Protein AF-A0AAV4I0S9-F1 (afdb_monomer_lite)

Radius of gyration: 31.03 Å; chains: 1; bounding box: 75×68×92 Å

InterPro domains:
  IPR000994 Peptidase M24 [PF00557] (407-616)
  IPR001679 NAD-dependent DNA ligase [MF_01588] (1-553)
  IPR001679 NAD-dependent DNA ligase [TIGR00575] (1-439)
  IPR004149 Zinc-finger, NAD-dependent DNA ligase C4-type [PF03119] (327-354)
  IPR004150 NAD-dependent DNA ligase, OB-fold [PF03120] (241-318)
  IPR010994 RuvA domain 2-like [SSF47781] (325-439)
  IPR012340 Nucleic acid-binding, OB-fold [G3DSA:2.40.50.140] (237-310)
  IPR012340 Nucleic acid-binding, OB-fold [SSF50249] (239-319)
  IPR013839 NAD-dependent DNA ligase, adenylation [PF01653] (1-237)
  IPR013839 NAD-dependent DNA ligase, adenylation [cd00114] (1-236)
  IPR013840 NAD-dependent DNA ligase, N-terminal [SM00532] (1-368)
  IPR033136 NAD-dependent DNA ligase, conserved site [PS01056] (251-266)
  IPR036005 Creatinase/aminopeptidase-like [G3DSA:3.90.230.10] (407-640)
  IPR036005 Creatinase/aminopeptidase-like [SSF55920] (428-639)
  IPR052433 Xaa-Pro dipeptidase-like [PTHR43226] (428-639)

Secondary structure (DSSP, 8-state):
-PPPEEE-SHHHHHHHHHHHHHHTTS----EEEEEEESSEEEEEEEETTEEEEEEE-TTSS---B-HHHHTT-TTS-SB--SS---SEEEEEEEEE--HHHHHHHHHHHHHTTPPPPS-HHHHHHHHHT-S-HHHHHTS--EEEEEEEE-SSS-S-SBHHHHHHHHHHTT----TT-EEESSHHHHHHHHHHHHHHGGGSSS-EEEEEEEESBHHHHHHH-B-SSSBTTEEEEEPPPPEEEEEEEEEEEEE-TTSEEEEEEEEEEEEETTEEEEEEE--SHHHHHHTT-BTT-EEEEEEETTTEEEEEEE-GGG--TTPPB-PPPSB-TTT-PBPB--TT-SSEE---TTT-HHHHHHHHHHHHSTTTT--TT--HHHHHHHHHTTS-SSTTGGGG--HHHHHTSTT--HHHHHHHHHHHHHHTTS-HHHHHHHTT--S-SSPPEEEEGGGGG-TT-----PPP-TT-EEEEEE--EETTEE--EEEEEETTSS--HHHHHHHHHHHHHHHHHHHT--TT-BHHHHHHHHHHHHHHHHHHTTSS-HHHHHS--SSS-GGGGT--S-S--B-SSSTTB---TTSBP-TT-EEEE--EEEEGGGTEEEE--EEEE--SSSSPEETTTTS---HHHHHHHHT-

Structure (mmCIF, N/CA/C/O backbone):
data_AF-A0AAV4I0S9-F1
#
_entry.id   AF-A0AAV4I0S9-F1
#
loop_
_atom_site.group_PDB
_atom_site.id
_atom_site.type_symbol
_atom_site.label_atom_id
_atom_site.label_alt_id
_atom_site.label_comp_id
_atom_site.label_asym_id
_atom_site.label_entity_id
_atom_site.label_seq_id
_atom_site.pdbx_PDB_ins_code
_atom_site.Cartn_x
_atom_site.Cartn_y
_atom_site.Cartn_z
_atom_site.occupancy
_atom_site.B_iso_or_equiv
_atom_site.auth_seq_id
_atom_site.auth_comp_id
_atom_site.auth_asym_id
_atom_site.auth_atom_id
_atom_site.pdbx_PDB_model_num
ATOM 1 N N . MET A 1 1 ? 6.599 -6.351 11.670 1.00 80.81 1 MET A N 1
ATOM 2 C CA . MET A 1 1 ? 5.381 -6.992 12.234 1.00 80.81 1 MET A CA 1
ATOM 3 C C . MET A 1 1 ? 4.242 -6.943 11.215 1.00 80.81 1 MET A C 1
ATOM 5 O O . MET A 1 1 ? 3.857 -5.855 10.804 1.00 80.81 1 MET A O 1
ATOM 9 N N . TYR A 1 2 ? 3.692 -8.093 10.813 1.00 85.44 2 TYR A N 1
ATOM 10 C CA . TYR A 1 2 ? 2.645 -8.188 9.778 1.00 85.44 2 TYR A CA 1
ATOM 11 C C . TYR A 1 2 ? 1.217 -8.197 10.353 1.00 85.44 2 TYR A C 1
ATOM 13 O O . TYR A 1 2 ? 1.023 -8.423 11.547 1.00 85.44 2 TYR A O 1
ATOM 21 N N . SER A 1 3 ? 0.214 -7.949 9.501 1.00 87.50 3 SER A N 1
ATOM 22 C CA . SER A 1 3 ? -1.192 -8.274 9.808 1.00 87.50 3 SER A CA 1
ATOM 23 C C . SER A 1 3 ? -1.451 -9.764 9.589 1.00 87.50 3 SER A C 1
ATOM 25 O O . SER A 1 3 ? -0.698 -10.410 8.874 1.00 87.50 3 SER A O 1
ATOM 27 N N . LEU A 1 4 ? -2.556 -10.291 10.109 1.00 90.50 4 LEU A N 1
ATOM 28 C CA . LEU A 1 4 ? -3.076 -11.608 9.724 1.00 90.50 4 LEU A CA 1
ATOM 29 C C . LEU A 1 4 ? -4.159 -11.459 8.652 1.00 90.50 4 LEU A C 1
ATOM 31 O O . LEU A 1 4 ? -4.919 -10.487 8.690 1.00 90.50 4 LEU A O 1
ATOM 35 N N . ASP A 1 5 ? -4.234 -12.429 7.741 1.00 89.94 5 ASP A N 1
ATOM 36 C CA . ASP A 1 5 ? -5.406 -12.595 6.880 1.00 89.94 5 ASP A CA 1
ATOM 37 C C . ASP A 1 5 ? -6.591 -13.079 7.726 1.00 89.94 5 ASP A C 1
ATOM 39 O O . ASP A 1 5 ? -6.411 -13.783 8.724 1.00 89.94 5 ASP A O 1
ATOM 43 N N . ASN A 1 6 ? -7.803 -12.673 7.346 1.00 89.69 6 ASN A N 1
ATOM 44 C CA . ASN A 1 6 ? -9.021 -13.011 8.080 1.00 89.69 6 ASN A CA 1
ATOM 45 C C . ASN A 1 6 ? -9.801 -14.121 7.369 1.00 89.69 6 ASN A C 1
ATOM 47 O O . ASN A 1 6 ? -9.915 -14.113 6.145 1.00 89.69 6 ASN A O 1
ATOM 51 N N . SER A 1 7 ? -10.394 -15.006 8.161 1.00 89.81 7 SER A N 1
ATOM 52 C CA . SER A 1 7 ? -11.441 -15.951 7.778 1.00 89.81 7 SER A CA 1
ATOM 53 C C . SER A 1 7 ? -12.720 -15.618 8.553 1.00 89.81 7 SER A C 1
ATOM 55 O O . SER A 1 7 ? -12.646 -15.172 9.704 1.00 89.81 7 SER A O 1
ATOM 57 N N . TYR A 1 8 ? -13.879 -15.811 7.921 1.00 85.12 8 TYR A N 1
ATOM 58 C CA . TYR A 1 8 ? -15.198 -15.570 8.526 1.00 85.12 8 TYR A CA 1
ATOM 59 C C . TYR A 1 8 ? -16.104 -16.808 8.496 1.00 85.12 8 TYR A C 1
ATOM 61 O O . TYR A 1 8 ? -17.269 -16.725 8.893 1.00 85.12 8 TYR A O 1
ATOM 69 N N . SER A 1 9 ? -15.597 -17.931 7.986 1.00 86.88 9 SER A N 1
ATOM 70 C CA . SER A 1 9 ? -16.365 -19.152 7.761 1.00 86.88 9 SER A CA 1
ATOM 71 C C . SER A 1 9 ? -15.487 -20.396 7.892 1.00 86.88 9 SER A C 1
ATOM 73 O O . SER A 1 9 ? -14.260 -20.333 7.748 1.00 86.88 9 SER A O 1
ATOM 75 N N . GLU A 1 10 ? -16.101 -21.537 8.202 1.00 90.31 10 GLU A N 1
ATOM 76 C CA . GLU A 1 10 ? -15.374 -22.809 8.274 1.00 90.31 10 GLU A CA 1
ATOM 77 C C . GLU A 1 10 ? -14.835 -23.196 6.883 1.00 90.31 10 GLU A C 1
ATOM 79 O O . GLU A 1 10 ? -13.726 -23.718 6.768 1.00 90.31 10 GLU A O 1
ATOM 84 N N . GLU A 1 11 ? -15.546 -22.836 5.812 1.00 90.31 11 GLU A N 1
ATOM 85 C CA . GLU A 1 11 ? -15.130 -23.042 4.423 1.00 90.31 11 GLU A CA 1
ATOM 86 C C . GLU A 1 11 ? -13.844 -22.275 4.077 1.00 90.31 11 GLU A C 1
ATOM 88 O O . GLU A 1 11 ? -12.931 -22.831 3.456 1.00 90.31 11 GLU A O 1
ATOM 93 N N . ASP A 1 12 ? -13.720 -21.021 4.527 1.00 89.56 12 ASP A N 1
ATOM 94 C CA . ASP A 1 12 ? -12.493 -20.231 4.362 1.00 89.56 12 ASP A CA 1
ATOM 95 C C . ASP A 1 12 ? -11.304 -20.889 5.083 1.00 89.56 12 ASP A C 1
ATOM 97 O O . ASP A 1 12 ? -10.176 -20.868 4.575 1.00 89.56 12 ASP A O 1
ATOM 101 N N . MET A 1 13 ? -11.549 -21.489 6.257 1.00 92.25 13 MET A N 1
ATOM 102 C CA . MET A 1 13 ? -10.525 -22.217 7.018 1.00 92.25 13 MET A CA 1
ATOM 103 C C . MET A 1 13 ? -10.068 -23.481 6.300 1.00 92.25 13 MET A C 1
ATOM 105 O O . MET A 1 13 ? -8.861 -23.714 6.210 1.00 92.25 13 MET A O 1
ATOM 109 N N . ILE A 1 14 ? -11.008 -24.257 5.754 1.00 92.44 14 ILE A N 1
ATOM 110 C CA . ILE A 1 14 ? -10.709 -25.440 4.936 1.00 92.44 14 ILE A CA 1
ATOM 111 C C . ILE A 1 14 ? -9.865 -25.025 3.728 1.00 92.44 14 ILE A C 1
ATOM 113 O O . ILE A 1 14 ? -8.789 -25.580 3.502 1.00 92.44 14 ILE A O 1
ATOM 117 N N . SER A 1 15 ? -10.284 -23.981 3.009 1.00 93.38 15 SER A N 1
ATOM 118 C CA . SER A 1 15 ? -9.557 -23.487 1.838 1.00 93.38 15 SER A CA 1
ATOM 119 C C . SER A 1 15 ? -8.140 -23.014 2.182 1.00 93.38 15 SER A C 1
ATOM 121 O O . SER A 1 15 ? -7.190 -23.278 1.440 1.00 93.38 15 SER A O 1
ATOM 123 N N . TRP A 1 16 ? -7.958 -22.319 3.310 1.00 94.75 16 TRP A N 1
ATOM 124 C CA . TRP A 1 16 ? -6.625 -21.938 3.782 1.00 94.75 16 TRP A CA 1
ATOM 125 C C . TRP A 1 16 ? -5.764 -23.164 4.109 1.00 94.75 16 TRP A C 1
ATOM 127 O O . TRP A 1 16 ? -4.629 -23.241 3.632 1.00 94.75 16 TRP A O 1
ATOM 137 N N . TYR A 1 17 ? -6.308 -24.132 4.848 1.00 93.19 17 TYR A N 1
ATOM 138 C CA . TYR A 1 17 ? -5.600 -25.356 5.222 1.00 93.19 17 TYR A CA 1
ATOM 139 C C . TYR A 1 17 ? -5.147 -26.153 3.990 1.00 93.19 17 TYR A C 1
ATOM 141 O O . TYR A 1 17 ? -3.985 -26.553 3.904 1.00 93.19 17 TYR A O 1
ATOM 149 N N . GLU A 1 18 ? -6.012 -26.302 2.983 1.00 92.25 18 GLU A N 1
ATOM 150 C CA . GLU A 1 18 ? -5.676 -26.963 1.718 1.00 92.25 18 GLU A CA 1
ATOM 151 C C . GLU A 1 18 ? -4.558 -26.246 0.950 1.00 92.25 18 GLU A C 1
ATOM 153 O O . GLU A 1 18 ? -3.656 -26.898 0.416 1.00 92.25 18 GLU A O 1
ATOM 158 N N . ARG A 1 19 ? -4.573 -24.905 0.906 1.00 92.06 19 ARG A N 1
ATOM 159 C CA . ARG A 1 19 ? -3.498 -24.123 0.268 1.00 92.06 19 ARG A CA 1
ATOM 160 C C . ARG A 1 19 ? -2.157 -24.331 0.968 1.00 92.06 19 ARG A C 1
ATOM 162 O O . ARG A 1 19 ? -1.137 -24.466 0.286 1.00 92.06 19 ARG A O 1
ATOM 169 N N . VAL A 1 20 ? -2.158 -24.368 2.300 1.00 92.19 20 VAL A N 1
ATOM 170 C CA . VAL A 1 20 ? -0.953 -24.609 3.105 1.00 92.19 20 VAL A CA 1
ATOM 171 C C . VAL A 1 20 ? -0.430 -26.025 2.856 1.00 92.19 20 VAL A C 1
ATOM 173 O O . VAL A 1 20 ? 0.725 -26.185 2.465 1.00 92.19 20 VAL A O 1
ATOM 176 N N . GLN A 1 21 ? -1.297 -27.035 2.971 1.00 90.12 21 GLN A N 1
ATOM 177 C CA . GLN A 1 21 ? -0.969 -28.440 2.705 1.00 90.12 21 GLN A CA 1
ATOM 178 C C . GLN A 1 21 ? -0.396 -28.643 1.295 1.00 90.12 21 GLN A C 1
ATOM 180 O O . GLN A 1 21 ? 0.622 -29.311 1.123 1.00 90.12 21 GLN A O 1
ATOM 185 N N . LYS A 1 22 ? -1.018 -28.041 0.272 1.00 89.31 22 LYS A N 1
ATOM 186 C CA . LYS A 1 22 ? -0.551 -28.129 -1.119 1.00 89.31 22 LYS A CA 1
ATOM 187 C C . LYS A 1 22 ? 0.826 -27.494 -1.312 1.00 89.31 22 LYS A C 1
ATOM 189 O O . LYS A 1 22 ? 1.633 -28.053 -2.047 1.00 89.31 22 LYS A O 1
ATOM 194 N N . SER A 1 23 ? 1.085 -26.353 -0.673 1.00 87.19 23 SER A N 1
ATOM 195 C CA . SER A 1 23 ? 2.373 -25.653 -0.790 1.00 87.19 23 SER A CA 1
ATOM 196 C C . SER A 1 23 ? 3.523 -26.456 -0.179 1.00 87.19 23 SER A C 1
ATOM 198 O O . SER A 1 23 ? 4.626 -26.398 -0.701 1.00 87.19 23 SER A O 1
ATOM 200 N N . LEU A 1 24 ? 3.245 -27.247 0.864 1.00 87.50 24 LEU A N 1
ATOM 201 C CA . LEU A 1 24 ? 4.235 -28.047 1.598 1.00 87.50 24 LEU A CA 1
ATOM 202 C C . LEU A 1 24 ? 4.243 -29.538 1.210 1.00 87.50 24 LEU A C 1
ATOM 204 O O . LEU A 1 24 ? 4.814 -30.364 1.916 1.00 87.50 24 LEU A O 1
ATOM 208 N N . GLY A 1 25 ? 3.574 -29.920 0.116 1.00 84.44 25 GLY A N 1
ATOM 209 C CA . GLY A 1 25 ? 3.610 -31.301 -0.384 1.00 84.44 25 GLY A CA 1
ATOM 210 C C . GLY A 1 25 ? 2.839 -32.334 0.452 1.00 84.44 25 GLY A C 1
ATOM 211 O O . GLY A 1 25 ? 3.155 -33.517 0.379 1.00 84.44 25 GLY A O 1
ATOM 212 N N . ARG A 1 26 ? 1.800 -31.914 1.184 1.00 78.56 26 ARG A N 1
ATOM 213 C CA . ARG A 1 26 ? 0.937 -32.751 2.042 1.00 78.56 26 ARG A CA 1
ATOM 214 C C . ARG A 1 26 ? 1.656 -33.420 3.224 1.00 78.56 26 ARG A C 1
ATOM 216 O O . ARG A 1 26 ? 1.772 -34.642 3.276 1.00 78.56 26 ARG A O 1
ATOM 223 N N . THR A 1 27 ? 2.112 -32.610 4.174 1.00 82.06 27 THR A N 1
ATOM 224 C CA . THR A 1 27 ? 2.836 -33.045 5.382 1.00 82.06 27 THR A CA 1
ATOM 225 C C . THR A 1 27 ? 1.993 -32.884 6.654 1.00 82.06 27 THR A C 1
ATOM 227 O O . THR A 1 27 ? 0.960 -32.209 6.653 1.00 82.06 27 THR A O 1
ATOM 230 N N . ASP A 1 28 ? 2.437 -33.478 7.761 1.00 82.88 28 ASP A N 1
ATOM 231 C CA . ASP A 1 28 ? 1.895 -33.157 9.082 1.00 82.88 28 ASP A CA 1
ATOM 232 C C . ASP A 1 28 ? 2.407 -31.779 9.521 1.00 82.88 28 ASP A C 1
ATOM 234 O O . ASP A 1 28 ? 3.605 -31.563 9.702 1.00 82.88 28 ASP A O 1
ATOM 238 N N . LEU A 1 29 ? 1.490 -30.823 9.644 1.00 82.88 29 LEU A N 1
ATOM 239 C CA . LEU A 1 29 ? 1.816 -29.434 9.955 1.00 82.88 29 LEU A CA 1
ATOM 240 C C . LEU A 1 29 ? 1.991 -29.214 11.460 1.00 82.88 29 LEU A C 1
ATOM 242 O O . LEU A 1 29 ? 2.804 -28.376 11.866 1.00 82.88 29 LEU A O 1
ATOM 246 N N . GLY A 1 30 ? 1.173 -29.901 12.269 1.00 88.62 30 GLY A N 1
ATOM 247 C CA . GLY A 1 30 ? 0.734 -29.431 13.585 1.00 88.62 30 GLY A CA 1
ATOM 248 C C . GLY A 1 30 ? 0.146 -28.009 13.535 1.00 88.62 30 GLY A C 1
ATOM 249 O O . GLY A 1 30 ? 0.680 -27.109 12.889 1.00 88.62 30 GLY A O 1
ATOM 250 N N . LEU A 1 31 ? -0.948 -27.739 14.238 1.00 95.69 31 LEU A N 1
ATOM 251 C CA . LEU A 1 31 ? -1.537 -26.396 14.284 1.00 95.69 31 LEU A CA 1
ATOM 252 C C . LEU A 1 31 ? -1.595 -25.899 15.719 1.00 95.69 31 LEU A C 1
ATOM 254 O O . LEU A 1 31 ? -2.072 -26.595 16.604 1.00 95.69 31 LEU A O 1
ATOM 258 N N . THR A 1 32 ? -1.123 -24.683 15.971 1.00 97.00 32 THR A N 1
ATOM 259 C CA . THR A 1 32 ? -1.379 -24.023 17.255 1.00 97.00 32 THR A CA 1
ATOM 260 C C . THR A 1 32 ? -2.614 -23.144 17.125 1.00 97.00 32 THR A C 1
ATOM 262 O O . THR A 1 32 ? -2.688 -22.307 16.222 1.00 97.00 32 THR A O 1
ATOM 265 N N . CYS A 1 33 ? -3.566 -23.323 18.037 1.00 97.56 33 CYS A N 1
ATOM 266 C CA . CYS A 1 33 ? -4.752 -22.489 18.170 1.00 97.56 33 CYS A CA 1
ATOM 267 C C . CYS A 1 33 ? -4.598 -21.569 19.381 1.00 97.56 33 CYS A C 1
ATOM 269 O O . CYS A 1 33 ? -4.405 -22.028 20.507 1.00 97.56 33 CYS A O 1
ATOM 271 N N . GLU A 1 34 ? -4.706 -20.266 19.157 1.00 97.25 34 GLU A N 1
ATOM 272 C CA . GLU A 1 34 ? -4.601 -19.230 20.185 1.00 97.25 34 GLU A CA 1
ATOM 273 C C . GLU A 1 34 ? -5.821 -18.311 20.132 1.00 97.25 34 GLU A C 1
ATOM 275 O O . GLU A 1 34 ? -6.438 -18.135 19.084 1.00 97.25 34 GLU A O 1
ATOM 280 N N . LEU A 1 35 ? -6.176 -17.686 21.254 1.00 96.25 35 LEU A N 1
ATOM 281 C CA . LEU A 1 35 ? -7.203 -16.647 21.239 1.00 96.25 35 LEU A CA 1
ATOM 282 C C . LEU A 1 35 ? -6.666 -15.385 20.568 1.00 96.25 35 LEU A C 1
ATOM 284 O O . LEU A 1 35 ? -5.513 -15.001 20.776 1.00 96.25 35 LEU A O 1
ATOM 288 N N . LYS A 1 36 ? -7.519 -14.710 19.799 1.00 94.88 36 LYS A N 1
ATOM 289 C CA . LYS A 1 36 ? -7.181 -13.426 19.203 1.00 94.88 36 LYS A CA 1
ATOM 290 C C . LYS A 1 36 ? -7.618 -12.302 20.142 1.00 94.88 36 LYS A C 1
ATOM 292 O O . LYS A 1 36 ? -8.784 -11.930 20.180 1.00 94.88 36 LYS A O 1
ATOM 297 N N . TYR A 1 37 ? -6.676 -11.807 20.938 1.00 93.75 37 TYR A N 1
ATOM 298 C CA . TYR A 1 37 ? -6.932 -10.743 21.909 1.00 93.75 37 TYR A CA 1
ATOM 299 C C . TYR A 1 37 ? -7.180 -9.396 21.229 1.00 93.75 37 TYR A C 1
ATOM 301 O O . TYR A 1 37 ? -6.460 -9.030 20.295 1.00 93.75 37 TYR A O 1
ATOM 309 N N . ASP A 1 38 ? -8.165 -8.655 21.735 1.00 87.50 38 ASP A N 1
ATOM 310 C CA . ASP A 1 38 ? -8.449 -7.290 21.296 1.00 87.50 38 ASP A CA 1
ATOM 311 C C . ASP A 1 38 ? -7.584 -6.290 22.087 1.00 87.50 38 ASP A C 1
ATOM 313 O O . ASP A 1 38 ? -7.928 -5.834 23.183 1.00 87.50 38 ASP A O 1
ATOM 317 N N . GLY A 1 39 ? -6.397 -5.991 21.556 1.00 91.31 39 GLY A N 1
ATOM 318 C CA . GLY A 1 39 ? -5.423 -5.133 22.219 1.00 91.31 39 GLY A CA 1
ATOM 319 C C . GLY A 1 39 ? -4.532 -4.350 21.260 1.00 91.31 39 GLY A C 1
ATOM 320 O O . GLY A 1 39 ? -4.946 -3.904 20.183 1.00 91.31 39 GLY A O 1
ATOM 321 N N . VAL A 1 40 ? -3.303 -4.103 21.712 1.00 93.25 40 VAL A N 1
ATOM 322 C CA . VAL A 1 40 ? -2.277 -3.406 20.934 1.00 93.25 40 VAL A CA 1
ATOM 323 C C . VAL A 1 40 ? -1.019 -4.249 20.843 1.00 93.25 40 VAL A C 1
ATOM 325 O O . VAL A 1 40 ? -0.350 -4.490 21.847 1.00 93.25 40 VAL A O 1
ATOM 328 N N . SER A 1 41 ? -0.654 -4.638 19.626 1.00 95.06 41 SER A N 1
ATOM 329 C CA . SER A 1 41 ? 0.554 -5.422 19.396 1.00 95.06 41 SER A CA 1
ATOM 330 C C . SER A 1 41 ? 1.827 -4.645 19.742 1.00 95.06 41 SER A C 1
ATOM 332 O O . SER A 1 41 ? 2.000 -3.487 19.341 1.00 95.06 41 SER A O 1
ATOM 334 N N . ILE A 1 42 ? 2.738 -5.320 20.441 1.00 96.88 42 ILE A N 1
ATOM 335 C CA . ILE A 1 42 ? 4.031 -4.797 20.883 1.00 96.88 42 ILE A CA 1
ATOM 336 C C . ILE A 1 42 ? 5.159 -5.765 20.499 1.00 96.88 42 ILE A C 1
ATOM 338 O O . ILE A 1 42 ? 4.994 -6.986 20.550 1.00 96.88 42 ILE A O 1
ATOM 342 N N . SER A 1 43 ? 6.308 -5.209 20.126 1.00 97.00 43 SER A N 1
ATOM 343 C CA . SER A 1 43 ? 7.573 -5.922 19.954 1.00 97.00 43 SER A CA 1
ATOM 344 C C . SER A 1 43 ? 8.526 -5.533 21.084 1.00 97.00 43 SER A C 1
ATOM 346 O O . SER A 1 43 ? 8.768 -4.348 21.315 1.00 97.00 43 SER A O 1
ATOM 348 N N . LEU A 1 44 ? 9.024 -6.520 21.827 1.00 97.19 44 LEU A N 1
ATOM 349 C CA . LEU A 1 44 ? 9.896 -6.358 22.988 1.00 97.19 44 LEU A CA 1
ATOM 350 C C . LEU A 1 44 ? 11.258 -6.968 22.673 1.00 97.19 44 LEU A C 1
ATOM 352 O O . LEU A 1 44 ? 11.360 -8.179 22.496 1.00 97.19 44 LEU A O 1
ATOM 356 N N . ILE A 1 45 ? 12.297 -6.141 22.616 1.00 95.75 45 ILE A N 1
ATOM 357 C CA . ILE A 1 45 ? 13.647 -6.579 22.257 1.00 95.75 45 ILE A CA 1
ATOM 358 C C . ILE A 1 45 ? 14.502 -6.618 23.516 1.00 95.75 45 ILE A C 1
ATOM 360 O O . ILE A 1 45 ? 14.658 -5.606 24.213 1.00 95.75 45 ILE A O 1
ATOM 364 N N . TYR A 1 46 ? 15.058 -7.792 23.784 1.00 94.50 46 TYR A N 1
ATOM 365 C CA . TYR A 1 46 ? 15.943 -8.065 24.903 1.00 94.50 46 TYR A CA 1
ATOM 366 C C . TYR A 1 46 ? 17.353 -8.313 24.394 1.00 94.50 46 TYR A C 1
ATOM 368 O O . TYR A 1 46 ? 17.552 -9.073 23.450 1.00 94.50 46 TYR A O 1
ATOM 376 N N . GLU A 1 47 ? 18.332 -7.725 25.073 1.00 93.19 47 GLU A N 1
ATOM 377 C CA . GLU A 1 47 ? 19.749 -7.971 24.820 1.00 93.19 47 GLU A CA 1
ATOM 378 C C . GLU A 1 47 ? 20.393 -8.485 26.102 1.00 93.19 47 GLU A C 1
ATOM 380 O O . GLU A 1 47 ? 20.279 -7.858 27.162 1.00 93.19 47 GLU A O 1
ATOM 385 N N . LYS A 1 48 ? 21.055 -9.644 26.011 1.00 89.62 48 LYS A N 1
ATOM 386 C CA . LYS A 1 48 ? 21.633 -10.374 27.152 1.00 89.62 48 LYS A CA 1
ATOM 387 C C . LYS A 1 48 ? 20.614 -10.536 28.291 1.00 89.62 48 LYS A C 1
ATOM 389 O O . LYS A 1 48 ? 20.919 -10.299 29.456 1.00 89.62 48 LYS A O 1
ATOM 394 N N . GLY A 1 49 ? 19.374 -10.856 27.917 1.00 91.31 49 GLY A N 1
ATOM 395 C CA . GLY A 1 49 ? 18.251 -11.049 28.832 1.00 91.31 49 GLY A CA 1
ATOM 396 C C . GLY A 1 49 ? 17.624 -9.783 29.421 1.00 91.31 49 GLY A C 1
ATOM 397 O O . GLY A 1 49 ? 16.605 -9.911 30.089 1.00 91.31 49 GLY A O 1
ATOM 398 N N . ALA A 1 50 ? 18.139 -8.575 29.172 1.00 95.38 50 ALA A N 1
ATOM 399 C CA . ALA A 1 50 ? 17.551 -7.331 29.684 1.00 95.38 50 ALA A CA 1
ATOM 400 C C . ALA A 1 50 ? 16.716 -6.608 28.615 1.00 95.38 50 ALA A C 1
ATOM 402 O O . ALA A 1 50 ? 17.165 -6.471 27.477 1.00 95.38 50 ALA A O 1
ATOM 403 N N . LEU A 1 51 ? 15.532 -6.099 28.977 1.00 97.31 51 LEU A N 1
ATOM 404 C CA . LEU A 1 51 ? 14.665 -5.345 28.061 1.00 97.31 51 LEU A CA 1
ATOM 405 C C . LEU A 1 51 ? 15.359 -4.049 27.614 1.00 97.31 51 LEU A C 1
ATOM 407 O O . LEU A 1 51 ? 15.672 -3.187 28.440 1.00 97.31 51 LEU A O 1
ATOM 411 N N . LYS A 1 52 ? 15.575 -3.897 26.304 1.00 96.62 52 LYS A N 1
ATOM 412 C CA . LYS A 1 52 ? 16.264 -2.739 25.712 1.00 96.62 52 LYS A CA 1
ATOM 413 C C . LYS A 1 52 ? 15.376 -1.839 24.885 1.00 96.62 52 LYS A C 1
ATOM 415 O O . LYS A 1 52 ? 15.592 -0.629 24.889 1.00 96.62 52 LYS A O 1
ATOM 420 N N . ARG A 1 53 ? 14.404 -2.402 24.170 1.00 96.00 53 ARG A N 1
ATOM 421 C CA . ARG A 1 53 ? 13.481 -1.639 23.320 1.00 96.00 53 ARG A CA 1
ATOM 422 C C . ARG A 1 53 ? 12.083 -2.229 23.416 1.00 96.00 53 ARG A C 1
ATOM 424 O O . ARG A 1 53 ? 11.929 -3.442 23.536 1.00 96.00 53 ARG A O 1
ATOM 431 N N . ALA A 1 54 ? 11.078 -1.366 23.334 1.00 96.81 54 ALA A N 1
ATOM 432 C CA . ALA A 1 54 ? 9.697 -1.785 23.172 1.00 96.81 54 ALA A CA 1
ATOM 433 C C . ALA A 1 54 ? 9.036 -0.924 22.099 1.00 96.81 54 ALA A C 1
ATOM 435 O O . ALA A 1 54 ? 8.903 0.287 22.271 1.00 96.81 54 ALA A O 1
ATOM 436 N N . LEU A 1 55 ? 8.665 -1.545 20.988 1.00 96.19 55 LEU A N 1
ATOM 437 C CA . LEU A 1 55 ? 8.184 -0.865 19.794 1.00 96.19 55 LEU A CA 1
ATOM 438 C C . LEU A 1 55 ? 6.726 -1.230 19.551 1.00 96.19 55 LEU A C 1
ATOM 440 O O . LEU A 1 55 ? 6.362 -2.410 19.530 1.00 96.19 55 LEU A O 1
ATOM 444 N N . THR A 1 56 ? 5.885 -0.220 19.347 1.00 94.12 56 THR A N 1
ATOM 445 C CA . THR A 1 56 ? 4.545 -0.451 18.795 1.00 94.12 56 THR A CA 1
ATOM 446 C C . THR A 1 56 ? 4.652 -0.944 17.352 1.00 94.12 56 THR A C 1
ATOM 448 O O . THR A 1 56 ? 5.686 -0.807 16.703 1.00 94.12 56 THR A O 1
ATOM 451 N N . ARG A 1 57 ? 3.573 -1.513 16.813 1.00 89.00 57 ARG A N 1
ATOM 452 C CA . ARG A 1 57 ? 3.568 -2.012 15.431 1.00 89.00 57 ARG A CA 1
ATOM 453 C C . ARG A 1 57 ? 3.806 -0.922 14.366 1.00 89.00 57 ARG A C 1
ATOM 455 O O . ARG A 1 57 ? 4.375 -1.232 13.323 1.00 89.00 57 ARG A O 1
ATOM 462 N N . GLY A 1 58 ? 3.297 0.293 14.588 1.00 86.06 58 GLY A N 1
ATOM 463 C CA . GLY A 1 58 ? 3.296 1.381 13.604 1.00 86.06 58 GLY A CA 1
ATOM 464 C C . GLY A 1 58 ? 2.791 0.954 12.219 1.00 86.06 58 GLY A C 1
ATOM 465 O O . GLY A 1 58 ? 1.663 0.470 12.097 1.00 86.06 58 GLY A O 1
ATOM 466 N N . ASP A 1 59 ? 3.604 1.128 11.175 1.00 75.06 59 ASP A N 1
ATOM 467 C CA . ASP A 1 59 ? 3.250 0.748 9.795 1.00 75.06 59 ASP A CA 1
ATOM 468 C C . ASP A 1 59 ? 3.603 -0.708 9.428 1.00 75.06 59 ASP A C 1
ATOM 470 O O . ASP A 1 59 ? 3.277 -1.168 8.329 1.00 75.06 59 ASP A O 1
ATOM 474 N N . GLY A 1 60 ? 4.198 -1.444 10.371 1.00 80.44 60 GLY A N 1
ATOM 475 C CA . GLY A 1 60 ? 4.691 -2.809 10.211 1.00 80.44 60 GLY A CA 1
ATOM 476 C C . GLY A 1 60 ? 6.209 -2.905 10.041 1.00 80.44 60 GLY A C 1
ATOM 477 O O . GLY A 1 60 ? 6.753 -3.979 10.318 1.00 80.44 60 GLY A O 1
ATOM 478 N N . VAL A 1 61 ? 6.880 -1.813 9.664 1.00 76.25 61 VAL A N 1
ATOM 479 C CA . VAL A 1 61 ? 8.343 -1.705 9.525 1.00 76.25 61 VAL A CA 1
ATOM 480 C C . VAL A 1 61 ? 8.916 -0.802 10.617 1.00 76.25 61 VAL A C 1
ATOM 482 O O . VAL A 1 61 ? 9.881 -1.178 11.277 1.00 76.25 61 VAL A O 1
ATOM 485 N N . GLN A 1 62 ? 8.292 0.351 10.850 1.00 81.06 62 GLN A N 1
ATOM 486 C CA . GLN A 1 62 ? 8.665 1.312 11.885 1.00 81.06 62 GLN A CA 1
ATOM 487 C C . GLN A 1 62 ? 7.510 1.521 12.863 1.00 81.06 62 GLN A C 1
ATOM 489 O O . GLN A 1 62 ? 6.339 1.539 12.475 1.00 81.06 62 GLN A O 1
ATOM 494 N N . GLY A 1 63 ? 7.839 1.723 14.136 1.00 88.75 63 GLY A N 1
ATOM 495 C CA . GLY A 1 63 ? 6.861 2.009 15.177 1.00 88.75 63 GLY A CA 1
ATOM 496 C C . GLY A 1 63 ? 7.449 2.781 16.348 1.00 88.75 63 GLY A C 1
ATOM 497 O O . GLY A 1 63 ? 8.665 2.868 16.513 1.00 88.75 63 GLY A O 1
ATOM 498 N N . ASP A 1 64 ? 6.559 3.357 17.153 1.00 89.19 64 ASP A N 1
ATOM 499 C CA . ASP A 1 64 ? 6.927 4.247 18.252 1.00 89.19 64 ASP A CA 1
ATOM 500 C C . ASP A 1 64 ? 7.612 3.464 19.381 1.00 89.19 64 ASP A C 1
ATOM 502 O O . ASP A 1 64 ? 7.114 2.410 19.798 1.00 89.19 64 ASP A O 1
ATOM 506 N N . ASN A 1 65 ? 8.720 3.997 19.905 1.00 93.75 65 ASN A N 1
ATOM 507 C CA . ASN A 1 65 ? 9.387 3.452 21.084 1.00 93.75 65 ASN A CA 1
ATOM 508 C C . ASN A 1 65 ? 8.650 3.875 22.359 1.00 93.75 65 ASN A C 1
ATOM 510 O O . ASN A 1 65 ? 8.651 5.045 22.734 1.00 93.75 65 ASN A O 1
ATOM 514 N N . VAL A 1 66 ? 8.046 2.901 23.035 1.00 95.81 66 VAL A N 1
ATOM 515 C CA . VAL A 1 66 ? 7.191 3.083 24.219 1.00 95.81 66 VAL A CA 1
ATOM 516 C C . VAL A 1 66 ? 7.768 2.391 25.457 1.00 95.81 66 VAL A C 1
ATOM 518 O O . VAL A 1 66 ? 7.034 2.029 26.378 1.00 95.81 66 VAL A O 1
ATOM 521 N N . ILE A 1 67 ? 9.089 2.189 25.496 1.00 96.62 67 ILE A N 1
ATOM 522 C CA . ILE A 1 67 ? 9.764 1.421 26.552 1.00 96.62 67 ILE A CA 1
ATOM 523 C C . ILE A 1 67 ? 9.449 1.897 27.973 1.00 96.62 67 ILE A C 1
ATOM 525 O O . ILE A 1 67 ? 9.202 1.062 28.840 1.00 96.62 67 ILE A O 1
ATOM 529 N N . GLU A 1 68 ? 9.400 3.206 28.220 1.00 96.62 68 GLU A N 1
ATOM 530 C CA . GLU A 1 68 ? 9.137 3.737 29.564 1.00 96.62 68 GLU A CA 1
ATOM 531 C C . GLU A 1 68 ? 7.735 3.377 30.061 1.00 96.62 68 GLU A C 1
ATOM 533 O O . GLU A 1 68 ? 7.564 3.025 31.225 1.00 96.62 68 GLU A O 1
ATOM 538 N N . ASN A 1 69 ? 6.748 3.351 29.165 1.00 96.69 69 ASN A N 1
ATOM 539 C CA . ASN A 1 69 ? 5.393 2.913 29.486 1.00 96.69 69 ASN A CA 1
ATOM 540 C C . ASN A 1 69 ? 5.336 1.396 29.684 1.00 96.69 69 ASN A C 1
ATOM 542 O O . ASN A 1 69 ? 4.721 0.913 30.635 1.00 96.69 69 ASN A O 1
ATOM 546 N N . ILE A 1 70 ? 6.030 0.637 28.835 1.00 97.38 70 ILE A N 1
ATOM 547 C CA . ILE A 1 70 ? 6.072 -0.828 28.900 1.00 97.38 70 ILE A CA 1
ATOM 548 C C . ILE A 1 70 ? 6.738 -1.333 30.183 1.00 97.38 70 ILE A C 1
ATOM 550 O O . ILE A 1 70 ? 6.255 -2.302 30.766 1.00 97.38 70 ILE A O 1
ATOM 554 N N . LYS A 1 71 ? 7.774 -0.650 30.684 1.00 96.56 71 LYS A N 1
ATOM 555 C CA . LYS A 1 71 ? 8.427 -0.986 31.963 1.00 96.56 71 LYS A CA 1
ATOM 556 C C . LYS A 1 71 ? 7.474 -0.958 33.164 1.00 96.56 71 LYS A C 1
ATOM 558 O O . LYS A 1 71 ? 7.771 -1.574 34.184 1.00 96.56 71 LYS A O 1
ATOM 563 N N . THR A 1 72 ? 6.342 -0.260 33.060 1.00 96.44 72 THR A N 1
ATOM 564 C CA . THR A 1 72 ? 5.334 -0.187 34.132 1.00 96.44 72 THR A CA 1
ATOM 565 C C . THR A 1 72 ? 4.371 -1.379 34.151 1.00 96.44 72 THR A C 1
ATOM 567 O O . THR A 1 72 ? 3.664 -1.591 35.139 1.00 96.44 72 THR A O 1
ATOM 570 N N . ILE A 1 73 ? 4.351 -2.186 33.084 1.00 97.19 73 ILE A N 1
ATOM 571 C CA . ILE A 1 73 ? 3.441 -3.321 32.922 1.00 97.19 73 ILE A CA 1
ATOM 572 C C . ILE A 1 73 ? 4.021 -4.545 33.632 1.00 97.19 73 ILE A C 1
ATOM 574 O O . ILE A 1 73 ? 4.999 -5.141 33.191 1.00 97.19 73 ILE A O 1
ATOM 578 N N . ARG A 1 74 ? 3.375 -4.971 34.722 1.00 94.50 74 ARG A N 1
ATOM 579 C CA . ARG A 1 74 ? 3.894 -6.017 35.628 1.00 94.50 74 ARG A CA 1
ATOM 580 C C . ARG A 1 74 ? 4.125 -7.382 34.979 1.00 94.50 74 ARG A C 1
ATOM 582 O O . ARG A 1 74 ? 4.929 -8.155 35.485 1.00 94.50 74 ARG A O 1
ATOM 589 N N . THR A 1 75 ? 3.401 -7.708 33.909 1.00 95.88 75 THR A N 1
ATOM 590 C CA . THR A 1 75 ? 3.544 -8.999 33.214 1.00 95.88 75 THR A CA 1
ATOM 591 C C . THR A 1 75 ? 4.662 -9.001 32.170 1.00 95.88 75 THR A C 1
ATOM 593 O O . THR A 1 75 ? 4.897 -10.035 31.545 1.00 95.88 75 THR A O 1
ATOM 596 N N . VAL A 1 76 ? 5.349 -7.868 31.97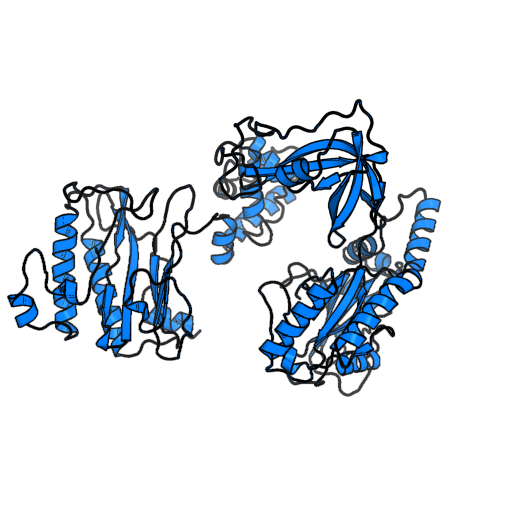9 1.00 97.25 76 VAL A N 1
ATOM 597 C CA . VAL A 1 76 ? 6.546 -7.766 31.144 1.00 97.25 76 VAL A CA 1
ATOM 598 C C . VAL A 1 76 ? 7.781 -7.954 32.032 1.00 97.25 76 VAL A C 1
ATOM 600 O O . VAL A 1 76 ? 8.059 -7.101 32.877 1.00 97.25 76 VAL A O 1
ATOM 603 N N . PRO A 1 77 ? 8.549 -9.046 31.874 1.00 96.31 77 PRO A N 1
ATOM 604 C CA . PRO A 1 77 ? 9.801 -9.212 32.599 1.00 96.31 77 PRO A CA 1
ATOM 605 C C . PRO A 1 77 ? 10.811 -8.161 32.126 1.00 96.31 77 PRO A C 1
ATOM 607 O O . PRO A 1 77 ? 11.058 -8.030 30.933 1.00 96.31 77 PRO A O 1
ATOM 610 N N . LEU A 1 78 ? 11.425 -7.412 33.046 1.00 96.38 78 LEU A N 1
ATOM 611 C CA . LEU A 1 78 ? 12.528 -6.501 32.698 1.00 96.38 78 LEU A CA 1
ATOM 612 C C . LEU A 1 78 ? 13.839 -7.258 32.449 1.00 96.38 78 LEU A C 1
ATOM 614 O O . LEU A 1 78 ? 14.682 -6.804 31.678 1.00 96.38 78 LEU A O 1
ATOM 618 N N . ILE A 1 79 ? 13.980 -8.412 33.104 1.00 95.81 79 ILE A N 1
ATOM 619 C CA . ILE A 1 79 ? 15.071 -9.368 32.940 1.00 95.81 79 ILE A CA 1
ATOM 620 C C . ILE A 1 79 ? 14.436 -10.745 32.732 1.00 95.81 79 ILE A C 1
ATOM 622 O O . ILE A 1 79 ? 13.595 -11.159 33.536 1.00 95.81 79 ILE A O 1
ATOM 626 N N . LEU A 1 80 ? 14.808 -11.428 31.652 1.00 93.81 80 LEU A N 1
ATOM 627 C CA . LEU A 1 80 ? 14.348 -12.780 31.348 1.00 93.81 80 LEU A CA 1
ATOM 628 C C . LEU A 1 80 ? 14.929 -13.779 32.351 1.00 93.81 80 LEU A C 1
ATOM 630 O O . LEU A 1 80 ? 16.081 -13.667 32.770 1.00 93.81 80 LEU A O 1
ATOM 634 N N . ARG A 1 81 ? 14.115 -14.757 32.748 1.00 90.62 81 ARG A N 1
ATOM 635 C CA . ARG A 1 81 ? 14.535 -15.845 33.643 1.00 90.62 81 ARG A CA 1
ATOM 636 C C . ARG A 1 81 ? 15.186 -16.969 32.835 1.00 90.62 81 ARG A C 1
ATOM 638 O O . ARG A 1 81 ? 14.661 -17.326 31.791 1.00 90.62 81 ARG A O 1
ATOM 645 N N . GLY A 1 82 ? 16.251 -17.578 33.353 1.00 80.12 82 GLY A N 1
ATOM 646 C CA . GLY A 1 82 ? 16.911 -18.742 32.745 1.00 80.12 82 GLY A CA 1
ATOM 647 C C . GLY A 1 82 ? 18.355 -18.468 32.322 1.00 80.12 82 GLY A C 1
ATOM 648 O O . GLY A 1 82 ? 18.750 -17.317 32.160 1.00 80.12 82 GLY A O 1
ATOM 649 N N . GLU A 1 83 ? 19.139 -19.536 32.178 1.00 70.25 83 GLU A N 1
ATOM 650 C CA . GLU A 1 83 ? 20.574 -19.462 31.854 1.00 70.25 83 GLU A CA 1
ATOM 651 C C . GLU A 1 83 ? 20.832 -19.465 30.334 1.00 70.25 83 GLU A C 1
ATOM 653 O O . GLU A 1 83 ? 21.771 -18.822 29.870 1.00 70.25 83 GLU A O 1
ATOM 658 N N . ASP A 1 84 ? 19.930 -20.063 29.546 1.00 76.81 84 ASP A N 1
ATOM 659 C CA . ASP A 1 84 ? 20.046 -20.215 28.085 1.00 76.81 84 ASP A CA 1
ATOM 660 C C . ASP A 1 84 ? 19.309 -19.120 27.290 1.00 76.81 84 ASP A C 1
ATOM 662 O O . ASP A 1 84 ? 18.649 -19.382 26.282 1.00 76.81 84 ASP A O 1
ATOM 666 N N . VAL A 1 85 ? 19.363 -17.867 27.751 1.00 83.06 85 VAL A N 1
ATOM 667 C CA . VAL A 1 85 ? 18.759 -16.746 27.013 1.00 83.06 85 VAL A CA 1
ATOM 668 C C . VAL A 1 85 ? 19.709 -16.306 25.888 1.00 83.06 85 VAL A C 1
ATOM 670 O O . VAL A 1 85 ? 20.857 -15.950 26.170 1.00 83.06 85 VAL A O 1
ATOM 673 N N . PRO A 1 86 ? 19.262 -16.269 24.616 1.00 85.75 86 PRO A N 1
ATOM 674 C CA . PRO A 1 86 ? 20.083 -15.785 23.511 1.00 85.75 86 PRO A CA 1
ATOM 675 C C . PRO A 1 86 ? 20.599 -14.360 23.730 1.00 85.75 86 PRO A C 1
ATOM 677 O O . PRO A 1 86 ? 20.013 -13.555 24.459 1.00 85.75 86 PRO A O 1
ATOM 680 N N . LYS A 1 87 ? 21.693 -14.017 23.039 1.00 87.44 87 LYS A N 1
ATOM 681 C CA . LYS A 1 87 ? 22.286 -12.671 23.112 1.00 87.44 87 LYS A CA 1
ATOM 682 C C . LYS A 1 87 ? 21.292 -11.576 22.742 1.00 87.44 87 LYS A C 1
ATOM 684 O O . LYS A 1 87 ? 21.328 -10.519 23.364 1.00 87.44 87 LYS A O 1
ATOM 689 N N . GLU A 1 88 ? 20.437 -11.835 21.764 1.00 90.06 88 GLU A N 1
ATOM 690 C CA . GLU A 1 88 ? 19.362 -10.946 21.350 1.00 90.06 88 GLU A CA 1
ATOM 691 C C . GLU A 1 88 ? 18.111 -11.773 21.072 1.00 90.06 88 GLU A C 1
ATOM 693 O O . GLU A 1 88 ? 18.185 -12.833 20.447 1.00 90.06 88 GLU A O 1
ATOM 698 N N . VAL A 1 89 ? 16.969 -11.301 21.565 1.00 91.62 89 VAL A N 1
ATOM 699 C CA . VAL A 1 89 ? 15.680 -11.945 21.334 1.00 91.62 89 VAL A CA 1
ATOM 700 C C . VAL A 1 89 ? 14.572 -10.912 21.228 1.00 91.62 89 VAL A C 1
ATOM 702 O O . VAL A 1 89 ? 14.508 -9.966 22.015 1.00 91.62 89 VAL A O 1
ATOM 705 N N . GLU A 1 90 ? 13.678 -11.107 20.262 1.00 94.56 90 GLU A N 1
ATOM 706 C CA . GLU A 1 90 ? 12.448 -10.332 20.158 1.00 94.56 90 GLU A CA 1
ATOM 707 C C . GLU A 1 90 ? 11.251 -11.195 20.559 1.00 94.56 90 GLU A C 1
ATOM 709 O O . GLU A 1 90 ? 10.996 -12.266 20.003 1.00 94.56 90 GLU A O 1
ATOM 714 N N . VAL A 1 91 ? 10.474 -10.673 21.502 1.00 95.81 91 VAL A N 1
ATOM 715 C CA . VAL A 1 91 ? 9.208 -11.245 21.945 1.00 95.81 91 VAL A CA 1
ATOM 716 C C . VAL A 1 91 ? 8.071 -10.372 21.444 1.00 95.81 91 VAL A C 1
ATOM 718 O O . VAL A 1 91 ? 8.061 -9.157 21.644 1.00 95.81 91 VAL A O 1
ATOM 721 N N . ARG A 1 92 ? 7.082 -11.000 20.814 1.00 96.44 92 ARG A N 1
ATOM 722 C CA . ARG A 1 92 ? 5.853 -10.344 20.371 1.00 96.44 92 ARG A CA 1
ATOM 723 C C . ARG A 1 92 ? 4.717 -10.676 21.320 1.00 96.44 92 ARG A C 1
ATOM 725 O O . ARG A 1 92 ? 4.511 -11.833 21.698 1.00 96.44 92 ARG A O 1
ATOM 732 N N . GLY A 1 93 ? 3.978 -9.642 21.689 1.00 96.31 93 GLY A N 1
ATOM 733 C CA . GLY A 1 93 ? 2.842 -9.757 22.588 1.00 96.31 93 GLY A CA 1
ATOM 734 C C . GLY A 1 93 ? 1.741 -8.774 22.242 1.00 96.31 93 GLY A C 1
ATOM 735 O O . GLY A 1 93 ? 1.889 -7.919 21.365 1.00 96.31 93 GLY A O 1
ATOM 736 N N . GLU A 1 94 ? 0.629 -8.915 22.946 1.00 96.94 94 GLU A N 1
ATOM 737 C CA . GLU A 1 94 ? -0.512 -8.017 22.860 1.00 96.94 94 GLU A CA 1
ATOM 738 C C . GLU A 1 94 ? -0.689 -7.321 24.212 1.00 96.94 94 GLU A C 1
ATOM 740 O O . GLU A 1 94 ? -0.802 -7.982 25.249 1.00 96.94 94 GLU A O 1
ATOM 745 N N . ILE A 1 95 ? -0.692 -5.988 24.210 1.00 97.38 95 ILE A N 1
ATOM 746 C CA . ILE A 1 95 ? -1.043 -5.194 25.386 1.00 97.38 95 ILE A CA 1
ATOM 747 C C . ILE A 1 95 ? -2.562 -5.109 25.473 1.00 97.38 95 ILE A C 1
ATOM 749 O O . ILE A 1 95 ? -3.211 -4.553 24.585 1.00 97.38 95 ILE A O 1
ATOM 753 N N . VAL A 1 96 ? -3.115 -5.637 26.558 1.00 96.12 96 VAL A N 1
ATOM 754 C CA . VAL A 1 96 ? -4.552 -5.698 26.826 1.00 96.12 96 VAL A CA 1
ATOM 755 C C . VAL A 1 96 ? -4.890 -4.963 28.118 1.00 96.12 96 VAL A C 1
ATOM 757 O O . VAL A 1 96 ? -4.058 -4.813 29.018 1.00 96.12 96 VAL A O 1
ATOM 760 N N . LEU A 1 97 ? -6.140 -4.516 28.218 1.00 94.62 97 LEU A N 1
ATOM 761 C CA . LEU A 1 97 ? -6.710 -3.987 29.450 1.00 94.62 97 LEU A CA 1
ATOM 762 C C . LEU A 1 97 ? -7.803 -4.958 29.936 1.00 94.62 97 LEU A C 1
ATOM 764 O O . LEU A 1 97 ? -8.848 -5.042 29.293 1.00 94.62 97 LEU A O 1
ATOM 768 N N . PRO A 1 98 ? -7.588 -5.700 31.039 1.00 94.19 98 PRO A N 1
ATOM 769 C CA . PRO A 1 98 ? -8.601 -6.581 31.602 1.00 94.19 98 PRO A CA 1
ATOM 770 C C . PRO A 1 98 ? -9.915 -5.847 31.885 1.00 94.19 98 PRO A C 1
ATOM 772 O O . PRO A 1 98 ? -9.922 -4.717 32.385 1.00 94.19 98 PRO A O 1
ATOM 775 N N . LEU A 1 99 ? -11.034 -6.524 31.624 1.00 89.94 99 LEU A N 1
ATOM 776 C CA . LEU A 1 99 ? -12.391 -5.988 31.743 1.00 89.94 99 LEU A CA 1
ATOM 777 C C . LEU A 1 99 ? -12.707 -5.484 33.153 1.00 89.94 99 LEU A C 1
ATOM 779 O O . LEU A 1 99 ? -13.356 -4.452 33.309 1.00 89.94 99 LEU A O 1
ATOM 783 N N . GLU A 1 100 ? -12.243 -6.184 34.187 1.00 91.44 100 GLU A N 1
ATOM 784 C CA . GLU A 1 100 ? -12.415 -5.751 35.578 1.00 91.44 100 GLU A CA 1
ATOM 785 C C . GLU A 1 100 ? -11.693 -4.421 35.843 1.00 91.44 100 GLU A C 1
ATOM 787 O O . GLU A 1 100 ? -12.277 -3.480 36.384 1.00 91.44 100 GLU A O 1
ATOM 792 N N . GLY A 1 101 ? -10.443 -4.316 35.383 1.00 91.00 101 GLY A N 1
ATOM 793 C CA . GLY A 1 101 ? -9.644 -3.101 35.482 1.00 91.00 101 GLY A CA 1
ATOM 794 C C . GLY A 1 101 ? -10.271 -1.928 34.731 1.00 91.00 101 GLY A C 1
ATOM 795 O O . GLY A 1 101 ? -10.380 -0.829 35.274 1.00 91.00 101 GLY A O 1
ATOM 796 N N . PHE A 1 102 ? -10.762 -2.180 33.517 1.00 92.19 102 PHE A N 1
ATOM 797 C CA . PHE A 1 102 ? -11.487 -1.199 32.712 1.00 92.19 102 PHE A CA 1
ATOM 798 C C . PHE A 1 102 ? -12.768 -0.703 33.403 1.00 92.19 102 PHE A C 1
ATOM 800 O O . PHE A 1 102 ? -12.983 0.506 33.515 1.00 92.19 102 PHE A O 1
ATOM 807 N N . LYS A 1 103 ? -13.592 -1.616 33.941 1.00 87.88 103 LYS A N 1
ATOM 808 C CA . LYS A 1 103 ? -14.814 -1.271 34.692 1.00 87.88 103 LYS A CA 1
ATOM 809 C C . LYS A 1 103 ? -14.501 -0.416 35.918 1.00 87.88 103 LYS A C 1
ATOM 811 O O . LYS A 1 103 ? -15.196 0.571 36.163 1.00 87.88 103 LYS A O 1
ATOM 816 N N . LYS A 1 104 ? -13.444 -0.755 36.662 1.00 90.56 104 LYS A N 1
ATOM 817 C CA . LYS A 1 104 ? -12.997 0.029 37.821 1.00 90.56 104 LYS A CA 1
ATOM 818 C C . LYS A 1 104 ? -12.577 1.444 37.415 1.00 90.56 104 LYS A C 1
ATOM 820 O O . LYS A 1 104 ? -13.064 2.403 38.006 1.00 90.56 104 LYS A O 1
ATOM 825 N N . MET A 1 105 ? -11.760 1.574 36.367 1.00 92.06 105 MET A N 1
ATOM 826 C CA . MET A 1 105 ? -11.336 2.877 35.837 1.00 92.06 105 MET A CA 1
ATOM 827 C C . MET A 1 105 ? -12.529 3.739 35.406 1.00 92.06 105 MET A C 1
ATOM 829 O O . MET A 1 105 ? -12.579 4.925 35.726 1.00 92.06 105 MET A O 1
ATOM 833 N N . ASN A 1 106 ? -13.514 3.155 34.720 1.00 86.44 106 ASN A N 1
ATOM 834 C CA . ASN A 1 106 ? -14.718 3.885 34.319 1.00 86.44 106 ASN A CA 1
ATOM 835 C C . ASN A 1 106 ? -15.593 4.280 35.514 1.00 86.44 106 ASN A C 1
ATOM 837 O O . ASN A 1 106 ? -16.124 5.387 35.530 1.00 86.44 106 ASN A O 1
ATOM 841 N N . SER A 1 107 ? -15.707 3.429 36.538 1.00 83.69 107 SER A N 1
ATOM 842 C CA . SER A 1 107 ? -16.421 3.780 37.771 1.00 83.69 107 SER A CA 1
ATOM 843 C C . SER A 1 107 ? -15.766 4.958 38.501 1.00 83.69 107 SER A C 1
ATOM 845 O O . SER A 1 107 ? -16.472 5.841 38.983 1.00 83.69 107 SER A O 1
ATOM 847 N N . GLU A 1 108 ? -14.432 5.005 38.556 1.00 87.75 108 GLU A N 1
ATOM 848 C CA . GLU A 1 108 ? -13.684 6.126 39.144 1.00 87.75 108 GLU A CA 1
ATOM 849 C C . GLU A 1 108 ? -13.881 7.426 38.347 1.00 87.75 108 GLU A C 1
ATOM 851 O O . GLU A 1 108 ? -14.145 8.467 38.944 1.00 87.75 108 GLU A O 1
ATOM 856 N N . ARG A 1 109 ? -13.855 7.368 37.008 1.00 88.75 109 ARG A N 1
ATOM 857 C CA . ARG A 1 109 ? -14.117 8.540 36.148 1.00 88.75 109 ARG A CA 1
ATOM 858 C C . ARG A 1 109 ? -15.526 9.091 36.327 1.00 88.75 109 ARG A C 1
ATOM 860 O O . ARG A 1 109 ? -15.680 10.286 36.552 1.00 88.75 109 ARG A O 1
ATOM 867 N N . LEU A 1 110 ? -16.534 8.218 36.334 1.00 79.19 110 LEU A N 1
ATOM 868 C CA . LEU A 1 110 ? -17.925 8.619 36.557 1.00 79.19 110 LEU A CA 1
ATOM 869 C C . LEU A 1 110 ? -18.122 9.276 37.932 1.00 79.19 110 LEU A C 1
ATOM 871 O O . LEU A 1 110 ? -18.839 10.267 38.034 1.00 79.19 110 LEU A O 1
ATOM 875 N N . LYS A 1 111 ? -17.454 8.775 38.983 1.00 85.81 111 LYS A N 1
ATOM 876 C CA . LYS A 1 111 ? -17.474 9.403 40.320 1.00 85.81 111 LYS A CA 1
ATOM 877 C C . LYS A 1 111 ? -16.843 10.796 40.331 1.00 85.81 111 LYS A C 1
ATOM 879 O O . LYS A 1 111 ? -17.279 11.642 41.104 1.00 85.81 111 LYS A O 1
ATOM 884 N N . ASN A 1 112 ? -15.856 11.030 39.471 1.00 85.88 112 ASN A N 1
ATOM 885 C CA . ASN A 1 112 ? -15.179 12.317 39.328 1.00 85.88 112 ASN A CA 1
ATOM 886 C C . ASN A 1 112 ? -15.877 13.264 38.331 1.00 85.88 112 ASN A C 1
ATOM 888 O O . ASN A 1 112 ? -15.367 14.352 38.079 1.00 85.88 112 ASN A O 1
ATOM 892 N N . GLY A 1 113 ? -17.023 12.875 37.754 1.00 80.06 113 GLY A N 1
ATOM 893 C CA . GLY A 1 113 ? -17.723 13.667 36.735 1.00 80.06 113 GLY A CA 1
ATOM 894 C C . GLY A 1 113 ? -17.018 13.697 35.373 1.00 80.06 113 GLY A C 1
ATOM 895 O O . GLY A 1 113 ? -17.294 14.573 34.558 1.00 80.06 113 GLY A O 1
ATOM 896 N N . GLU A 1 114 ? -16.101 12.762 35.124 1.00 81.12 114 GLU A N 1
ATOM 897 C CA . GLU A 1 114 ? -15.384 12.626 33.859 1.00 81.12 114 GLU A CA 1
ATOM 898 C C . GLU A 1 114 ? -16.085 11.634 32.921 1.00 81.12 114 GLU A C 1
ATOM 900 O O . GLU A 1 114 ? -16.661 10.633 33.354 1.00 81.12 114 GLU A O 1
ATOM 905 N N . GLU A 1 115 ? -15.951 11.862 31.614 1.00 75.00 115 GLU A N 1
ATOM 906 C CA . GLU A 1 115 ? -16.429 10.930 30.589 1.00 75.00 115 GLU A CA 1
ATOM 907 C C . GLU A 1 115 ? -15.735 9.560 30.713 1.00 75.00 115 GLU A C 1
ATOM 909 O O . GLU A 1 115 ? -14.497 9.508 30.820 1.00 75.00 115 GLU A O 1
ATOM 914 N N . PRO A 1 116 ? -16.485 8.441 30.686 1.00 78.00 116 PRO A N 1
ATOM 915 C CA . PRO A 1 116 ? -15.909 7.106 30.732 1.00 78.00 116 PRO A CA 1
ATOM 916 C C . PRO A 1 116 ? -15.125 6.801 29.451 1.00 78.00 116 PRO A C 1
ATOM 918 O O . PRO A 1 116 ? -15.395 7.316 28.367 1.00 78.00 116 PRO A O 1
ATOM 921 N N . TYR A 1 117 ? -14.150 5.908 29.561 1.00 84.44 117 TYR A N 1
ATOM 922 C CA . TYR A 1 117 ? -13.480 5.355 28.396 1.00 84.44 117 TYR A CA 1
ATOM 923 C C . TYR A 1 117 ? -14.423 4.454 27.591 1.00 84.44 117 TYR A C 1
ATOM 925 O O . TYR A 1 117 ? -15.242 3.731 28.160 1.00 84.44 117 TYR A O 1
ATOM 933 N N . MET A 1 118 ? -14.252 4.455 26.265 1.00 77.25 118 MET A N 1
ATOM 934 C CA . MET A 1 118 ? -15.151 3.759 25.337 1.00 77.25 118 MET A CA 1
ATOM 935 C C . MET A 1 118 ? -14.955 2.240 25.321 1.00 77.25 118 MET A C 1
ATOM 937 O O . MET A 1 118 ? -15.907 1.500 25.518 1.00 77.25 118 MET A O 1
ATOM 941 N N . ASN A 1 119 ? -13.730 1.759 25.094 1.00 82.06 119 ASN A N 1
ATOM 942 C CA . ASN A 1 119 ? -13.434 0.325 25.077 1.00 82.06 119 ASN A CA 1
ATOM 943 C C . ASN A 1 119 ? -12.013 0.024 25.596 1.00 82.06 119 ASN A C 1
ATOM 945 O O . ASN A 1 119 ? -11.152 0.920 25.587 1.00 82.06 119 ASN A O 1
ATOM 949 N N . PRO A 1 120 ? -11.753 -1.216 26.045 1.00 86.44 120 PRO A N 1
ATOM 950 C CA . PRO A 1 120 ? -10.444 -1.664 26.510 1.00 86.44 120 PRO A CA 1
ATOM 951 C C . PRO A 1 120 ? -9.296 -1.407 25.525 1.00 86.44 120 PRO A C 1
ATOM 953 O O . PRO A 1 120 ? -8.286 -0.821 25.925 1.00 86.44 120 PRO A O 1
ATOM 956 N N . ARG A 1 121 ? -9.454 -1.760 24.241 1.00 87.62 121 ARG A N 1
ATOM 957 C CA . ARG A 1 121 ? -8.408 -1.641 23.205 1.00 87.62 121 ARG A CA 1
ATOM 958 C C . ARG A 1 121 ? -7.911 -0.206 23.013 1.00 87.62 121 ARG A C 1
ATOM 960 O O . ARG A 1 121 ? -6.712 0.070 23.089 1.00 87.62 121 ARG A O 1
ATOM 967 N N . ASN A 1 122 ? -8.831 0.732 22.797 1.00 84.62 122 ASN A N 1
ATOM 968 C CA . ASN A 1 122 ? -8.528 2.152 22.604 1.00 84.62 122 ASN A CA 1
ATOM 969 C C . ASN A 1 122 ? -7.921 2.754 23.868 1.00 84.62 122 ASN A C 1
ATOM 971 O O . ASN A 1 122 ? -7.012 3.579 23.788 1.00 84.62 122 ASN A O 1
ATOM 975 N N . THR A 1 123 ? -8.385 2.311 25.036 1.00 89.94 123 THR A N 1
ATOM 976 C CA . THR A 1 123 ? -7.821 2.741 26.316 1.00 89.94 123 THR A CA 1
ATOM 977 C C . THR A 1 123 ? -6.392 2.238 26.481 1.00 89.94 123 THR A C 1
ATOM 979 O O . THR A 1 123 ? -5.525 3.014 26.879 1.00 89.94 123 THR A O 1
ATOM 982 N N . ALA A 1 124 ? -6.104 0.983 26.126 1.00 92.19 124 ALA A N 1
ATOM 983 C CA . ALA A 1 124 ? -4.748 0.439 26.122 1.00 92.19 124 ALA A CA 1
ATOM 984 C C . ALA A 1 124 ? -3.839 1.204 25.145 1.00 92.19 124 ALA A C 1
ATOM 986 O O . ALA A 1 124 ? -2.784 1.692 25.550 1.00 92.19 124 ALA A O 1
ATOM 987 N N . SER A 1 125 ? -4.287 1.422 23.903 1.00 90.75 125 SER A N 1
ATOM 988 C CA . SER A 1 125 ? -3.544 2.195 22.892 1.00 90.75 125 SER A CA 1
ATOM 989 C C . SER A 1 125 ? -3.255 3.625 23.335 1.00 90.75 125 SER A C 1
ATOM 991 O O . SER A 1 125 ? -2.119 4.086 23.233 1.00 90.75 125 SER A O 1
ATOM 993 N N . GLY A 1 126 ? -4.260 4.306 23.890 1.00 90.38 126 GLY A N 1
ATOM 994 C CA . GLY A 1 126 ? -4.107 5.647 24.441 1.00 90.38 126 GLY A CA 1
ATOM 995 C C . GLY A 1 126 ? -3.115 5.680 25.600 1.00 90.38 126 GLY A C 1
ATOM 996 O O . GLY A 1 126 ? -2.280 6.575 25.650 1.00 90.38 126 GLY A O 1
ATOM 997 N N . SER A 1 127 ? -3.154 4.678 26.487 1.00 92.94 127 SER A N 1
ATOM 998 C CA . SER A 1 127 ? -2.219 4.561 27.618 1.00 92.94 127 SER A CA 1
ATOM 999 C C . SER A 1 127 ? -0.761 4.540 27.171 1.00 92.94 127 SER A C 1
ATOM 1001 O O . SER A 1 127 ? 0.063 5.228 27.758 1.00 92.94 127 SER A O 1
ATOM 1003 N N . LEU A 1 128 ? -0.441 3.782 26.120 1.00 92.81 128 LEU A N 1
ATOM 1004 C CA . LEU A 1 128 ? 0.938 3.623 25.650 1.00 92.81 128 LEU A CA 1
ATOM 1005 C C . LEU A 1 128 ? 1.528 4.894 25.026 1.00 92.81 128 LEU A C 1
ATOM 1007 O O . LEU A 1 128 ? 2.744 4.970 24.872 1.00 92.81 128 LEU A O 1
ATOM 1011 N N . LYS A 1 129 ? 0.694 5.884 24.689 1.00 89.44 129 LYS A N 1
ATOM 1012 C CA . LYS A 1 129 ? 1.114 7.170 24.108 1.00 89.44 129 LYS A CA 1
ATOM 1013 C C . LYS A 1 129 ? 1.233 8.296 25.137 1.00 89.44 129 LYS A C 1
ATOM 1015 O O . LYS A 1 129 ? 1.571 9.419 24.774 1.00 89.44 129 LYS A O 1
ATOM 1020 N N . ILE A 1 130 ? 0.936 8.024 26.408 1.00 91.56 130 ILE A N 1
ATOM 1021 C CA . ILE A 1 130 ? 1.069 9.010 27.483 1.00 91.56 130 ILE A CA 1
ATOM 1022 C C . ILE A 1 130 ? 2.558 9.267 27.734 1.00 91.56 130 ILE A C 1
ATOM 1024 O O . ILE A 1 130 ? 3.337 8.323 27.831 1.00 91.56 130 ILE A O 1
ATOM 1028 N N . GLN A 1 131 ? 2.954 10.538 27.834 1.00 87.06 131 GLN A N 1
ATOM 1029 C CA . GLN A 1 131 ? 4.350 10.915 28.089 1.00 87.06 131 GLN A CA 1
ATOM 1030 C C . GLN A 1 131 ? 4.788 10.595 29.526 1.00 87.06 131 GLN A C 1
ATOM 1032 O O . GLN A 1 131 ? 5.914 10.163 29.746 1.00 87.06 131 GLN A O 1
ATOM 1037 N N . ASP A 1 132 ? 3.897 10.788 30.500 1.00 92.06 132 ASP A N 1
ATOM 1038 C CA . ASP A 1 132 ? 4.143 10.454 31.903 1.00 92.06 132 ASP A CA 1
ATOM 1039 C C . ASP A 1 132 ? 3.801 8.982 32.194 1.00 92.06 132 ASP A C 1
ATOM 1041 O O . ASP A 1 132 ? 2.634 8.603 32.358 1.00 92.06 132 ASP A O 1
ATOM 1045 N N . SER A 1 133 ? 4.836 8.147 32.300 1.00 93.38 133 SER A N 1
ATOM 1046 C CA . SER A 1 133 ? 4.701 6.714 32.578 1.00 93.38 133 SER A CA 1
ATOM 1047 C C . SER A 1 133 ? 4.096 6.416 33.955 1.00 93.38 133 SER A C 1
ATOM 1049 O O . SER A 1 133 ? 3.497 5.354 34.144 1.00 93.38 133 SER A O 1
ATOM 1051 N N . SER A 1 134 ? 4.135 7.355 34.910 1.00 92.88 134 SER A N 1
ATOM 1052 C CA . SER A 1 134 ? 3.512 7.169 36.228 1.00 92.88 134 SER A CA 1
ATOM 1053 C C . SER A 1 134 ? 1.983 7.060 36.145 1.00 92.88 134 SER A C 1
ATOM 1055 O O . SER A 1 134 ? 1.356 6.363 36.951 1.00 92.88 134 SER A O 1
ATOM 1057 N N . LEU A 1 135 ? 1.369 7.689 35.135 1.00 91.94 135 LEU A N 1
ATOM 1058 C CA . LEU A 1 135 ? -0.059 7.555 34.845 1.00 91.94 135 LEU A CA 1
ATOM 1059 C C . LEU A 1 135 ? -0.383 6.201 34.213 1.00 91.94 135 LEU A C 1
ATOM 1061 O O . LEU A 1 135 ? -1.458 5.653 34.463 1.00 91.94 135 LEU A O 1
ATOM 1065 N N . VAL A 1 136 ? 0.542 5.652 33.422 1.00 93.50 136 VAL A N 1
ATOM 1066 C CA . VAL A 1 136 ? 0.410 4.319 32.819 1.00 93.50 136 VAL A CA 1
ATOM 1067 C C . VAL A 1 136 ? 0.515 3.237 33.888 1.00 93.50 136 VAL A C 1
ATOM 1069 O O . VAL A 1 136 ? -0.314 2.333 33.905 1.00 93.50 136 VAL A O 1
ATOM 1072 N N . ALA A 1 137 ? 1.425 3.392 34.853 1.00 92.81 137 ALA A N 1
ATOM 1073 C CA . ALA A 1 137 ? 1.613 2.458 35.966 1.00 92.81 137 ALA A CA 1
ATOM 1074 C C . ALA A 1 137 ? 0.362 2.264 36.847 1.00 92.81 137 ALA A C 1
ATOM 1076 O O . ALA A 1 137 ? 0.207 1.228 37.494 1.00 92.81 137 ALA A O 1
ATOM 1077 N N . LYS A 1 138 ? -0.537 3.259 36.890 1.00 91.88 138 LYS A N 1
ATOM 1078 C CA . LYS A 1 138 ? -1.820 3.178 37.612 1.00 91.88 138 LYS A CA 1
ATOM 1079 C C . LYS A 1 138 ? -2.877 2.373 36.853 1.00 91.88 138 LYS A C 1
ATOM 1081 O O . LYS A 1 138 ? -3.881 1.978 37.445 1.00 91.88 138 LYS A O 1
ATOM 1086 N N . ARG A 1 139 ? -2.683 2.147 35.551 1.00 93.56 139 ARG A N 1
ATOM 1087 C CA . ARG A 1 139 ? -3.609 1.388 34.708 1.00 93.56 139 ARG A CA 1
ATOM 1088 C C . ARG A 1 139 ? -3.243 -0.096 34.785 1.00 93.56 139 ARG A C 1
ATOM 1090 O O . ARG A 1 139 ? -2.069 -0.433 34.658 1.00 93.56 139 ARG A O 1
ATOM 1097 N N . PRO A 1 140 ? -4.217 -1.002 34.958 1.00 94.38 140 PRO A N 1
ATOM 1098 C CA . PRO A 1 140 ? -3.958 -2.430 35.114 1.00 94.38 140 PRO A CA 1
ATOM 1099 C C . PRO A 1 140 ? -3.698 -3.106 33.758 1.00 94.38 140 PRO A C 1
ATOM 1101 O O . PRO A 1 140 ? -4.348 -4.087 33.422 1.00 94.38 140 PRO A O 1
ATOM 1104 N N . LEU A 1 141 ? -2.790 -2.554 32.950 1.00 96.81 141 LEU A N 1
ATOM 1105 C CA . LEU A 1 141 ? -2.407 -3.134 31.666 1.00 96.81 141 LEU A CA 1
ATOM 1106 C C . LEU A 1 141 ? -1.670 -4.454 31.872 1.00 96.81 141 LEU A C 1
ATOM 1108 O O . LEU A 1 141 ? -0.918 -4.625 32.835 1.00 96.81 141 LEU A O 1
ATOM 1112 N N . GLU A 1 142 ? -1.832 -5.352 30.912 1.00 97.25 142 GLU A N 1
ATOM 1113 C CA . GLU A 1 142 ? -1.086 -6.598 30.844 1.00 97.25 142 GLU A CA 1
ATOM 1114 C C . GLU A 1 142 ? -0.558 -6.829 29.431 1.00 97.25 142 GLU A C 1
ATOM 1116 O O . GLU A 1 142 ? -1.203 -6.488 28.448 1.00 97.25 142 GLU A O 1
ATOM 1121 N N . CYS A 1 143 ? 0.617 -7.436 29.335 1.00 97.50 143 CYS A N 1
ATOM 1122 C CA . CYS A 1 143 ? 1.166 -8.004 28.112 1.00 97.50 143 CYS A CA 1
ATOM 1123 C C . CYS A 1 143 ? 0.931 -9.518 28.094 1.00 97.50 143 CYS A C 1
ATOM 1125 O O . CYS A 1 143 ? 1.363 -10.213 29.024 1.00 97.50 143 CYS A O 1
ATOM 1127 N N . LEU A 1 144 ? 0.269 -10.005 27.043 1.00 97.06 144 LEU A N 1
ATOM 1128 C CA . LEU A 1 144 ? 0.093 -11.424 26.738 1.00 97.06 144 LEU A CA 1
ATOM 1129 C C . LEU A 1 144 ? 1.038 -11.805 25.594 1.00 97.06 144 LEU A C 1
ATOM 1131 O O . LEU A 1 144 ? 0.862 -11.346 24.466 1.00 97.06 144 LEU A O 1
ATOM 1135 N N . ALA A 1 145 ? 2.058 -12.613 25.880 1.00 97.00 145 ALA A N 1
ATOM 1136 C CA . ALA A 1 145 ? 3.051 -12.997 24.876 1.00 97.00 145 ALA A CA 1
ATOM 1137 C C . ALA A 1 145 ? 2.511 -14.107 23.960 1.00 97.00 145 ALA A C 1
ATOM 1139 O O . ALA A 1 145 ? 1.933 -15.081 24.447 1.00 97.00 145 ALA A O 1
ATOM 1140 N N . TYR A 1 146 ? 2.716 -13.964 22.647 1.00 95.00 146 TYR A N 1
ATOM 1141 C CA . TYR A 1 146 ? 2.185 -14.888 21.632 1.00 95.00 146 TYR A CA 1
ATOM 1142 C C . TYR A 1 146 ? 3.196 -15.290 20.555 1.00 95.00 146 TYR A C 1
ATOM 1144 O O . TYR A 1 146 ? 2.848 -16.044 19.643 1.00 95.00 146 TYR A O 1
ATOM 1152 N N . GLY A 1 147 ? 4.414 -14.746 20.572 1.00 93.31 147 GLY A N 1
ATOM 1153 C CA . GLY A 1 147 ? 5.390 -15.007 19.520 1.00 93.31 147 GLY A CA 1
ATOM 1154 C C . GLY A 1 147 ? 6.823 -14.750 19.953 1.00 93.31 147 GLY A C 1
ATOM 1155 O O . GLY A 1 147 ? 7.102 -13.818 20.705 1.00 93.31 147 GLY A O 1
ATOM 1156 N N . LEU A 1 148 ? 7.720 -15.578 19.435 1.00 92.81 148 LEU A N 1
ATOM 1157 C CA . LEU A 1 148 ? 9.161 -15.483 19.600 1.00 92.81 148 LEU A CA 1
ATOM 1158 C C . LEU A 1 148 ? 9.776 -15.344 18.208 1.00 92.81 148 LEU A C 1
ATOM 1160 O O . LEU A 1 148 ? 9.542 -16.195 17.353 1.00 92.81 148 LEU A O 1
ATOM 1164 N N . VAL A 1 149 ? 10.522 -14.270 17.965 1.00 89.00 149 VAL A N 1
ATOM 1165 C CA . VAL A 1 149 ? 11.242 -14.076 16.700 1.00 89.00 149 VAL A CA 1
ATOM 1166 C C . VAL A 1 149 ? 12.671 -14.569 16.885 1.00 89.00 149 VAL A C 1
ATOM 1168 O O . VAL A 1 149 ? 13.361 -14.152 17.817 1.00 89.00 149 VAL A O 1
ATOM 1171 N N . GLN A 1 150 ? 13.103 -15.464 15.999 1.00 78.69 150 GLN A N 1
ATOM 1172 C CA . GLN A 1 150 ? 14.409 -16.112 16.064 1.00 78.69 150 GLN A CA 1
ATOM 1173 C C . GLN A 1 150 ? 15.301 -15.547 14.952 1.00 78.69 150 GLN A C 1
ATOM 1175 O O . GLN A 1 150 ? 15.064 -15.806 13.778 1.00 78.69 150 GLN A O 1
ATOM 1180 N N . TYR A 1 151 ? 16.286 -14.720 15.315 1.00 68.44 151 TYR A N 1
ATOM 1181 C CA . TYR A 1 151 ? 17.162 -14.037 14.349 1.00 68.44 151 TYR A CA 1
ATOM 1182 C C . TYR A 1 151 ? 18.380 -14.864 13.921 1.00 68.44 151 TYR A C 1
ATOM 1184 O O . TYR A 1 151 ? 18.871 -14.701 12.808 1.00 68.44 151 TYR A O 1
ATOM 1192 N N . ALA A 1 152 ? 18.900 -15.723 14.803 1.00 57.16 152 ALA A N 1
ATOM 1193 C CA . ALA A 1 152 ? 20.099 -16.515 14.547 1.00 57.16 152 ALA A CA 1
ATOM 1194 C C . ALA A 1 152 ? 20.036 -17.852 15.297 1.00 57.16 152 ALA A C 1
ATOM 1196 O O . ALA A 1 152 ? 20.151 -17.888 16.523 1.00 57.16 152 ALA A O 1
ATOM 1197 N N . GLY A 1 153 ? 19.888 -18.943 14.540 1.00 58.81 153 GLY A N 1
ATOM 1198 C CA . GLY A 1 153 ? 19.730 -20.297 15.070 1.00 58.81 153 GLY A CA 1
ATOM 1199 C C . GLY A 1 153 ? 18.303 -20.591 15.542 1.00 58.81 153 GLY A C 1
ATOM 1200 O O . GLY A 1 153 ? 17.619 -19.728 16.088 1.00 58.81 153 GLY A O 1
ATOM 1201 N N . ASN A 1 154 ? 17.863 -21.832 15.337 1.00 65.19 154 ASN A N 1
ATOM 1202 C CA . ASN A 1 154 ? 16.587 -22.313 15.856 1.00 65.19 154 ASN A CA 1
ATOM 1203 C C . ASN A 1 154 ? 16.750 -22.601 17.358 1.00 65.19 154 ASN A C 1
ATOM 1205 O O . ASN A 1 154 ? 17.206 -23.678 17.736 1.00 65.19 154 ASN A O 1
ATOM 1209 N N . ILE A 1 155 ? 16.396 -21.630 18.204 1.00 76.56 155 ILE A N 1
ATOM 1210 C CA . ILE A 1 155 ? 16.235 -21.768 19.662 1.00 76.56 155 ILE A CA 1
ATOM 1211 C C . ILE A 1 155 ? 15.278 -22.927 19.959 1.00 76.56 155 ILE A C 1
ATOM 1213 O O . ILE A 1 155 ? 15.539 -23.749 20.832 1.00 76.56 155 ILE A O 1
ATOM 1217 N N . VAL A 1 156 ? 14.169 -22.990 19.220 1.00 88.62 156 VAL A N 1
ATOM 1218 C CA . VAL A 1 156 ? 13.180 -24.070 19.292 1.00 88.62 156 VAL A CA 1
ATOM 1219 C C . VAL A 1 156 ? 12.639 -24.385 17.894 1.00 88.62 156 VAL A C 1
ATOM 1221 O O . VAL A 1 156 ? 12.500 -23.458 17.091 1.00 88.62 156 VAL A O 1
ATOM 1224 N N . PRO A 1 157 ? 12.319 -25.654 17.581 1.00 90.00 157 PRO A N 1
ATOM 1225 C CA . PRO A 1 157 ? 11.814 -26.043 16.263 1.00 90.00 157 PRO A CA 1
ATOM 1226 C C . PRO A 1 157 ? 10.320 -25.745 16.055 1.00 90.00 157 PRO A C 1
ATOM 1228 O O . PRO A 1 157 ? 9.866 -25.666 14.909 1.00 90.00 157 PRO A O 1
ATOM 1231 N N . THR A 1 158 ? 9.545 -25.577 17.134 1.00 94.31 158 THR A N 1
ATOM 1232 C CA . THR A 1 158 ? 8.096 -25.345 17.045 1.00 94.31 158 THR A CA 1
ATOM 1233 C C . THR A 1 158 ? 7.620 -24.073 17.747 1.00 94.31 158 THR A C 1
ATOM 1235 O O . THR A 1 158 ? 8.197 -23.576 18.721 1.00 94.31 158 THR A O 1
ATOM 1238 N N . HIS A 1 159 ? 6.497 -23.547 17.263 1.00 95.31 159 HIS A N 1
ATOM 1239 C CA . HIS A 1 159 ? 5.789 -22.429 17.870 1.00 95.31 159 HIS A CA 1
ATOM 1240 C C . HIS A 1 159 ? 5.240 -22.794 19.256 1.00 95.31 159 HIS A C 1
ATOM 1242 O O . HIS A 1 159 ? 5.334 -22.003 20.194 1.00 95.31 159 HIS A O 1
ATOM 1248 N N . TRP A 1 160 ? 4.748 -24.021 19.442 1.00 96.06 160 TRP A N 1
ATOM 1249 C CA . TRP A 1 160 ? 4.300 -24.496 20.754 1.00 96.06 160 TRP A CA 1
ATOM 1250 C C . TRP A 1 160 ? 5.421 -24.488 21.803 1.00 96.06 160 TRP A C 1
ATOM 1252 O O . TRP A 1 160 ? 5.216 -24.064 22.944 1.00 96.06 160 TRP A O 1
ATOM 1262 N N . GLU A 1 161 ? 6.631 -24.906 21.430 1.00 94.50 161 GLU A N 1
ATOM 1263 C CA . GLU A 1 161 ? 7.806 -24.790 22.300 1.00 94.50 161 GLU A CA 1
ATOM 1264 C C . GLU A 1 161 ? 8.202 -23.335 22.527 1.00 94.50 161 GLU A C 1
ATOM 1266 O O . GLU A 1 161 ? 8.577 -22.990 23.644 1.00 94.50 161 GLU A O 1
ATOM 1271 N N . SER A 1 162 ? 8.030 -22.460 21.532 1.00 94.12 162 SER A N 1
ATOM 1272 C CA . SER A 1 162 ? 8.240 -21.018 21.714 1.00 94.12 162 SER A CA 1
ATOM 1273 C C . SER A 1 162 ? 7.352 -20.464 22.829 1.00 94.12 162 SER A C 1
ATOM 1275 O O . SER A 1 162 ? 7.840 -19.766 23.716 1.00 94.12 162 SER A O 1
ATOM 1277 N N . LEU A 1 163 ? 6.065 -20.829 22.853 1.00 95.31 163 LEU A N 1
ATOM 1278 C CA . LEU A 1 163 ? 5.142 -20.430 23.921 1.00 95.31 163 LEU A CA 1
ATOM 1279 C C . LEU A 1 163 ? 5.578 -20.963 25.298 1.00 95.31 163 LEU A C 1
ATOM 1281 O O . LEU A 1 163 ? 5.523 -20.233 26.291 1.00 95.31 163 LEU A O 1
ATOM 1285 N N . LYS A 1 164 ? 6.065 -22.209 25.374 1.00 94.06 164 LYS A N 1
ATOM 1286 C CA . LYS A 1 164 ? 6.611 -22.773 26.624 1.00 94.06 164 LYS A CA 1
ATOM 1287 C C . LYS A 1 164 ? 7.861 -22.023 27.091 1.00 94.06 164 LYS A C 1
ATOM 1289 O O . LYS A 1 164 ? 7.958 -21.682 28.269 1.00 94.06 164 LYS A O 1
ATOM 1294 N N . THR A 1 165 ? 8.780 -21.720 26.178 1.00 93.00 165 THR A N 1
ATOM 1295 C CA . THR A 1 165 ? 10.004 -20.958 26.458 1.00 93.00 165 THR A CA 1
ATOM 1296 C C . THR A 1 165 ? 9.681 -19.562 26.981 1.00 93.00 165 THR A C 1
ATOM 1298 O O . THR A 1 165 ? 10.220 -19.155 28.008 1.00 93.00 165 THR A O 1
ATOM 1301 N N . LEU A 1 166 ? 8.731 -18.858 26.359 1.00 94.56 166 LEU A N 1
ATOM 1302 C CA . LEU A 1 166 ? 8.272 -17.548 26.831 1.00 94.56 166 LEU A CA 1
ATOM 1303 C C . LEU A 1 166 ? 7.708 -17.617 28.259 1.00 94.56 166 LEU A C 1
ATOM 1305 O O . LEU A 1 166 ? 8.013 -16.756 29.087 1.00 94.56 166 LEU A O 1
ATOM 1309 N N . CYS A 1 167 ? 6.939 -18.662 28.578 1.00 94.00 167 CYS A N 1
ATOM 1310 C CA . CYS A 1 167 ? 6.447 -18.888 29.937 1.00 94.00 167 CYS A CA 1
ATOM 1311 C C . CYS A 1 167 ? 7.603 -19.098 30.933 1.00 94.00 167 CYS A C 1
ATOM 1313 O O . CYS A 1 167 ? 7.607 -18.489 32.006 1.00 94.00 167 CYS A O 1
ATOM 1315 N N . ASN A 1 168 ? 8.609 -19.902 30.571 1.00 93.06 168 ASN A N 1
ATOM 1316 C CA . ASN A 1 168 ? 9.793 -20.147 31.404 1.00 93.06 168 ASN A CA 1
ATOM 1317 C C . ASN A 1 168 ? 10.613 -18.870 31.638 1.00 93.06 168 ASN A C 1
ATOM 1319 O O . ASN A 1 168 ? 11.093 -18.638 32.748 1.00 93.06 168 ASN A O 1
ATOM 1323 N N . TRP A 1 169 ? 10.701 -17.997 30.633 1.00 94.06 169 TRP A N 1
ATOM 1324 C CA . TRP A 1 169 ? 11.366 -16.696 30.738 1.00 94.06 169 TRP A CA 1
ATOM 1325 C C . TRP A 1 169 ? 10.603 -15.667 31.584 1.00 94.06 169 TRP A C 1
ATOM 1327 O O . TRP A 1 169 ? 11.144 -14.604 31.894 1.00 94.06 169 TRP A O 1
ATOM 1337 N N . GLY A 1 170 ? 9.383 -15.993 32.022 1.00 94.31 170 GLY A N 1
ATOM 1338 C CA . GLY A 1 170 ? 8.587 -15.184 32.943 1.00 94.31 170 GLY A CA 1
ATOM 1339 C C . GLY A 1 170 ? 7.484 -14.360 32.283 1.00 94.31 170 GLY A C 1
ATOM 1340 O O . GLY A 1 170 ? 6.876 -13.535 32.967 1.00 94.31 170 GLY A O 1
ATOM 1341 N N . PHE A 1 171 ? 7.198 -14.569 30.995 1.00 96.00 171 PHE A N 1
ATOM 1342 C CA . PHE A 1 171 ? 6.056 -13.927 30.348 1.00 96.00 171 PHE A CA 1
ATOM 1343 C C . PHE A 1 171 ? 4.732 -14.570 30.754 1.00 96.00 171 PHE A C 1
ATOM 1345 O O . PHE A 1 171 ? 4.625 -15.780 30.963 1.00 96.00 171 PHE A O 1
ATOM 1352 N N . LYS A 1 172 ? 3.676 -13.753 30.773 1.00 95.75 172 LYS A N 1
ATOM 1353 C CA . LYS A 1 172 ? 2.301 -14.244 30.856 1.00 95.75 172 LYS A CA 1
ATOM 1354 C C . LYS A 1 172 ? 1.873 -14.777 29.487 1.00 95.75 172 LYS A C 1
ATOM 1356 O O . LYS A 1 172 ? 1.464 -14.014 28.615 1.00 95.75 172 LYS A O 1
ATOM 1361 N N . VAL A 1 173 ? 1.968 -16.092 29.313 1.00 95.00 173 VAL A N 1
ATOM 1362 C CA . VAL A 1 173 ? 1.441 -16.797 28.137 1.00 95.00 173 VAL A CA 1
ATOM 1363 C C . VAL A 1 173 ? 0.030 -17.303 28.450 1.00 95.00 173 VAL A C 1
ATOM 1365 O O . VAL A 1 173 ? -0.181 -17.908 29.508 1.00 95.00 173 VAL A O 1
ATOM 1368 N N . PRO A 1 174 ? -0.965 -17.049 27.587 1.00 91.19 174 PRO A N 1
ATOM 1369 C CA . PRO A 1 174 ? -2.324 -17.490 27.856 1.00 91.19 174 PRO A CA 1
ATOM 1370 C C . PRO A 1 174 ? -2.484 -19.010 27.906 1.00 91.19 174 PRO A C 1
ATOM 1372 O O . PRO A 1 174 ? -2.035 -19.739 27.026 1.00 91.19 174 PRO A O 1
ATOM 1375 N N . LYS A 1 175 ? -3.207 -19.492 28.921 1.00 91.94 175 LYS A N 1
ATOM 1376 C CA . LYS A 1 175 ? -3.430 -20.929 29.171 1.00 91.94 175 LYS A CA 1
ATOM 1377 C C . LYS A 1 175 ? -4.413 -21.575 28.193 1.00 91.94 175 LYS A C 1
ATOM 1379 O O . LYS A 1 175 ? -4.581 -22.787 28.201 1.00 91.94 175 LYS A O 1
ATOM 1384 N N . GLN A 1 176 ? -5.123 -20.755 27.426 1.00 94.56 176 GLN A N 1
ATOM 1385 C CA . GLN A 1 176 ? -6.157 -21.180 26.494 1.00 94.56 176 GLN A CA 1
ATOM 1386 C C . GLN A 1 176 ? -5.587 -21.710 25.180 1.00 94.56 176 GLN A C 1
ATOM 1388 O O . GLN A 1 176 ? -6.343 -22.334 24.446 1.00 94.56 176 GLN A O 1
ATOM 1393 N N . ALA A 1 177 ? -4.309 -21.457 24.882 1.00 94.50 177 ALA A N 1
ATOM 1394 C CA . ALA A 1 177 ? -3.669 -21.961 23.676 1.00 94.50 177 ALA A CA 1
ATOM 1395 C C . ALA A 1 177 ? -3.639 -23.499 23.670 1.00 94.50 177 ALA A C 1
ATOM 1397 O O . ALA A 1 177 ? -3.412 -24.118 24.713 1.00 94.50 177 ALA A O 1
ATOM 1398 N N . THR A 1 178 ? -3.845 -24.114 22.507 1.00 95.81 178 THR A N 1
ATOM 1399 C CA . THR A 1 178 ? -3.783 -25.573 22.333 1.00 95.81 178 THR A CA 1
ATOM 1400 C C . THR A 1 178 ? -2.999 -25.949 21.085 1.00 95.81 178 THR A C 1
ATOM 1402 O O . THR A 1 178 ? -3.008 -25.223 20.094 1.00 95.81 178 THR A O 1
ATOM 1405 N N . LEU A 1 179 ? -2.348 -27.109 21.135 1.00 95.50 179 LEU A N 1
ATOM 1406 C CA . LEU A 1 179 ? -1.807 -27.777 19.959 1.00 95.50 179 LEU A CA 1
ATOM 1407 C C . LEU A 1 179 ? -2.874 -28.732 19.412 1.00 95.50 179 LEU A C 1
ATOM 1409 O O . LEU A 1 179 ? -3.375 -29.574 20.157 1.00 95.50 179 LEU A O 1
ATOM 1413 N N . SER A 1 180 ? -3.200 -28.579 18.137 1.00 92.25 180 SER A N 1
ATOM 1414 C CA . SER A 1 180 ? -4.197 -29.345 17.395 1.00 92.25 180 SER A CA 1
ATOM 1415 C C . SER A 1 180 ? -3.503 -30.147 16.293 1.00 92.25 180 SER A C 1
ATOM 1417 O O . SER A 1 180 ? -2.637 -29.619 15.589 1.00 92.25 180 SER A O 1
ATOM 1419 N N . GLY A 1 181 ? -3.859 -31.424 16.156 1.00 85.81 181 GLY A N 1
ATOM 1420 C CA . GLY A 1 181 ? -3.258 -32.322 15.157 1.00 85.81 181 GLY A CA 1
ATOM 1421 C C . GLY A 1 181 ? -3.867 -32.199 13.758 1.00 85.81 181 GLY A C 1
ATOM 1422 O O . GLY A 1 181 ? -3.208 -32.481 12.765 1.00 85.81 181 GLY A O 1
ATOM 1423 N N . ASP A 1 182 ? -5.115 -31.748 13.669 1.00 88.50 182 ASP A N 1
ATOM 1424 C CA . ASP A 1 182 ? -5.894 -31.721 12.433 1.00 88.50 182 ASP A CA 1
ATOM 1425 C C . ASP A 1 182 ? -6.848 -30.516 12.399 1.00 88.50 182 ASP A C 1
ATOM 1427 O O . ASP A 1 182 ? -6.931 -29.725 13.345 1.00 88.50 182 ASP A O 1
ATOM 1431 N N . LEU A 1 183 ? -7.537 -30.349 11.268 1.00 91.12 183 LEU A N 1
ATOM 1432 C CA . LEU A 1 183 ? -8.482 -29.256 11.066 1.00 91.12 183 LEU A CA 1
ATOM 1433 C C . LEU A 1 183 ? -9.745 -29.406 11.928 1.00 91.12 183 LEU A C 1
ATOM 1435 O O . LEU A 1 183 ? -10.281 -28.397 12.376 1.00 91.12 183 LEU A O 1
ATOM 1439 N N . ASP A 1 184 ? -10.193 -30.626 12.220 1.00 92.69 184 ASP A N 1
ATOM 1440 C CA . ASP A 1 184 ? -11.395 -30.852 13.031 1.00 92.69 184 ASP A CA 1
ATOM 1441 C C . ASP A 1 184 ? -11.193 -30.338 14.463 1.00 92.69 184 ASP A C 1
ATOM 1443 O O . ASP A 1 184 ? -12.022 -29.593 14.991 1.00 92.69 184 ASP A O 1
ATOM 1447 N N . GLN A 1 185 ? -10.026 -30.604 15.055 1.00 94.75 185 GLN A N 1
ATOM 1448 C CA . GLN A 1 185 ? -9.639 -30.064 16.362 1.00 94.75 185 GLN A CA 1
ATOM 1449 C C . GLN A 1 185 ? -9.540 -28.530 16.362 1.00 94.75 185 GLN A C 1
ATOM 1451 O O . GLN A 1 185 ? -9.813 -27.884 17.379 1.00 94.75 185 GLN A O 1
ATOM 1456 N N . VAL A 1 186 ? -9.159 -27.921 15.235 1.00 95.12 186 VAL A N 1
ATOM 1457 C CA . VAL A 1 186 ? -9.166 -26.457 15.071 1.00 95.12 186 VAL A CA 1
ATOM 1458 C C . VAL A 1 186 ? -10.597 -25.920 15.062 1.00 95.12 186 VAL A C 1
ATOM 1460 O O . VAL A 1 186 ? -10.878 -24.933 15.747 1.00 95.12 186 VAL A O 1
ATOM 1463 N N . LEU A 1 187 ? -11.507 -26.559 14.323 1.00 94.69 187 LEU A N 1
ATOM 1464 C CA . LEU A 1 187 ? -12.920 -26.167 14.270 1.00 94.69 187 LEU A CA 1
ATOM 1465 C C . LEU A 1 187 ? -13.594 -26.322 15.641 1.00 94.69 187 LEU A C 1
ATOM 1467 O O . LEU A 1 187 ? -14.325 -25.430 16.080 1.00 94.69 187 LEU A O 1
ATOM 1471 N N . ASP A 1 188 ? -13.277 -27.383 16.379 1.00 95.69 188 ASP A N 1
ATOM 1472 C CA . ASP A 1 188 ? -13.752 -27.565 17.753 1.00 95.69 188 ASP A CA 1
ATOM 1473 C C . ASP A 1 188 ? -13.234 -26.471 18.695 1.00 95.69 188 ASP A C 1
ATOM 1475 O O . ASP A 1 188 ? -13.976 -25.976 19.554 1.00 95.69 188 ASP A O 1
ATOM 1479 N N . PHE A 1 189 ? -11.981 -26.038 18.525 1.00 96.19 189 PHE A N 1
ATOM 1480 C CA . PHE A 1 189 ? -11.427 -24.915 19.278 1.00 96.19 189 PHE A CA 1
ATOM 1481 C C . PHE A 1 189 ? -12.169 -23.604 18.988 1.00 96.19 189 PHE A C 1
ATOM 1483 O O . PHE A 1 189 ? -12.503 -22.876 19.930 1.00 96.19 189 PHE A O 1
ATOM 1490 N N . ILE A 1 190 ? -12.453 -23.329 17.710 1.00 94.50 190 ILE A N 1
ATOM 1491 C CA . ILE A 1 190 ? -13.233 -22.169 17.254 1.00 94.50 190 ILE A CA 1
ATOM 1492 C C . ILE A 1 190 ? -14.611 -22.172 17.927 1.00 94.50 190 ILE A C 1
ATOM 1494 O O . ILE A 1 190 ? -14.947 -21.233 18.650 1.00 94.50 190 ILE A O 1
ATOM 1498 N N . ARG A 1 191 ? -15.385 -23.254 17.777 1.00 93.62 191 ARG A N 1
ATOM 1499 C CA . ARG A 1 191 ? -16.752 -23.352 18.325 1.00 93.62 191 ARG A CA 1
ATOM 1500 C C . ARG A 1 191 ? -16.765 -23.241 19.850 1.00 93.62 191 ARG A C 1
ATOM 1502 O O . ARG A 1 191 ? -17.589 -22.538 20.434 1.00 93.62 191 ARG A O 1
ATOM 1509 N N . LYS A 1 192 ? -15.812 -23.893 20.526 1.00 94.50 192 LYS A N 1
ATOM 1510 C CA . LYS A 1 192 ? -15.680 -23.834 21.990 1.00 94.50 192 LYS A CA 1
ATOM 1511 C C . LYS A 1 192 ? -15.505 -22.403 22.489 1.00 94.50 192 LYS A C 1
ATOM 1513 O O . LYS A 1 192 ? -16.122 -22.030 23.490 1.00 94.50 192 LYS A O 1
ATOM 1518 N N . TRP A 1 193 ? -14.627 -21.631 21.854 1.00 94.25 193 TRP A N 1
ATOM 1519 C CA . TRP A 1 193 ? -14.313 -20.280 22.307 1.00 94.25 193 TRP A CA 1
ATOM 1520 C C . TRP A 1 193 ? -15.291 -19.227 21.804 1.00 94.25 193 TRP A C 1
ATOM 1522 O O . TRP A 1 193 ? -15.435 -18.219 22.489 1.00 94.25 193 TRP A O 1
ATOM 1532 N N . GLU A 1 194 ? -16.040 -19.485 20.732 1.00 89.88 194 GLU A N 1
ATOM 1533 C CA . GLU A 1 194 ? -17.186 -18.655 20.350 1.00 89.88 194 GLU A CA 1
ATOM 1534 C C . GLU A 1 194 ? -18.205 -18.569 21.495 1.00 89.88 194 GLU A C 1
ATOM 1536 O O . GLU A 1 194 ? -18.617 -17.478 21.883 1.00 89.88 194 GLU A O 1
ATOM 1541 N N . HIS A 1 195 ? -18.526 -19.707 22.119 1.00 87.00 195 HIS A N 1
ATOM 1542 C CA . HIS A 1 195 ? -19.478 -19.772 23.233 1.00 87.00 195 HIS A CA 1
ATOM 1543 C C . HIS A 1 195 ? -18.893 -19.371 24.594 1.00 87.00 195 HIS A C 1
ATOM 1545 O O . HIS A 1 195 ? -19.633 -18.962 25.486 1.00 87.00 195 HIS A O 1
ATOM 1551 N N . LYS A 1 196 ? -17.578 -19.523 24.797 1.00 91.69 196 LYS A N 1
ATOM 1552 C CA . LYS A 1 196 ? -16.922 -19.250 26.092 1.00 91.69 196 LYS A CA 1
ATOM 1553 C C . LYS A 1 196 ? -16.251 -17.879 26.180 1.00 91.69 196 LYS A C 1
ATOM 1555 O O . LYS A 1 196 ? -15.700 -17.566 27.238 1.00 91.69 196 LYS A O 1
ATOM 1560 N N . ARG A 1 197 ? -16.279 -17.070 25.114 1.00 86.88 197 ARG A N 1
ATOM 1561 C CA . ARG A 1 197 ? -15.588 -15.769 25.061 1.00 86.88 197 ARG A CA 1
ATOM 1562 C C . ARG A 1 197 ? -16.005 -14.815 26.182 1.00 86.88 197 ARG A C 1
ATOM 1564 O O . ARG A 1 197 ? -15.138 -14.187 26.776 1.00 86.88 197 ARG A O 1
ATOM 1571 N N . ASP A 1 198 ? -17.285 -14.794 26.554 1.00 84.31 198 ASP A N 1
ATOM 1572 C CA . ASP A 1 198 ? -17.820 -13.866 27.565 1.00 84.31 198 ASP A CA 1
ATOM 1573 C C . ASP A 1 198 ? -17.338 -14.171 28.995 1.00 84.31 198 ASP A C 1
ATOM 1575 O O . ASP A 1 198 ? -17.432 -13.329 29.888 1.00 84.31 198 ASP A O 1
ATOM 1579 N N . ALA A 1 199 ? -16.800 -15.374 29.228 1.00 88.44 199 ALA A N 1
ATOM 1580 C CA . ALA A 1 199 ? -16.223 -15.768 30.511 1.00 88.44 199 ALA A CA 1
ATOM 1581 C C . ALA A 1 199 ? -14.751 -15.340 30.665 1.00 88.44 199 ALA A C 1
ATOM 1583 O O . ALA A 1 199 ? -14.152 -15.557 31.723 1.00 88.44 199 ALA A O 1
ATOM 1584 N N . LEU A 1 200 ? -14.136 -14.781 29.619 1.00 91.06 200 LEU A N 1
ATOM 1585 C CA . LEU A 1 200 ? -12.749 -14.336 29.660 1.00 91.06 200 LEU A CA 1
ATOM 1586 C C . LEU A 1 200 ? -12.619 -12.975 30.361 1.00 91.06 200 LEU A C 1
ATOM 1588 O O . LEU A 1 200 ? -13.496 -12.122 30.257 1.00 91.06 200 LEU A O 1
ATOM 1592 N N . PRO A 1 201 ? -11.483 -12.716 31.031 1.00 91.38 201 PRO A N 1
ATOM 1593 C CA . PRO A 1 201 ? -11.221 -11.414 31.638 1.00 91.38 201 PRO A CA 1
ATOM 1594 C C . PRO A 1 201 ? -10.790 -10.340 30.621 1.00 91.38 201 PRO A C 1
ATOM 1596 O O . PRO A 1 201 ? -10.508 -9.216 31.031 1.00 91.38 201 PRO A O 1
ATOM 1599 N N . TYR A 1 202 ? -10.733 -10.656 29.324 1.00 89.00 202 TYR A N 1
ATOM 1600 C CA . TYR A 1 202 ? -10.386 -9.736 28.233 1.00 89.00 202 TYR A CA 1
ATOM 1601 C C . TYR A 1 202 ? -11.348 -9.936 27.063 1.00 89.00 202 TYR A C 1
ATOM 1603 O O . TYR A 1 202 ? -11.928 -11.012 26.918 1.00 89.00 202 TYR A O 1
ATOM 1611 N N . GLU A 1 203 ? -11.448 -8.929 26.201 1.00 86.88 203 GLU A N 1
ATOM 1612 C CA . GLU A 1 203 ? -12.154 -9.045 24.927 1.00 86.88 203 GLU A CA 1
ATOM 1613 C C . GLU A 1 203 ? -11.300 -9.819 23.912 1.00 86.88 203 GLU A C 1
ATOM 1615 O O . GLU A 1 203 ? -10.072 -9.678 23.848 1.00 86.88 203 GLU A O 1
ATOM 1620 N N . ILE A 1 204 ? -11.968 -10.670 23.137 1.00 89.94 204 ILE A N 1
ATOM 1621 C CA . ILE A 1 204 ? -11.392 -11.381 21.998 1.00 89.94 204 ILE A CA 1
ATOM 1622 C C . ILE A 1 204 ? -12.317 -11.204 20.801 1.00 89.94 204 ILE A C 1
ATOM 1624 O O . ILE A 1 204 ? -13.538 -11.164 20.957 1.00 89.94 204 ILE A O 1
ATOM 1628 N N . ASP A 1 205 ? -11.750 -11.165 19.604 1.00 85.62 205 ASP A N 1
ATOM 1629 C CA . ASP A 1 205 ? -12.506 -10.989 18.359 1.00 85.62 205 ASP A CA 1
ATOM 1630 C C . ASP A 1 205 ? -12.411 -12.191 17.417 1.00 85.62 205 ASP A C 1
ATOM 1632 O O . ASP A 1 205 ? -12.843 -12.145 16.262 1.00 85.62 205 ASP A O 1
ATOM 1636 N N . GLY A 1 206 ? -11.842 -13.283 17.916 1.00 92.19 206 GLY A N 1
ATOM 1637 C CA . GLY A 1 206 ? -11.634 -14.494 17.153 1.00 92.19 206 GLY A CA 1
ATOM 1638 C C . GLY A 1 206 ? -10.582 -15.402 17.764 1.00 92.19 206 GLY A C 1
ATOM 1639 O O . GLY A 1 206 ? -10.237 -15.308 18.948 1.00 92.19 206 GLY A O 1
ATOM 1640 N N . VAL A 1 207 ? -10.034 -16.259 16.915 1.00 95.94 207 VAL A N 1
ATOM 1641 C CA . VAL A 1 207 ? -8.886 -17.115 17.216 1.00 95.94 207 VAL A CA 1
ATOM 1642 C C . VAL A 1 207 ? -7.847 -16.999 16.110 1.00 95.94 207 VAL A C 1
ATOM 1644 O O . VAL A 1 207 ? -8.160 -16.658 14.970 1.00 95.94 207 VAL A O 1
ATOM 1647 N N . VAL A 1 208 ? -6.592 -17.255 16.454 1.00 97.19 208 VAL A N 1
ATOM 1648 C CA . VAL A 1 208 ? -5.472 -17.294 15.519 1.00 97.19 208 VAL A CA 1
ATOM 1649 C C . VAL A 1 208 ? -5.004 -18.732 15.393 1.00 97.19 208 VAL A C 1
ATOM 1651 O O . VAL A 1 208 ? -4.731 -19.392 16.396 1.00 97.19 208 VAL A O 1
ATOM 1654 N N . ILE A 1 209 ? -4.900 -19.197 14.155 1.00 97.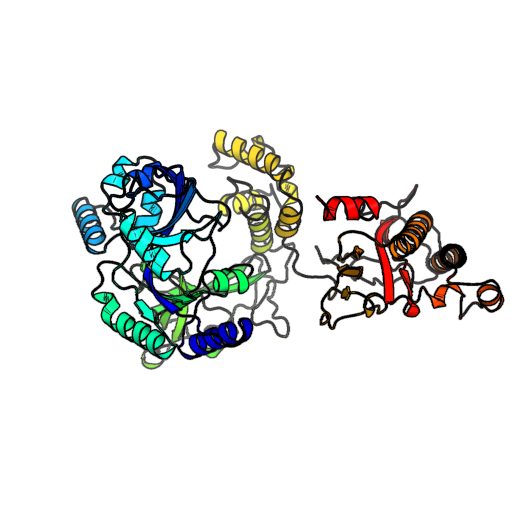38 209 ILE A N 1
ATOM 1655 C CA . ILE A 1 209 ? -4.397 -20.519 13.812 1.00 97.38 209 ILE A CA 1
ATOM 1656 C C . ILE A 1 209 ? -3.040 -20.316 13.152 1.00 97.38 209 ILE A C 1
ATOM 1658 O O . ILE A 1 209 ? -2.914 -19.498 12.238 1.00 97.38 209 ILE A O 1
ATOM 1662 N N . LYS A 1 210 ? -2.023 -21.036 13.627 1.00 97.00 210 LYS A N 1
ATOM 1663 C CA . LYS A 1 210 ? -0.647 -20.960 13.120 1.00 97.00 210 LYS A CA 1
ATOM 1664 C C . LYS A 1 210 ? -0.138 -22.362 12.812 1.00 97.00 210 LYS A C 1
ATOM 1666 O O . LYS A 1 210 ? -0.359 -23.273 13.610 1.00 97.00 210 LYS A O 1
ATOM 1671 N N . VAL A 1 211 ? 0.589 -22.524 11.709 1.00 96.06 211 VAL A N 1
ATOM 1672 C CA . VAL A 1 211 ? 1.410 -23.725 11.477 1.00 96.06 211 VAL A CA 1
ATOM 1673 C C . VAL A 1 211 ? 2.414 -23.857 12.620 1.00 96.06 211 VAL A C 1
ATOM 1675 O O . VAL A 1 211 ? 3.091 -22.890 12.959 1.00 96.06 211 VAL A O 1
ATOM 1678 N N . ASN A 1 212 ? 2.478 -25.017 13.267 1.00 95.75 212 ASN A N 1
ATOM 1679 C CA . ASN A 1 212 ? 3.262 -25.199 14.485 1.00 95.75 212 ASN A CA 1
ATOM 1680 C C . ASN A 1 212 ? 4.764 -25.321 14.198 1.00 95.75 212 ASN A C 1
ATOM 1682 O O . ASN A 1 212 ? 5.575 -24.810 14.965 1.00 95.75 212 ASN A O 1
ATOM 1686 N N . VAL A 1 213 ? 5.149 -25.991 13.113 1.00 92.44 213 VAL A N 1
ATOM 1687 C CA . VAL A 1 213 ? 6.561 -26.169 12.742 1.00 92.44 213 VAL A CA 1
ATOM 1688 C C . VAL A 1 213 ? 7.111 -24.881 12.127 1.00 92.44 213 VAL A C 1
ATOM 1690 O O . VAL A 1 213 ? 6.575 -24.388 11.136 1.00 92.44 213 VAL A O 1
ATOM 1693 N N . LEU A 1 214 ? 8.195 -24.337 12.690 1.00 91.31 214 LEU A N 1
ATOM 1694 C CA . LEU A 1 214 ? 8.711 -23.021 12.289 1.00 91.31 214 LEU A CA 1
ATOM 1695 C C . LEU A 1 214 ? 9.403 -23.030 10.924 1.00 91.31 214 LEU A C 1
ATOM 1697 O O . LEU A 1 214 ? 9.184 -22.115 10.141 1.00 91.31 214 LEU A O 1
ATOM 1701 N N . ASN A 1 215 ? 10.117 -24.103 10.574 1.00 89.44 215 ASN A N 1
ATOM 1702 C CA . ASN A 1 215 ? 10.713 -24.232 9.237 1.00 89.44 215 ASN A CA 1
ATOM 1703 C C . ASN A 1 215 ? 9.650 -24.165 8.122 1.00 89.44 215 ASN A C 1
ATOM 1705 O O . ASN A 1 215 ? 9.898 -23.616 7.054 1.00 89.44 215 ASN A O 1
ATOM 1709 N N . TYR A 1 216 ? 8.444 -24.686 8.380 1.00 91.75 216 TYR A N 1
ATOM 1710 C CA . TYR A 1 216 ? 7.326 -24.572 7.442 1.00 91.75 216 TYR A CA 1
ATOM 1711 C C . TYR A 1 216 ? 6.780 -23.145 7.365 1.00 91.75 216 TYR A C 1
ATOM 1713 O O . TYR A 1 216 ? 6.299 -22.737 6.311 1.00 91.75 216 TYR A O 1
ATOM 1721 N N . GLN A 1 217 ? 6.858 -22.362 8.447 1.00 92.38 217 GLN A N 1
ATOM 1722 C CA . GLN A 1 217 ? 6.518 -20.938 8.397 1.00 92.38 217 GLN A CA 1
ATOM 1723 C C . GLN A 1 217 ? 7.480 -20.174 7.479 1.00 92.38 217 GLN A C 1
ATOM 1725 O O . GLN A 1 217 ? 7.021 -19.361 6.674 1.00 92.38 217 GLN A O 1
ATOM 1730 N N . ASP A 1 218 ? 8.779 -20.474 7.554 1.00 88.12 218 ASP A N 1
ATOM 1731 C CA . ASP A 1 218 ? 9.799 -19.855 6.702 1.00 88.12 218 ASP A CA 1
ATOM 1732 C C . ASP A 1 218 ? 9.600 -20.216 5.222 1.00 88.12 218 ASP A C 1
ATOM 1734 O O . ASP A 1 218 ? 9.607 -19.329 4.368 1.00 88.12 218 ASP A O 1
ATOM 1738 N N . GLU A 1 219 ? 9.336 -21.492 4.918 1.00 88.69 219 GLU A N 1
ATOM 1739 C CA . GLU A 1 219 ? 9.077 -21.970 3.550 1.00 88.69 219 GLU A CA 1
ATOM 1740 C C . GLU A 1 219 ? 7.803 -21.358 2.942 1.00 88.69 219 GLU A C 1
ATOM 1742 O O . GLU A 1 219 ? 7.786 -20.947 1.780 1.00 88.69 219 GLU A O 1
ATOM 1747 N N . LEU A 1 220 ? 6.732 -21.243 3.734 1.00 90.44 220 LEU A N 1
ATOM 1748 C CA . LEU A 1 220 ? 5.482 -20.610 3.301 1.00 90.44 220 LEU A CA 1
ATOM 1749 C C . LEU A 1 220 ? 5.628 -19.093 3.117 1.00 90.44 220 LEU A C 1
ATOM 1751 O O . LEU A 1 220 ? 4.928 -18.497 2.292 1.00 90.44 220 LEU A O 1
ATOM 1755 N N . GLY A 1 221 ? 6.487 -18.452 3.909 1.00 90.88 221 GLY A N 1
ATOM 1756 C CA . GLY A 1 221 ? 6.748 -17.020 3.854 1.00 90.88 221 GLY A CA 1
ATOM 1757 C C . GLY A 1 221 ? 5.502 -16.141 4.037 1.00 90.88 221 GLY A C 1
ATOM 1758 O O . GLY A 1 221 ? 4.556 -16.446 4.778 1.00 90.88 221 GLY A O 1
ATOM 1759 N N . HIS A 1 222 ? 5.503 -14.996 3.354 1.00 87.56 222 HIS A N 1
ATOM 1760 C CA . HIS A 1 222 ? 4.514 -13.932 3.524 1.00 87.56 222 HIS A CA 1
ATOM 1761 C C . HIS A 1 222 ? 3.993 -13.416 2.176 1.00 87.56 222 HIS A C 1
ATOM 1763 O O . HIS A 1 222 ? 4.633 -13.539 1.133 1.00 87.56 222 HIS A O 1
ATOM 1769 N N . THR A 1 223 ? 2.805 -12.821 2.188 1.00 86.56 223 THR A N 1
ATOM 1770 C CA . THR A 1 223 ? 2.360 -11.878 1.156 1.00 86.56 223 THR A CA 1
ATOM 1771 C C . THR A 1 223 ? 2.903 -10.482 1.477 1.00 86.56 223 THR A C 1
ATOM 1773 O O . THR A 1 223 ? 3.562 -10.275 2.496 1.00 86.56 223 THR A O 1
ATOM 1776 N N . ALA A 1 224 ? 2.560 -9.475 0.668 1.00 75.75 224 ALA A N 1
ATOM 1777 C CA . ALA A 1 224 ? 2.907 -8.083 0.965 1.00 75.75 224 ALA A CA 1
ATOM 1778 C C . ALA A 1 224 ? 2.366 -7.577 2.324 1.00 75.75 224 ALA A C 1
ATOM 1780 O O . ALA A 1 224 ? 2.828 -6.550 2.819 1.00 75.75 224 ALA A O 1
ATOM 1781 N N . LYS A 1 225 ? 1.365 -8.246 2.923 1.00 78.50 225 LYS A N 1
ATOM 1782 C CA . LYS A 1 225 ? 0.690 -7.779 4.150 1.00 78.50 225 LYS A CA 1
ATOM 1783 C C . LYS A 1 225 ? 0.612 -8.809 5.278 1.00 78.50 225 LYS A C 1
ATOM 1785 O O . LYS A 1 225 ? 0.536 -8.387 6.438 1.00 78.50 225 LYS A O 1
ATOM 1790 N N . SER A 1 226 ? 0.630 -10.106 4.961 1.00 88.88 226 SER A N 1
ATOM 1791 C CA . SER A 1 226 ? 0.265 -11.164 5.909 1.00 88.88 226 SER A CA 1
ATOM 1792 C C . SER A 1 226 ? 1.056 -12.463 5.723 1.00 88.88 226 SER A C 1
ATOM 1794 O O . SER A 1 226 ? 1.399 -12.805 4.593 1.00 88.88 226 SER A O 1
ATOM 1796 N N . PRO A 1 227 ? 1.378 -13.194 6.808 1.00 92.75 227 PRO A N 1
ATOM 1797 C CA . PRO A 1 227 ? 1.989 -14.519 6.719 1.00 92.75 227 PRO A CA 1
ATOM 1798 C C . PRO A 1 227 ? 1.044 -15.517 6.058 1.00 92.75 227 PRO A C 1
ATOM 1800 O O . PRO A 1 227 ? -0.150 -15.512 6.343 1.00 92.75 227 PRO A O 1
ATOM 1803 N N . ARG A 1 228 ? 1.578 -16.413 5.222 1.00 94.06 228 ARG A N 1
ATOM 1804 C CA . ARG A 1 228 ? 0.768 -17.493 4.626 1.00 94.06 228 ARG A CA 1
ATOM 1805 C C . ARG A 1 228 ? 0.478 -18.619 5.620 1.00 94.06 228 ARG A C 1
ATOM 1807 O O . ARG A 1 228 ? -0.514 -19.329 5.487 1.00 94.06 228 ARG A O 1
ATOM 1814 N N . TRP A 1 229 ? 1.335 -18.745 6.629 1.00 94.50 229 TRP A N 1
ATOM 1815 C CA . TRP A 1 229 ? 1.326 -19.790 7.650 1.00 94.50 229 TRP A CA 1
ATOM 1816 C C . TRP A 1 229 ? 0.428 -19.501 8.861 1.00 94.50 229 TRP A C 1
ATOM 1818 O O . TRP A 1 229 ? 0.350 -20.332 9.768 1.00 94.50 229 TRP A O 1
ATOM 1828 N N . ALA A 1 230 ? -0.257 -18.354 8.903 1.00 96.25 230 ALA A N 1
ATOM 1829 C CA . ALA A 1 230 ? -1.209 -18.040 9.964 1.00 96.25 230 ALA A CA 1
ATOM 1830 C C . ALA A 1 230 ? -2.451 -17.320 9.442 1.00 96.25 230 ALA A C 1
ATOM 1832 O O . ALA A 1 230 ? -2.368 -16.494 8.535 1.00 96.25 230 ALA A O 1
ATOM 1833 N N . ILE A 1 231 ? -3.591 -17.594 10.073 1.00 96.19 231 ILE A N 1
ATOM 1834 C CA . ILE A 1 231 ? -4.885 -16.998 9.735 1.00 96.19 231 ILE A CA 1
ATOM 1835 C C . ILE A 1 231 ? -5.669 -16.660 11.006 1.00 96.19 231 ILE A C 1
ATOM 1837 O O . ILE A 1 231 ? -5.570 -17.352 12.022 1.00 96.19 231 ILE A O 1
ATOM 1841 N N . ALA A 1 232 ? -6.433 -15.570 10.964 1.00 95.62 232 ALA A N 1
ATOM 1842 C CA . ALA A 1 232 ? -7.341 -15.166 12.029 1.00 95.62 232 ALA A CA 1
ATOM 1843 C C . ALA A 1 232 ? -8.781 -15.553 11.672 1.00 95.62 232 ALA A C 1
ATOM 1845 O O . ALA A 1 232 ? -9.372 -14.949 10.779 1.00 95.62 232 ALA A O 1
ATOM 1846 N N . TYR A 1 233 ? -9.367 -16.508 12.391 1.00 94.38 233 TYR A N 1
ATOM 1847 C CA . TYR A 1 233 ? -10.801 -16.777 12.304 1.00 94.38 233 TYR A CA 1
ATOM 1848 C C . TYR A 1 233 ? -11.554 -15.768 13.166 1.00 94.38 233 TYR A C 1
ATOM 1850 O O . TYR A 1 233 ? -11.374 -15.740 14.386 1.00 94.38 233 TYR A O 1
ATOM 1858 N N . LYS A 1 234 ? -12.376 -14.923 12.548 1.00 88.94 234 LYS A N 1
ATOM 1859 C CA . LYS A 1 234 ? -13.161 -13.893 13.232 1.00 88.94 234 LYS A CA 1
ATOM 1860 C C . LYS A 1 234 ? -14.541 -14.435 13.569 1.00 88.94 234 LYS A C 1
ATOM 1862 O O . LYS A 1 234 ? -15.236 -14.939 12.690 1.00 88.94 234 LYS A O 1
ATOM 1867 N N . TYR A 1 235 ? -14.964 -14.274 14.819 1.00 84.75 235 TYR A N 1
ATOM 1868 C CA . TYR A 1 235 ? -16.347 -14.582 15.178 1.00 84.75 235 TYR A CA 1
ATOM 1869 C C . TYR A 1 235 ? -17.302 -13.593 14.518 1.00 84.75 235 TYR A C 1
ATOM 1871 O O . TYR A 1 235 ? -16.935 -12.439 14.266 1.00 84.75 235 TYR A O 1
ATOM 1879 N N . LYS A 1 236 ? -18.540 -14.033 14.267 1.00 69.75 236 LYS A N 1
ATOM 1880 C CA . LYS A 1 236 ? -19.584 -13.125 13.790 1.00 69.75 236 LYS A CA 1
ATOM 1881 C C . LYS A 1 236 ? -19.733 -11.986 14.791 1.00 69.75 236 LYS A C 1
ATOM 1883 O O . LYS A 1 236 ? -19.886 -12.205 15.996 1.00 69.75 236 LYS A O 1
ATOM 1888 N N . THR A 1 237 ? -19.609 -10.770 14.278 1.00 64.38 237 THR A N 1
ATOM 1889 C CA . THR A 1 237 ? -19.708 -9.561 15.078 1.00 64.38 237 THR A CA 1
ATOM 1890 C C . THR A 1 237 ? -21.141 -9.376 15.540 1.00 64.38 237 THR A C 1
ATOM 1892 O O . THR A 1 237 ? -22.085 -9.680 14.808 1.00 64.38 237 THR A O 1
ATOM 1895 N N . ASP A 1 238 ? -21.300 -8.834 16.744 1.00 66.94 238 ASP A N 1
ATOM 1896 C CA . ASP A 1 238 ? -22.607 -8.394 17.207 1.00 66.94 238 ASP A CA 1
ATOM 1897 C C . ASP A 1 238 ? -23.186 -7.416 16.178 1.00 66.94 238 ASP A C 1
ATOM 1899 O O . ASP A 1 238 ? -22.481 -6.543 15.657 1.00 66.94 238 ASP A O 1
ATOM 1903 N N . GLN A 1 239 ? -24.463 -7.594 15.861 1.00 79.81 239 GLN A N 1
ATOM 1904 C CA . GLN A 1 239 ? -25.219 -6.683 15.015 1.00 79.81 239 GLN A CA 1
ATOM 1905 C C . GLN A 1 239 ? -26.104 -5.833 15.912 1.00 79.81 239 GLN A C 1
ATOM 1907 O O . GLN A 1 239 ? -26.762 -6.341 16.820 1.00 79.81 239 GLN A O 1
ATOM 1912 N N . ALA A 1 240 ? -26.134 -4.534 15.648 1.00 87.75 240 ALA A N 1
ATOM 1913 C CA . ALA A 1 240 ? -27.087 -3.642 16.280 1.00 87.75 240 ALA A CA 1
ATOM 1914 C C . ALA A 1 240 ? -28.121 -3.190 15.257 1.00 87.75 240 ALA A C 1
ATOM 1916 O O . ALA A 1 240 ? -27.805 -2.915 14.101 1.00 87.75 240 ALA A O 1
ATOM 1917 N N . GLU A 1 241 ? -29.366 -3.091 15.700 1.00 93.94 241 GLU A N 1
ATOM 1918 C CA . GLU A 1 241 ? -30.431 -2.478 14.925 1.00 93.94 241 GLU A CA 1
ATOM 1919 C C . GLU A 1 241 ? -30.531 -0.992 15.287 1.00 93.94 241 GLU A C 1
ATOM 1921 O O . GLU A 1 241 ? -30.580 -0.632 16.465 1.00 93.94 241 GLU A O 1
ATOM 1926 N N . THR A 1 242 ? -30.577 -0.115 14.287 1.00 95.75 242 THR A N 1
ATOM 1927 C CA . THR A 1 242 ? -30.804 1.322 14.496 1.00 95.75 242 THR A CA 1
ATOM 1928 C C . THR A 1 242 ? -31.542 1.956 13.322 1.00 95.75 242 THR A C 1
ATOM 1930 O O . THR A 1 242 ? -31.803 1.295 12.325 1.00 95.75 242 THR A O 1
ATOM 1933 N N . VAL A 1 243 ? -31.902 3.232 13.430 1.00 95.62 243 VAL A N 1
ATOM 1934 C CA . VAL A 1 243 ? -32.629 3.974 12.393 1.00 95.62 243 VAL A CA 1
ATOM 1935 C 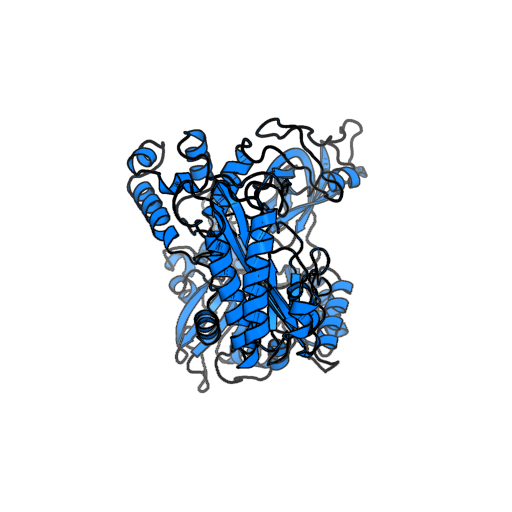C . VAL A 1 243 ? -31.652 4.677 11.454 1.00 95.62 243 VAL A C 1
ATOM 1937 O O . VAL A 1 243 ? -30.724 5.349 11.907 1.00 95.62 243 VAL A O 1
ATOM 1940 N N . LEU A 1 244 ? -31.892 4.560 10.150 1.00 96.25 244 LEU A N 1
ATOM 1941 C CA . LEU A 1 244 ? -31.224 5.337 9.112 1.00 96.25 244 LEU A CA 1
ATOM 1942 C C . LEU A 1 244 ? -31.831 6.743 9.020 1.00 96.25 244 LEU A C 1
ATOM 1944 O O . LEU A 1 244 ? -32.939 6.913 8.512 1.00 96.25 244 LEU A O 1
ATOM 1948 N N . GLU A 1 245 ? -31.098 7.754 9.479 1.00 95.75 245 GLU A N 1
ATOM 1949 C CA . GLU A 1 245 ? -31.572 9.144 9.517 1.00 95.75 245 GLU A CA 1
ATOM 1950 C C . GLU A 1 245 ? -31.317 9.882 8.201 1.00 95.75 245 GLU A C 1
ATOM 1952 O O . GLU A 1 245 ? -32.158 10.654 7.750 1.00 95.75 245 GLU A O 1
ATOM 1957 N N . SER A 1 246 ? -30.157 9.661 7.577 1.00 95.31 246 SER A N 1
ATOM 1958 C CA . SER A 1 246 ? -29.807 10.238 6.273 1.00 95.31 246 SER A CA 1
ATOM 1959 C C . SER A 1 246 ? -28.658 9.487 5.607 1.00 95.31 246 SER A C 1
ATOM 1961 O O . SER A 1 246 ? -28.016 8.639 6.223 1.00 95.31 246 SER A O 1
ATOM 1963 N N . VAL A 1 247 ? -28.383 9.803 4.341 1.00 95.75 247 VAL A N 1
ATOM 1964 C CA . VAL A 1 247 ? -27.199 9.321 3.620 1.00 95.75 247 VAL A CA 1
ATOM 1965 C C . VAL A 1 247 ? -26.398 10.524 3.145 1.00 95.75 247 VAL A C 1
ATOM 1967 O O . VAL A 1 247 ? -26.939 11.410 2.486 1.00 95.75 247 VAL A O 1
ATOM 1970 N N . SER A 1 248 ? -25.115 10.555 3.490 1.00 95.31 248 SER A N 1
ATOM 1971 C CA . SER A 1 248 ? -24.139 11.501 2.948 1.00 95.31 248 SER A CA 1
ATOM 1972 C C . SER A 1 248 ? -23.243 10.797 1.931 1.00 95.31 248 SER A C 1
ATOM 1974 O O . SER A 1 248 ? -23.094 9.577 1.952 1.00 95.31 248 SER A O 1
ATOM 1976 N N . TYR A 1 249 ? -22.651 11.558 1.016 1.00 95.06 249 TYR A N 1
ATOM 1977 C CA . TYR A 1 249 ? -21.796 11.018 -0.038 1.00 95.06 249 TYR A CA 1
ATOM 1978 C C . TYR A 1 249 ? -20.415 11.646 0.068 1.00 95.06 249 TYR A C 1
ATOM 1980 O O . TYR A 1 249 ? -20.272 12.866 0.001 1.00 95.06 249 TYR A O 1
ATOM 1988 N N . GLN A 1 250 ? -19.400 10.810 0.265 1.00 92.88 250 GLN A N 1
ATOM 1989 C CA . GLN A 1 250 ? -18.011 11.243 0.361 1.00 92.88 250 GLN A CA 1
ATOM 1990 C C . GLN A 1 250 ? -17.319 11.077 -0.987 1.00 92.88 250 GLN A C 1
ATOM 1992 O O . GLN A 1 250 ? -17.450 10.036 -1.630 1.00 92.88 250 GLN A O 1
ATOM 1997 N N . VAL A 1 251 ? -16.565 12.096 -1.397 1.00 94.31 251 VAL A N 1
ATOM 1998 C CA . VAL A 1 251 ? -15.750 12.063 -2.614 1.00 94.31 251 VAL A CA 1
ATOM 1999 C C . VAL A 1 251 ? -14.329 11.679 -2.222 1.00 94.31 251 VAL A C 1
ATOM 2001 O O . VAL A 1 251 ? -13.666 12.406 -1.487 1.00 94.31 251 VAL A O 1
ATOM 2004 N N . GLY A 1 252 ? -13.863 10.525 -2.689 1.00 90.38 252 GLY A N 1
ATOM 2005 C CA . GLY A 1 252 ? -12.489 10.082 -2.488 1.00 90.38 252 GLY A CA 1
ATOM 2006 C C . GLY A 1 252 ? -11.501 10.810 -3.401 1.00 90.38 252 GLY A C 1
ATOM 2007 O O . GLY A 1 252 ? -11.872 11.406 -4.412 1.00 90.38 252 GLY A O 1
ATOM 2008 N N . ARG A 1 253 ? -10.204 10.673 -3.104 1.00 89.31 253 ARG A N 1
ATOM 2009 C CA . ARG A 1 253 ? -9.098 11.257 -3.895 1.00 89.31 253 ARG A CA 1
ATOM 2010 C C . ARG A 1 253 ? -9.120 10.902 -5.393 1.00 89.31 253 ARG A C 1
ATOM 2012 O O . ARG A 1 253 ? -8.624 11.658 -6.219 1.00 89.31 253 ARG A O 1
ATOM 2019 N N . THR A 1 254 ? -9.667 9.736 -5.748 1.00 87.62 254 THR A N 1
ATOM 2020 C CA . THR A 1 254 ? -9.792 9.247 -7.133 1.00 87.62 254 THR A CA 1
ATOM 2021 C C . THR A 1 254 ? -11.130 9.626 -7.780 1.00 87.62 254 THR A C 1
ATOM 2023 O O . THR A 1 254 ? -11.445 9.159 -8.873 1.00 87.62 254 THR A O 1
ATOM 2026 N N . GLY A 1 255 ? -11.948 10.432 -7.103 1.00 90.81 255 GLY A N 1
ATOM 2027 C CA . GLY A 1 255 ? -13.298 10.787 -7.534 1.00 90.81 255 GLY A CA 1
ATOM 2028 C C . GLY A 1 255 ? -14.361 9.761 -7.151 1.00 90.81 255 GLY A C 1
ATOM 2029 O O . GLY A 1 255 ? -15.537 10.051 -7.328 1.00 90.81 255 GLY A O 1
ATOM 2030 N N . ALA A 1 256 ? -13.974 8.603 -6.606 1.00 91.81 256 ALA A N 1
ATOM 2031 C CA . ALA A 1 256 ? -14.882 7.578 -6.092 1.00 91.81 256 ALA A CA 1
ATOM 2032 C C . ALA A 1 256 ? -15.915 8.157 -5.112 1.00 91.81 256 ALA A C 1
ATOM 2034 O O . ALA A 1 256 ? -15.542 8.799 -4.128 1.00 91.81 256 ALA A O 1
ATOM 2035 N N . ILE A 1 257 ? -17.198 7.904 -5.357 1.00 94.19 257 ILE A N 1
ATOM 2036 C CA . ILE A 1 257 ? -18.302 8.370 -4.519 1.00 94.19 257 ILE A CA 1
ATOM 2037 C C . ILE A 1 257 ? -18.720 7.246 -3.573 1.00 94.19 257 ILE A C 1
ATOM 2039 O O . ILE A 1 257 ? -19.275 6.226 -3.983 1.00 94.19 257 ILE A O 1
ATOM 2043 N N . THR A 1 258 ? -18.456 7.437 -2.282 1.00 91.81 258 THR A N 1
ATOM 2044 C CA . THR A 1 258 ? -18.798 6.460 -1.242 1.00 91.81 258 THR A CA 1
ATOM 2045 C C . THR A 1 258 ? -20.024 6.930 -0.457 1.00 91.81 258 THR A C 1
ATOM 2047 O O . THR A 1 258 ? -19.948 7.961 0.217 1.00 91.81 258 THR A O 1
ATOM 2050 N N . PRO A 1 259 ? -21.155 6.204 -0.518 1.00 93.31 259 PRO A N 1
ATOM 2051 C CA . PRO A 1 259 ? -22.316 6.491 0.315 1.00 93.31 259 PRO A CA 1
ATOM 2052 C C . PRO A 1 259 ? -22.061 6.094 1.778 1.00 93.31 259 PRO A C 1
ATOM 2054 O O . PRO A 1 259 ? -21.574 4.998 2.076 1.00 93.31 259 PRO A O 1
ATOM 2057 N N . VAL A 1 260 ? -22.425 6.981 2.699 1.00 94.69 260 VAL A N 1
ATOM 2058 C CA . VAL A 1 260 ? -22.283 6.812 4.148 1.00 94.69 260 VAL A CA 1
ATOM 2059 C C . VAL A 1 260 ? -23.645 7.007 4.803 1.00 94.69 260 VAL A C 1
ATOM 2061 O O . VAL A 1 260 ? -24.261 8.065 4.696 1.00 94.69 260 VAL A O 1
ATOM 2064 N N . ALA A 1 261 ? -24.119 5.979 5.498 1.00 95.31 261 ALA A N 1
ATOM 2065 C CA . ALA A 1 261 ? -25.322 6.045 6.311 1.00 95.31 261 ALA A CA 1
ATOM 2066 C C . ALA A 1 261 ? -25.049 6.863 7.576 1.00 95.31 261 ALA A C 1
ATOM 2068 O O . ALA A 1 261 ? -24.119 6.543 8.317 1.00 95.31 261 ALA A O 1
ATOM 2069 N N . ASN A 1 262 ? -25.875 7.871 7.846 1.00 96.75 262 ASN A N 1
ATOM 2070 C CA . ASN A 1 262 ? -25.946 8.558 9.132 1.00 96.75 262 ASN A CA 1
ATOM 2071 C C . ASN A 1 262 ? -27.082 7.925 9.935 1.00 96.75 262 ASN A C 1
ATOM 2073 O O . ASN A 1 262 ? -28.220 7.832 9.467 1.00 96.75 262 ASN A O 1
ATOM 2077 N N . LEU A 1 263 ? -26.741 7.435 11.117 1.00 96.25 263 LEU A N 1
ATOM 2078 C CA . LEU A 1 263 ? -27.582 6.568 11.921 1.00 96.25 263 LEU A CA 1
ATOM 2079 C C . LEU A 1 263 ? -27.941 7.251 13.229 1.00 96.25 263 LEU A C 1
ATOM 2081 O O . LEU A 1 263 ? -27.098 7.926 13.832 1.00 96.25 263 LEU A O 1
ATOM 2085 N N . LYS A 1 264 ? -29.133 6.934 13.734 1.00 96.44 264 LYS A N 1
ATOM 2086 C CA . LYS A 1 264 ? -29.449 7.196 15.133 1.00 96.44 264 LYS A CA 1
ATOM 2087 C C . LYS A 1 264 ? -28.383 6.503 16.002 1.00 96.44 264 LYS A C 1
ATOM 2089 O O . LYS A 1 264 ? -28.100 5.322 15.768 1.00 96.44 264 LYS A O 1
ATOM 2094 N N . PRO A 1 265 ? -27.763 7.200 16.974 1.00 95.19 265 PRO A N 1
ATOM 2095 C CA . PRO A 1 265 ? -26.664 6.642 17.756 1.00 95.19 265 PRO A CA 1
ATOM 2096 C C . PRO A 1 265 ? -27.031 5.295 18.389 1.00 95.19 265 PRO A C 1
ATOM 2098 O O . PRO A 1 265 ? -28.033 5.199 19.098 1.00 95.19 265 PRO A O 1
ATOM 2101 N N . VAL A 1 266 ? -26.214 4.268 18.147 1.00 92.12 266 VAL A N 1
ATOM 2102 C CA . VAL A 1 266 ? -26.440 2.912 18.667 1.00 92.12 266 VAL A CA 1
ATOM 2103 C C . VAL A 1 266 ? -25.160 2.323 19.248 1.00 92.12 266 VAL A C 1
ATOM 2105 O O . VAL A 1 266 ? -24.072 2.553 18.722 1.00 92.12 266 VAL A O 1
ATOM 2108 N N . SER A 1 267 ? -25.276 1.582 20.350 1.00 84.44 267 SER A N 1
ATOM 2109 C CA . SER A 1 267 ? -24.139 0.875 20.944 1.00 84.44 267 SER A CA 1
ATOM 2110 C C . SER A 1 267 ? -23.840 -0.396 20.151 1.00 84.44 267 SER A C 1
ATOM 2112 O O . SER A 1 267 ? -24.729 -1.222 19.959 1.00 84.44 267 SER A O 1
ATOM 2114 N N . LEU A 1 268 ? -22.598 -0.547 19.687 1.00 81.75 268 LEU A N 1
ATOM 2115 C CA . LEU A 1 268 ? -22.131 -1.719 18.949 1.00 81.75 268 LEU A CA 1
ATOM 2116 C C . LEU A 1 268 ? -20.668 -2.016 19.294 1.00 81.75 268 LEU A C 1
ATOM 2118 O O . LEU A 1 268 ? -19.783 -1.194 19.019 1.00 81.75 268 LEU A O 1
ATOM 2122 N N . GLY A 1 269 ? -20.409 -3.182 19.895 1.00 69.50 269 GLY A N 1
ATOM 2123 C CA . GLY A 1 269 ? -19.069 -3.593 20.335 1.00 69.50 269 GLY A CA 1
ATOM 2124 C C . GLY A 1 269 ? -18.384 -2.512 21.179 1.00 69.50 269 GLY A C 1
ATOM 2125 O O . GLY A 1 269 ? -17.366 -1.958 20.758 1.00 69.50 269 GLY A O 1
ATOM 2126 N N . GLY A 1 270 ? -19.035 -2.092 22.271 1.00 70.12 270 GLY A N 1
ATOM 2127 C CA . GLY A 1 270 ? -18.518 -1.105 23.231 1.00 70.12 270 GLY A CA 1
ATOM 2128 C C . GLY A 1 270 ? -18.413 0.348 22.740 1.00 70.12 270 GLY A C 1
ATOM 2129 O O . GLY A 1 270 ? -17.999 1.218 23.496 1.00 70.12 270 GLY A O 1
ATOM 2130 N N . THR A 1 271 ? -18.782 0.667 21.494 1.00 76.19 271 THR A N 1
ATOM 2131 C CA . THR A 1 271 ? -18.723 2.049 20.976 1.00 76.19 271 THR A CA 1
ATOM 2132 C C . THR A 1 271 ? -20.062 2.522 20.442 1.00 76.19 271 THR A C 1
ATOM 2134 O O . THR A 1 271 ? -20.819 1.728 19.890 1.00 76.19 271 THR A O 1
ATOM 2137 N N . ILE A 1 272 ? -20.307 3.831 20.501 1.00 86.56 272 ILE A N 1
ATOM 2138 C CA . ILE A 1 272 ? -21.471 4.445 19.861 1.00 86.56 272 ILE A CA 1
ATOM 2139 C C . ILE A 1 272 ? -21.188 4.636 18.368 1.00 86.56 272 ILE A C 1
ATOM 2141 O O . ILE A 1 272 ? -20.332 5.434 17.981 1.00 86.56 272 ILE A O 1
ATOM 2145 N N . VAL A 1 273 ? -21.933 3.926 17.526 1.00 88.94 273 VAL A N 1
ATOM 2146 C CA . VAL A 1 273 ? -21.890 4.057 16.070 1.00 88.94 273 VAL A CA 1
ATOM 2147 C C . VAL A 1 273 ? -22.939 5.074 15.626 1.00 88.94 273 VAL A C 1
ATOM 2149 O O . VAL A 1 273 ? -24.123 4.933 15.923 1.00 88.94 273 VAL A O 1
ATOM 2152 N N . LYS A 1 274 ? -22.487 6.107 14.906 1.00 94.56 274 LYS A N 1
ATOM 2153 C CA . LYS A 1 274 ? -23.339 7.139 14.278 1.00 94.56 274 LYS A CA 1
ATOM 2154 C C . LYS A 1 274 ? -23.277 7.123 12.754 1.00 94.56 274 LYS A C 1
ATOM 2156 O O . LYS A 1 274 ? -24.096 7.751 12.096 1.00 94.56 274 LYS A O 1
ATOM 2161 N N . ARG A 1 275 ? -22.273 6.453 12.184 1.00 93.62 275 ARG A N 1
ATOM 2162 C CA . ARG A 1 275 ? -22.082 6.355 10.738 1.00 93.62 275 ARG A CA 1
ATOM 2163 C C . ARG A 1 275 ? -21.662 4.953 10.342 1.00 93.62 275 ARG A C 1
ATOM 2165 O O . ARG A 1 275 ? -20.880 4.336 11.065 1.00 93.62 275 ARG A O 1
ATOM 2172 N N . ALA A 1 276 ? -22.127 4.495 9.188 1.00 92.00 276 ALA A N 1
ATOM 2173 C CA . ALA A 1 276 ? -21.742 3.212 8.613 1.00 92.00 276 ALA A CA 1
ATOM 2174 C C . ALA A 1 276 ? -21.570 3.313 7.094 1.00 92.00 276 ALA A C 1
ATOM 2176 O O . ALA A 1 276 ? -22.246 4.099 6.431 1.00 92.00 276 ALA A O 1
ATOM 2177 N N . SER A 1 277 ? -20.662 2.515 6.540 1.00 90.31 277 SER A N 1
ATOM 2178 C CA . SER A 1 277 ? -20.476 2.414 5.093 1.00 90.31 277 SER A CA 1
ATOM 2179 C C . SER A 1 277 ? -21.665 1.708 4.440 1.00 90.31 277 SER A C 1
ATOM 2181 O O . SER A 1 277 ? -22.153 0.697 4.952 1.00 90.31 277 SER A O 1
ATOM 2183 N N . LEU A 1 278 ? -22.093 2.228 3.288 1.00 90.25 278 LEU A N 1
ATOM 2184 C CA . LEU A 1 278 ? -23.045 1.578 2.382 1.00 90.25 278 LEU A CA 1
ATOM 2185 C C . LEU A 1 278 ? -22.355 0.943 1.167 1.00 90.25 278 LEU A C 1
ATOM 2187 O O . LEU A 1 278 ? -23.028 0.444 0.274 1.00 90.25 278 LEU A O 1
ATOM 2191 N N . HIS A 1 279 ? -21.018 0.943 1.141 1.00 84.31 279 HIS A N 1
ATOM 2192 C CA . HIS A 1 279 ? -20.163 0.449 0.059 1.00 84.31 279 HIS A CA 1
ATOM 2193 C C . HIS A 1 279 ? -20.317 1.195 -1.276 1.00 84.31 279 HIS A C 1
ATOM 2195 O O . HIS A 1 279 ? -19.384 1.882 -1.690 1.00 84.31 279 HIS A O 1
ATOM 2201 N N . ASN A 1 280 ? -21.448 1.053 -1.968 1.00 85.56 280 ASN A N 1
ATOM 2202 C CA . ASN A 1 280 ? -21.696 1.622 -3.295 1.00 85.56 280 ASN A CA 1
ATOM 2203 C C . ASN A 1 280 ? -23.205 1.653 -3.628 1.00 85.56 280 ASN A C 1
ATOM 2205 O O . ASN A 1 280 ? -24.040 1.214 -2.837 1.00 85.56 280 ASN A O 1
ATOM 2209 N N . SER A 1 281 ? -23.556 2.189 -4.802 1.00 88.50 281 SER A N 1
ATOM 2210 C CA . SER A 1 281 ? -24.945 2.279 -5.278 1.00 88.50 281 SER A CA 1
ATOM 2211 C C . SER A 1 281 ? -25.628 0.919 -5.419 1.00 88.50 281 SER A C 1
ATOM 2213 O O . SER A 1 281 ? -26.824 0.804 -5.161 1.00 88.50 281 SER A O 1
ATOM 2215 N N . ASP A 1 282 ? -24.877 -0.109 -5.814 1.00 85.31 282 ASP A N 1
ATOM 2216 C CA . ASP A 1 282 ? -25.424 -1.429 -6.133 1.00 85.31 282 ASP A CA 1
ATOM 2217 C C . ASP A 1 282 ? -25.851 -2.143 -4.853 1.00 85.31 282 ASP A C 1
ATOM 2219 O O . ASP A 1 282 ? -26.945 -2.699 -4.790 1.00 85.31 282 ASP A O 1
ATOM 2223 N N . GLN A 1 283 ? -25.053 -2.016 -3.789 1.00 85.00 283 GLN A N 1
ATOM 2224 C CA . GLN A 1 283 ? -25.403 -2.496 -2.455 1.00 85.00 283 GLN A CA 1
ATOM 2225 C C . GLN A 1 283 ? -26.648 -1.787 -1.903 1.00 85.00 283 GLN A C 1
ATOM 2227 O O . GLN A 1 283 ? -27.526 -2.436 -1.334 1.00 85.00 283 GLN A O 1
ATOM 2232 N N . MET A 1 284 ? -26.759 -0.466 -2.087 1.00 88.94 284 MET A N 1
ATOM 2233 C CA . MET A 1 284 ? -27.950 0.289 -1.672 1.00 88.94 284 MET A CA 1
ATOM 2234 C C . MET A 1 284 ? -29.209 -0.180 -2.412 1.00 88.94 284 MET A C 1
ATOM 2236 O O . MET A 1 284 ? -30.270 -0.311 -1.794 1.00 88.94 284 MET A O 1
ATOM 2240 N N . GLY A 1 285 ? -29.081 -0.448 -3.716 1.00 86.62 285 GLY A N 1
ATOM 2241 C CA . GLY A 1 285 ? -30.150 -0.989 -4.553 1.00 86.62 285 GLY A CA 1
ATOM 2242 C C . GLY A 1 285 ? -30.551 -2.404 -4.142 1.00 86.62 285 GLY A C 1
ATOM 2243 O O . GLY A 1 285 ? -31.735 -2.660 -3.940 1.00 86.62 285 GLY A O 1
ATOM 2244 N N . TYR A 1 286 ? -29.573 -3.290 -3.931 1.00 86.12 286 TYR A N 1
ATOM 2245 C CA . TYR A 1 286 ? -29.786 -4.666 -3.470 1.00 86.12 286 TYR A CA 1
ATOM 2246 C C . TYR A 1 286 ? -30.520 -4.721 -2.124 1.00 86.12 286 TYR A C 1
ATOM 2248 O O . TYR A 1 286 ? -31.463 -5.490 -1.953 1.00 86.12 286 TYR A O 1
ATOM 2256 N N . LEU A 1 287 ? -30.130 -3.863 -1.178 1.00 87.88 287 LEU A N 1
ATOM 2257 C CA . LEU A 1 287 ? -30.787 -3.752 0.127 1.00 87.88 287 LEU A CA 1
ATOM 2258 C C . LEU A 1 287 ? -32.160 -3.056 0.060 1.00 87.88 287 LEU A C 1
ATOM 2260 O O . LEU A 1 287 ? -32.907 -3.081 1.041 1.00 87.88 287 LEU A O 1
ATOM 2264 N N . GLY A 1 288 ? -32.496 -2.409 -1.062 1.00 88.94 288 GLY A N 1
ATOM 2265 C CA . GLY A 1 288 ? -33.752 -1.682 -1.247 1.00 88.94 288 GLY A CA 1
ATOM 2266 C C . GLY A 1 288 ? -33.973 -0.614 -0.175 1.00 88.94 288 GLY A C 1
ATOM 2267 O O . GLY A 1 288 ? -35.060 -0.543 0.408 1.00 88.94 288 GLY A O 1
ATOM 2268 N N . MET A 1 289 ? -32.927 0.153 0.147 1.00 89.12 289 MET A N 1
ATOM 2269 C CA . MET A 1 289 ? -32.902 1.030 1.322 1.00 89.12 289 MET A CA 1
ATOM 2270 C C . MET A 1 289 ? -33.841 2.228 1.195 1.00 89.12 289 MET A C 1
ATOM 2272 O O . MET A 1 289 ? -33.889 2.905 0.163 1.00 89.12 289 MET A O 1
ATOM 2276 N N . ARG A 1 290 ? -34.543 2.539 2.286 1.00 94.12 290 ARG A N 1
ATOM 2277 C CA . ARG A 1 290 ? -35.413 3.708 2.394 1.00 94.12 290 ARG A CA 1
ATOM 2278 C C . ARG A 1 290 ? -35.023 4.574 3.584 1.00 94.12 290 ARG A C 1
ATOM 2280 O O . ARG A 1 290 ? -34.568 4.078 4.612 1.00 94.12 290 ARG A O 1
ATOM 2287 N N . LEU A 1 291 ? -35.199 5.884 3.446 1.00 93.44 291 LEU A N 1
ATOM 2288 C CA . LEU A 1 291 ? -34.949 6.821 4.538 1.00 93.44 291 LEU A CA 1
ATOM 2289 C C . LEU A 1 291 ? -35.887 6.507 5.713 1.00 93.44 291 LEU A C 1
ATOM 2291 O O . LEU A 1 291 ? -37.076 6.279 5.490 1.00 93.44 291 LEU A O 1
ATOM 2295 N N . GLY A 1 292 ? -35.361 6.489 6.940 1.00 93.06 292 GLY A N 1
ATOM 2296 C CA . GLY A 1 292 ? -36.115 6.117 8.140 1.00 93.06 292 GLY A CA 1
ATOM 2297 C C . GLY A 1 292 ? -36.236 4.610 8.383 1.00 93.06 292 GLY A C 1
ATOM 2298 O O . GLY A 1 292 ? -36.889 4.206 9.345 1.00 93.06 292 GLY A O 1
ATOM 2299 N N . ASP A 1 293 ? -35.633 3.762 7.543 1.00 95.25 293 ASP A N 1
ATOM 2300 C CA . ASP A 1 293 ? -35.606 2.320 7.783 1.00 95.25 293 ASP A CA 1
ATOM 2301 C C . ASP A 1 293 ? -34.829 1.967 9.057 1.00 95.25 293 ASP A C 1
ATOM 2303 O O . ASP A 1 293 ? -33.818 2.589 9.395 1.00 95.25 293 ASP A O 1
ATOM 2307 N N . TYR A 1 294 ? -35.272 0.899 9.720 1.00 96.00 294 TYR A N 1
ATOM 2308 C CA . TYR A 1 294 ? -34.445 0.195 10.689 1.00 96.00 294 TYR A CA 1
ATOM 2309 C C . TYR A 1 294 ? -33.429 -0.662 9.932 1.00 96.00 294 TYR A C 1
ATOM 2311 O O . TYR A 1 294 ? -33.800 -1.474 9.086 1.00 96.00 294 TYR A O 1
ATOM 2319 N N . VAL A 1 295 ? -32.147 -0.471 10.217 1.00 94.81 295 VAL A N 1
ATOM 2320 C CA . VAL A 1 295 ? -31.026 -1.131 9.548 1.00 94.81 295 VAL A CA 1
ATOM 2321 C C . VAL A 1 295 ? -30.189 -1.909 10.549 1.00 94.81 295 VAL A C 1
ATOM 2323 O O . VAL A 1 295 ? -30.013 -1.487 11.694 1.00 94.81 295 VAL A O 1
ATOM 2326 N N . PHE A 1 296 ? -29.650 -3.035 10.095 1.00 91.94 296 PHE A N 1
ATOM 2327 C CA . PHE A 1 296 ? -28.675 -3.812 10.845 1.00 91.94 296 PHE A CA 1
ATOM 2328 C C . PHE A 1 296 ? -27.281 -3.291 10.517 1.00 91.94 296 PHE A C 1
ATOM 2330 O O . PHE A 1 296 ? -26.858 -3.291 9.355 1.00 91.94 296 PHE A O 1
ATOM 2337 N N . VAL A 1 297 ? -26.581 -2.824 11.546 1.00 91.06 297 VAL A N 1
ATOM 2338 C CA . VAL A 1 297 ? -25.203 -2.354 11.462 1.00 91.06 297 VAL A CA 1
ATOM 2339 C C . VAL A 1 297 ? -24.278 -3.350 12.148 1.00 91.06 297 VAL A C 1
ATOM 2341 O O . VAL A 1 297 ? -24.539 -3.821 13.254 1.00 91.06 297 VAL A O 1
ATOM 2344 N N . GLU A 1 298 ? -23.177 -3.653 11.474 1.00 86.06 298 GLU A N 1
ATOM 2345 C CA . GLU A 1 298 ? -22.140 -4.571 11.933 1.00 86.06 298 GLU A CA 1
ATOM 2346 C C . GLU A 1 298 ? -20.784 -3.871 11.837 1.00 86.06 298 GLU A C 1
ATOM 2348 O O . GLU A 1 298 ? -20.546 -3.084 10.918 1.00 86.06 298 GLU A O 1
ATOM 2353 N N . LYS A 1 299 ? -19.857 -4.168 12.748 1.00 78.56 299 LYS A N 1
ATOM 2354 C CA . LYS A 1 299 ? -18.451 -3.783 12.578 1.00 78.56 299 LYS A CA 1
ATOM 2355 C C . LYS A 1 299 ? -17.715 -4.854 11.782 1.00 78.56 299 LYS A C 1
ATOM 2357 O O . LYS A 1 299 ? -17.565 -5.981 12.243 1.00 78.56 299 LYS A O 1
ATOM 2362 N N . GLY A 1 300 ? -17.194 -4.491 10.612 1.00 57.06 300 GLY A N 1
ATOM 2363 C CA . GLY A 1 300 ? -16.231 -5.335 9.910 1.00 57.06 300 GLY A CA 1
ATOM 2364 C C . GLY A 1 300 ? -14.864 -5.236 10.588 1.00 57.06 300 GLY A C 1
ATOM 2365 O O . GLY A 1 300 ? -14.282 -4.151 10.625 1.00 57.06 300 GLY A O 1
ATOM 2366 N N . GLY A 1 301 ? -14.353 -6.348 11.128 1.00 51.66 301 GLY A N 1
ATOM 2367 C CA . GLY A 1 301 ? -12.988 -6.425 11.667 1.00 51.66 301 GLY A CA 1
ATOM 2368 C C . GLY A 1 301 ? -12.665 -5.361 12.728 1.00 51.66 301 GLY A C 1
ATOM 2369 O O . GLY A 1 301 ? -11.639 -4.700 12.619 1.00 51.66 301 GLY A O 1
ATOM 2370 N N . GLU A 1 302 ? -13.554 -5.193 13.713 1.00 53.66 302 GLU A N 1
ATOM 2371 C CA . GLU A 1 302 ? -13.490 -4.252 14.854 1.00 53.66 302 GLU A CA 1
ATOM 2372 C C . GLU A 1 302 ? -13.560 -2.741 14.533 1.00 53.66 302 GLU A C 1
ATOM 2374 O O . GLU A 1 302 ? -13.935 -1.971 15.419 1.00 53.66 302 GLU A O 1
ATOM 2379 N N . ILE A 1 303 ? -13.273 -2.284 13.301 1.00 63.66 303 ILE A N 1
ATOM 2380 C CA . ILE A 1 303 ? -12.995 -0.849 13.056 1.00 63.66 303 ILE A CA 1
ATOM 2381 C C . ILE A 1 303 ? -14.056 -0.116 12.220 1.00 63.66 303 ILE A C 1
ATOM 2383 O O . ILE A 1 303 ? -14.500 0.950 12.643 1.00 63.66 303 ILE A O 1
ATOM 2387 N N . ILE A 1 304 ? -14.466 -0.622 11.048 1.00 74.00 304 ILE A N 1
ATOM 2388 C CA . ILE A 1 304 ? -15.350 0.132 10.130 1.00 74.00 304 ILE A CA 1
ATOM 2389 C C . ILE A 1 304 ? -16.775 -0.443 10.178 1.00 74.00 304 ILE A C 1
ATOM 2391 O O . ILE A 1 304 ? -16.984 -1.577 9.733 1.00 74.00 304 ILE A O 1
ATOM 2395 N N . PRO A 1 305 ? -17.771 0.309 10.686 1.00 85.81 305 PRO A N 1
ATOM 2396 C CA . PRO A 1 305 ? -19.164 -0.115 10.649 1.00 85.81 305 PRO A CA 1
ATOM 2397 C C . PRO A 1 305 ? -19.710 -0.131 9.217 1.00 85.81 305 PRO A C 1
ATOM 2399 O O . PRO A 1 305 ? -19.442 0.784 8.433 1.00 85.81 305 PRO A O 1
ATOM 2402 N N . LYS A 1 306 ? -20.513 -1.139 8.889 1.00 87.62 306 LYS A N 1
ATOM 2403 C CA . LYS A 1 306 ? -21.194 -1.312 7.598 1.00 87.62 306 LYS A CA 1
ATOM 2404 C C . LYS A 1 306 ? -22.652 -1.705 7.818 1.00 87.62 306 LYS A C 1
ATOM 2406 O O . LYS A 1 306 ? -22.977 -2.352 8.815 1.00 87.62 306 LYS A O 1
ATOM 2411 N N . ILE A 1 307 ? -23.523 -1.321 6.890 1.00 90.69 307 ILE A N 1
ATOM 2412 C CA . ILE A 1 307 ? -24.905 -1.810 6.876 1.00 90.69 307 ILE A CA 1
ATOM 2413 C C . ILE A 1 307 ? -24.942 -3.168 6.186 1.00 90.69 307 ILE A C 1
ATOM 2415 O O . ILE A 1 307 ? -24.477 -3.305 5.056 1.00 90.69 307 ILE A O 1
ATOM 2419 N N . VAL A 1 308 ? -25.501 -4.162 6.869 1.00 88.56 308 VAL A N 1
ATOM 2420 C CA . VAL A 1 308 ? -25.588 -5.546 6.373 1.00 88.56 308 VAL A CA 1
ATOM 2421 C C . VAL A 1 308 ? -27.002 -5.936 5.957 1.00 88.56 308 VAL A C 1
ATOM 2423 O O . VAL A 1 308 ? -27.179 -6.895 5.213 1.00 88.56 308 VAL A O 1
ATOM 2426 N N . GLY A 1 309 ? -28.012 -5.182 6.393 1.00 89.56 309 GLY A N 1
ATOM 2427 C CA . GLY A 1 309 ? -29.401 -5.491 6.094 1.00 89.56 309 GLY A CA 1
ATOM 2428 C C . GLY A 1 309 ? -30.368 -4.394 6.513 1.00 89.56 309 GLY A C 1
ATOM 2429 O O . GLY A 1 309 ? -30.021 -3.478 7.261 1.00 89.56 309 GLY A O 1
ATOM 2430 N N . VAL A 1 310 ? -31.605 -4.529 6.048 1.00 92.44 310 VAL A N 1
ATOM 2431 C CA . VAL A 1 310 ? -32.739 -3.692 6.442 1.00 92.44 310 VAL A CA 1
ATOM 2432 C C . VAL A 1 310 ? -33.772 -4.565 7.143 1.00 92.44 310 VAL A C 1
ATOM 2434 O O . VAL A 1 310 ? -34.114 -5.640 6.648 1.00 92.44 310 VAL A O 1
ATOM 2437 N N . ASN A 1 311 ? -34.310 -4.101 8.269 1.00 93.19 311 ASN A N 1
ATOM 2438 C CA . ASN A 1 311 ? -35.439 -4.754 8.911 1.00 93.19 311 ASN A CA 1
ATOM 2439 C C . ASN A 1 311 ? -36.754 -4.345 8.232 1.00 93.19 311 ASN A C 1
ATOM 2441 O O . ASN A 1 311 ? -37.407 -3.368 8.607 1.00 93.19 311 ASN A O 1
ATOM 2445 N N . ILE A 1 312 ? -37.163 -5.145 7.248 1.00 90.88 312 ILE A N 1
ATOM 2446 C CA . ILE A 1 312 ? -38.386 -4.925 6.468 1.00 90.88 312 ILE A CA 1
ATOM 2447 C C . ILE A 1 312 ? -39.642 -4.957 7.356 1.00 90.88 312 ILE A C 1
ATOM 2449 O O . ILE A 1 312 ? -40.582 -4.214 7.092 1.00 90.88 312 ILE A O 1
ATOM 2453 N N . SER A 1 313 ? -39.654 -5.739 8.443 1.00 91.00 313 SER A N 1
ATOM 2454 C CA . SER A 1 313 ? -40.827 -5.853 9.331 1.00 91.00 313 SER A CA 1
ATOM 2455 C C . SER A 1 313 ? -41.181 -4.552 10.062 1.00 91.00 313 SER A C 1
ATOM 2457 O O . SER A 1 313 ? -42.333 -4.357 10.439 1.00 91.00 313 SER A O 1
ATOM 2459 N N . LYS A 1 314 ? -40.208 -3.646 10.238 1.00 91.94 314 LYS A N 1
ATOM 2460 C CA . LYS A 1 314 ? -40.391 -2.329 10.872 1.00 91.94 314 LYS A CA 1
ATOM 2461 C C . LYS A 1 314 ? -40.466 -1.181 9.864 1.00 91.94 314 LYS A C 1
ATOM 2463 O O . LYS A 1 314 ? -40.479 -0.014 10.263 1.00 91.94 314 LYS A O 1
ATOM 2468 N N . ARG A 1 315 ? -40.477 -1.482 8.564 1.00 92.19 315 ARG A N 1
ATOM 2469 C CA . ARG A 1 315 ? -40.558 -0.461 7.522 1.00 92.19 315 ARG A CA 1
ATOM 2470 C C . ARG A 1 315 ? -41.947 0.165 7.525 1.00 92.19 315 ARG A C 1
ATOM 2472 O O . ARG A 1 315 ? -42.953 -0.533 7.447 1.00 92.19 315 ARG A O 1
ATOM 2479 N N . LYS A 1 316 ? -41.988 1.492 7.569 1.00 89.62 316 LYS A N 1
ATOM 2480 C CA . LYS A 1 316 ? -43.229 2.256 7.442 1.00 89.62 316 LYS A CA 1
ATOM 2481 C C . LYS A 1 316 ? -43.522 2.551 5.973 1.00 89.62 316 LYS A C 1
ATOM 2483 O O . LYS A 1 316 ? -42.594 2.707 5.180 1.00 89.62 316 LYS A O 1
ATOM 2488 N N . GLU A 1 317 ? -44.798 2.684 5.616 1.00 85.12 317 GLU A N 1
ATOM 2489 C CA . GLU A 1 317 ? -45.211 3.006 4.238 1.00 85.12 317 GLU A CA 1
ATOM 2490 C C . GLU A 1 317 ? -44.696 4.376 3.764 1.00 85.12 317 GLU A C 1
ATOM 2492 O O . GLU A 1 317 ? -44.362 4.544 2.593 1.00 85.12 317 GLU A O 1
ATOM 2497 N N . GLU A 1 318 ? -44.556 5.331 4.687 1.00 89.12 318 GLU A N 1
ATOM 2498 C CA . GLU A 1 318 ? -44.043 6.686 4.442 1.00 89.12 318 GLU A CA 1
ATOM 2499 C C . GLU A 1 318 ? -42.539 6.743 4.107 1.00 89.12 318 GLU A C 1
ATOM 2501 O O . GLU A 1 318 ? -42.058 7.761 3.595 1.00 89.12 318 GLU A O 1
ATOM 2506 N N . ASN A 1 319 ? -41.790 5.659 4.353 1.00 87.94 319 ASN A N 1
ATOM 2507 C CA . ASN A 1 319 ? -40.358 5.606 4.074 1.00 87.94 319 ASN A CA 1
ATOM 2508 C C . ASN A 1 319 ? -40.119 5.672 2.556 1.00 87.94 319 ASN A C 1
ATOM 2510 O O . ASN A 1 319 ? -40.593 4.827 1.785 1.00 87.94 319 ASN A O 1
ATOM 2514 N N . ARG A 1 320 ? -39.334 6.664 2.118 1.00 88.25 320 ARG A N 1
ATOM 2515 C CA . ARG A 1 320 ? -39.019 6.913 0.700 1.00 88.25 320 ARG A CA 1
ATOM 2516 C C . ARG A 1 320 ? -37.750 6.185 0.278 1.00 88.25 320 ARG A C 1
ATOM 2518 O O . ARG A 1 320 ? -36.765 6.196 1.013 1.00 88.25 320 ARG A O 1
ATOM 2525 N N . LEU A 1 321 ? -37.770 5.590 -0.917 1.00 91.31 321 LEU A N 1
ATOM 2526 C CA . LEU A 1 321 ? -36.592 4.964 -1.519 1.00 91.31 321 LEU A CA 1
ATOM 2527 C C . LEU A 1 321 ? -35.460 5.986 -1.651 1.00 91.31 321 LEU A C 1
ATOM 2529 O O . LEU A 1 321 ? -35.688 7.121 -2.072 1.00 91.31 321 LEU A O 1
ATOM 2533 N N . ILE A 1 322 ? -34.247 5.578 -1.291 1.00 91.12 322 ILE A N 1
ATOM 2534 C CA . ILE A 1 322 ? -33.074 6.437 -1.420 1.00 91.12 322 ILE A CA 1
ATOM 2535 C C . ILE A 1 322 ? -32.580 6.359 -2.859 1.00 91.12 322 ILE A C 1
ATOM 2537 O O . ILE A 1 322 ? -32.114 5.317 -3.316 1.00 91.12 322 ILE A O 1
ATOM 2541 N N . THR A 1 323 ? -32.666 7.477 -3.570 1.00 88.50 323 THR A N 1
ATOM 2542 C CA . THR A 1 323 ? -32.055 7.630 -4.889 1.00 88.50 323 THR A CA 1
ATOM 2543 C C . THR A 1 323 ? -30.597 8.035 -4.732 1.00 88.50 323 THR A C 1
ATOM 2545 O O . THR A 1 323 ? -30.274 8.943 -3.961 1.00 88.50 323 THR A O 1
ATOM 2548 N N . TYR A 1 324 ? -29.716 7.371 -5.475 1.00 92.19 324 TYR A N 1
ATOM 2549 C CA . TYR A 1 324 ? -28.311 7.752 -5.532 1.00 92.19 324 TYR A CA 1
ATOM 2550 C C . TYR A 1 324 ? -28.166 9.140 -6.176 1.00 92.19 324 TYR A C 1
ATOM 2552 O O . TYR A 1 324 ? -28.956 9.514 -7.044 1.00 92.19 324 TYR A O 1
ATOM 2560 N N . ILE A 1 325 ? -27.185 9.923 -5.733 1.00 94.62 325 ILE A N 1
ATOM 2561 C CA . ILE A 1 325 ? -26.952 11.269 -6.273 1.00 94.62 325 ILE A CA 1
ATOM 2562 C C . ILE A 1 325 ? -26.491 11.210 -7.735 1.00 94.62 325 ILE A C 1
ATOM 2564 O O . ILE A 1 325 ? -25.730 10.328 -8.114 1.00 94.62 325 ILE A O 1
ATOM 2568 N N . ALA A 1 326 ? -26.926 12.175 -8.548 1.00 95.06 326 ALA A N 1
ATOM 2569 C CA . ALA A 1 326 ? -26.522 12.284 -9.955 1.00 95.06 326 ALA A CA 1
ATOM 2570 C C . ALA A 1 326 ? -25.341 13.249 -10.176 1.00 95.06 326 ALA A C 1
ATOM 2572 O O . ALA A 1 326 ? -24.696 13.212 -11.219 1.00 95.06 326 ALA A O 1
ATOM 2573 N N . GLN A 1 327 ? -25.058 14.122 -9.206 1.00 97.38 327 GLN A N 1
ATOM 2574 C CA . GLN A 1 327 ? -24.016 15.147 -9.277 1.00 97.38 327 GLN A CA 1
ATOM 2575 C C . GLN A 1 327 ? -23.089 15.046 -8.068 1.00 97.38 327 GLN A C 1
ATOM 2577 O O . GLN A 1 327 ? -23.523 14.710 -6.968 1.00 97.38 327 GLN A O 1
ATOM 2582 N N . CYS A 1 328 ? -21.808 15.346 -8.274 1.00 97.06 328 CYS A N 1
ATOM 2583 C CA . CYS A 1 328 ? -20.802 15.375 -7.224 1.00 97.06 328 CYS A CA 1
ATOM 2584 C C . CYS A 1 328 ? -21.204 16.368 -6.119 1.00 97.06 328 CYS A C 1
ATOM 2586 O O . CYS A 1 328 ? -21.413 17.540 -6.426 1.00 97.06 328 CYS A O 1
ATOM 2588 N N . PRO A 1 329 ? -21.221 15.967 -4.835 1.00 96.25 329 PRO A N 1
ATOM 2589 C CA . PRO A 1 329 ? -21.669 16.830 -3.740 1.00 96.25 329 PRO A CA 1
ATOM 2590 C C . PRO A 1 329 ? -20.681 17.964 -3.412 1.00 96.25 329 PRO A C 1
ATOM 2592 O O . PRO A 1 329 ? -20.961 18.785 -2.547 1.00 96.25 329 PRO A O 1
ATOM 2595 N N . VAL A 1 330 ? -19.513 17.988 -4.065 1.00 96.19 330 VAL A N 1
ATOM 2596 C CA . VAL A 1 330 ? -18.446 18.971 -3.825 1.00 96.19 330 VAL A CA 1
ATOM 2597 C C . VAL A 1 330 ? -18.306 19.956 -4.985 1.00 96.19 330 VAL A C 1
ATOM 2599 O O . VAL A 1 330 ? -18.126 21.144 -4.752 1.00 96.19 330 VAL A O 1
ATOM 2602 N N . CYS A 1 331 ? -18.371 19.486 -6.235 1.00 95.88 331 CYS A N 1
ATOM 2603 C CA . CYS A 1 331 ? -18.147 20.327 -7.419 1.00 95.88 331 CYS A CA 1
ATOM 2604 C C . CYS A 1 331 ? -19.322 20.351 -8.407 1.00 95.88 331 CYS A C 1
ATOM 2606 O O . CYS A 1 331 ? -19.183 20.915 -9.487 1.00 95.88 331 CYS A O 1
ATOM 2608 N N . ASN A 1 332 ? -20.449 19.709 -8.079 1.00 96.69 332 ASN A N 1
ATOM 2609 C CA . ASN A 1 332 ? -21.674 19.625 -8.889 1.00 96.69 332 ASN A CA 1
ATOM 2610 C C . ASN A 1 332 ? -21.526 18.998 -10.291 1.00 96.69 332 ASN A C 1
ATOM 2612 O O . ASN A 1 332 ? -22.494 18.939 -11.047 1.00 96.69 332 ASN A O 1
ATOM 2616 N N . THR A 1 333 ? -20.348 18.480 -10.648 1.00 97.25 333 THR A N 1
ATOM 2617 C CA . THR A 1 333 ? -20.134 17.757 -11.910 1.00 97.25 333 THR A CA 1
ATOM 2618 C C . THR A 1 333 ? -20.997 16.487 -11.951 1.00 97.25 333 THR A C 1
ATOM 2620 O O . THR A 1 333 ? -21.017 15.770 -10.944 1.00 97.25 333 THR A O 1
ATOM 2623 N N . PRO A 1 334 ? -21.685 16.178 -13.071 1.00 97.62 334 PRO A N 1
ATOM 2624 C CA . PRO A 1 334 ? -22.396 14.913 -13.245 1.00 97.62 334 PRO A CA 1
ATOM 2625 C C . PRO A 1 334 ? -21.501 13.706 -12.947 1.00 97.62 334 PRO A C 1
ATOM 2627 O O . PRO A 1 334 ? -20.334 13.681 -13.336 1.00 97.62 334 PRO A O 1
ATOM 2630 N N . LEU A 1 335 ? -22.038 12.735 -12.211 1.00 96.12 335 LEU A N 1
ATOM 2631 C CA . LEU A 1 335 ? -21.321 11.515 -11.855 1.00 96.12 335 LEU A CA 1
ATOM 2632 C C . LEU A 1 335 ? -21.393 10.492 -12.986 1.00 96.12 335 LEU A C 1
ATOM 2634 O O . LEU A 1 335 ? -22.419 10.351 -13.648 1.00 96.12 335 LEU A O 1
ATOM 2638 N N . GLU A 1 336 ? -20.318 9.729 -13.142 1.00 94.00 336 GLU A N 1
ATOM 2639 C CA . GLU A 1 336 ? -20.203 8.671 -14.143 1.00 94.00 336 GLU A CA 1
ATOM 2640 C C . GLU A 1 336 ? -20.010 7.317 -13.460 1.00 94.00 336 GLU A C 1
ATOM 2642 O O . GLU A 1 336 ? -19.293 7.207 -12.464 1.00 94.00 336 GLU A O 1
ATOM 2647 N N . LYS A 1 337 ? -20.628 6.267 -14.005 1.00 89.31 337 LYS A N 1
ATOM 2648 C CA . LYS A 1 337 ? -20.372 4.876 -13.615 1.00 89.31 337 LYS A CA 1
ATOM 2649 C C . LYS A 1 337 ? -19.773 4.154 -14.817 1.00 89.31 337 LYS A C 1
ATOM 2651 O O . LYS A 1 337 ? -20.452 3.968 -15.825 1.00 89.31 337 LYS A O 1
ATOM 2656 N N . ARG A 1 338 ? -18.493 3.792 -14.729 1.00 81.88 338 ARG A N 1
ATOM 2657 C CA . ARG A 1 338 ? -17.778 3.098 -15.809 1.00 81.88 338 ARG A CA 1
ATOM 2658 C C . ARG A 1 338 ? -18.267 1.657 -15.921 1.00 81.88 338 ARG A C 1
ATOM 2660 O O . ARG A 1 338 ? -18.658 1.039 -14.930 1.00 81.88 338 ARG A O 1
ATOM 2667 N N . GLN A 1 339 ? -18.258 1.113 -17.134 1.00 76.75 339 GLN A N 1
ATOM 2668 C CA . GLN A 1 339 ? -18.710 -0.254 -17.376 1.00 76.75 339 GLN A CA 1
ATOM 2669 C C . GLN A 1 339 ? -17.825 -1.252 -16.608 1.00 76.75 339 GLN A C 1
ATOM 2671 O O . GLN A 1 339 ? -16.606 -1.211 -16.714 1.00 76.75 339 GLN A O 1
ATOM 2676 N N . GLY A 1 340 ? -18.445 -2.138 -15.823 1.00 73.81 340 GLY A N 1
ATOM 2677 C CA . GLY A 1 340 ? -17.741 -3.124 -14.992 1.00 73.81 340 GLY A CA 1
ATOM 2678 C C . GLY A 1 340 ? -17.308 -2.625 -13.607 1.00 73.81 340 GLY A C 1
ATOM 2679 O O . GLY A 1 340 ? -16.932 -3.442 -12.769 1.00 73.81 340 GLY A O 1
ATOM 2680 N N . GLU A 1 341 ? -17.412 -1.325 -13.314 1.00 78.75 341 GLU A N 1
ATOM 2681 C CA . GLU A 1 341 ? -17.120 -0.777 -11.986 1.00 78.75 341 GLU A CA 1
ATOM 2682 C C . GLU A 1 341 ? -18.393 -0.675 -11.130 1.00 78.75 341 GLU A C 1
ATOM 2684 O O . GLU A 1 341 ? -19.458 -0.275 -11.599 1.00 78.75 341 GLU A O 1
ATOM 2689 N N . ALA A 1 342 ? -18.293 -1.010 -9.839 1.00 80.06 342 ALA A N 1
ATOM 2690 C CA . ALA A 1 342 ? -19.420 -0.907 -8.904 1.00 80.06 342 ALA A CA 1
ATOM 2691 C C . ALA A 1 342 ? -19.645 0.525 -8.376 1.00 80.06 342 ALA A C 1
ATOM 2693 O O . ALA A 1 342 ? -20.725 0.845 -7.879 1.00 80.06 342 ALA A O 1
ATOM 2694 N N . GLN A 1 343 ? -18.625 1.388 -8.434 1.00 84.62 343 GLN A N 1
ATOM 2695 C CA . GLN A 1 343 ? -18.669 2.737 -7.868 1.00 84.62 343 GLN A CA 1
ATOM 2696 C C . GLN A 1 343 ? -19.012 3.795 -8.919 1.00 84.62 343 GLN A C 1
ATOM 2698 O O . GLN A 1 343 ? -18.695 3.661 -10.096 1.00 84.62 343 GLN A O 1
ATOM 2703 N N . HIS A 1 344 ? -19.663 4.868 -8.467 1.00 92.44 344 HIS A N 1
ATOM 2704 C CA . HIS A 1 344 ? -19.785 6.101 -9.240 1.00 92.44 344 HIS A CA 1
ATOM 2705 C C . HIS A 1 344 ? -18.559 6.977 -8.988 1.00 92.44 344 HIS A C 1
ATOM 2707 O O . HIS A 1 344 ? -17.990 6.959 -7.893 1.00 92.44 344 HIS A O 1
ATOM 2713 N N . HIS A 1 345 ? -18.186 7.781 -9.977 1.00 93.50 345 HIS A N 1
ATOM 2714 C CA . HIS A 1 345 ? -17.012 8.635 -9.934 1.00 93.50 345 HIS A CA 1
ATOM 2715 C C . HIS A 1 345 ? -17.349 10.064 -10.354 1.00 93.50 345 HIS A C 1
ATOM 2717 O O . HIS A 1 345 ? -18.130 10.299 -11.273 1.00 93.50 345 HIS A O 1
ATOM 2723 N N . CYS A 1 346 ? -16.726 11.033 -9.688 1.00 95.56 346 CYS A N 1
ATOM 2724 C CA . CYS A 1 346 ? -16.634 12.401 -10.173 1.00 95.56 346 CYS A CA 1
ATOM 2725 C C . CYS A 1 346 ? -15.539 12.472 -11.258 1.00 95.56 346 CYS A C 1
ATOM 2727 O O . CYS A 1 346 ? -14.362 12.281 -10.925 1.00 95.56 346 CYS A O 1
ATOM 2729 N N . PRO A 1 347 ? -15.875 12.775 -12.526 1.00 92.50 347 PRO A N 1
ATOM 2730 C CA . PRO A 1 347 ? -14.894 12.821 -13.613 1.00 92.50 347 PRO A CA 1
ATOM 2731 C C . PRO A 1 347 ? -14.029 14.093 -13.589 1.00 92.50 347 PRO A C 1
ATOM 2733 O O . PRO A 1 347 ? -13.021 14.169 -14.287 1.00 92.50 347 PRO A O 1
ATOM 2736 N N . ASN A 1 348 ? -14.376 15.090 -12.762 1.00 92.56 348 ASN A N 1
ATOM 2737 C CA . ASN A 1 348 ? -13.664 16.367 -12.666 1.00 92.56 348 ASN A CA 1
ATOM 2738 C C . ASN A 1 348 ? -12.331 16.244 -11.900 1.00 92.56 348 ASN A C 1
ATOM 2740 O O . ASN A 1 348 ? -12.183 16.711 -10.768 1.00 92.56 348 ASN A O 1
ATOM 2744 N N . LEU A 1 349 ? -11.354 15.594 -12.534 1.00 84.75 349 LEU A N 1
ATOM 2745 C CA . LEU A 1 349 ? -10.063 15.225 -11.951 1.00 84.75 349 LEU A CA 1
ATOM 2746 C C . LEU A 1 349 ? -9.214 16.425 -11.498 1.00 84.75 349 LEU A C 1
ATOM 2748 O O . LEU A 1 349 ? -8.450 16.299 -10.534 1.00 84.75 349 LEU A O 1
ATOM 2752 N N . TYR A 1 350 ? -9.328 17.548 -12.212 1.00 84.44 350 TYR A N 1
ATOM 2753 C CA . TYR A 1 350 ? -8.489 18.741 -12.046 1.00 84.44 350 TYR A CA 1
ATOM 2754 C C . TYR A 1 350 ? -9.212 19.920 -11.393 1.00 84.44 350 TYR A C 1
ATOM 2756 O O . TYR A 1 350 ? -8.554 20.858 -10.963 1.00 84.44 350 TYR A O 1
ATOM 2764 N N . GLY A 1 351 ? -10.543 19.882 -11.306 1.00 90.62 351 GLY A N 1
ATOM 2765 C CA . GLY A 1 351 ? -11.345 20.970 -10.744 1.00 90.62 351 GLY A CA 1
ATOM 2766 C C . GLY A 1 351 ? -12.156 20.591 -9.509 1.00 90.62 351 GLY A C 1
ATOM 2767 O O . GLY A 1 351 ? -12.763 21.473 -8.916 1.00 90.62 351 GLY A O 1
ATOM 2768 N N . CYS A 1 352 ? -12.211 19.317 -9.103 1.00 95.88 352 CYS A N 1
ATOM 2769 C CA . CYS A 1 352 ? -12.941 18.912 -7.900 1.00 95.88 352 CYS A CA 1
ATOM 2770 C C . CYS A 1 352 ? -12.084 19.134 -6.637 1.00 95.88 352 CYS A C 1
ATOM 2772 O O . CYS A 1 352 ? -11.117 18.385 -6.452 1.00 95.88 352 CYS A O 1
ATOM 2774 N N . PRO A 1 353 ? -12.468 20.042 -5.711 1.00 95.44 353 PRO A N 1
ATOM 2775 C CA . PRO A 1 353 ? -11.708 20.326 -4.489 1.00 95.44 353 PRO A CA 1
ATOM 2776 C C . PRO A 1 353 ? -11.316 19.076 -3.700 1.00 95.44 353 PRO A C 1
ATOM 2778 O O . PRO A 1 353 ? -10.149 18.889 -3.386 1.00 95.44 353 PRO A O 1
ATOM 2781 N N . ALA A 1 354 ? -12.265 18.159 -3.475 1.00 94.56 354 ALA A N 1
ATOM 2782 C CA . ALA A 1 354 ? -12.018 16.926 -2.722 1.00 94.56 354 ALA A CA 1
ATOM 2783 C C . ALA A 1 354 ? -11.010 15.976 -3.395 1.00 94.56 354 ALA A C 1
ATOM 2785 O O . ALA A 1 354 ? -10.285 15.254 -2.712 1.00 94.56 354 ALA A O 1
ATOM 2786 N N . GLN A 1 355 ? -10.939 15.965 -4.732 1.00 94.06 355 GLN A N 1
ATOM 2787 C CA . GLN A 1 355 ? -9.931 15.168 -5.433 1.00 94.06 355 GLN A CA 1
ATOM 2788 C C . GLN A 1 355 ? -8.556 15.820 -5.324 1.00 94.06 355 GLN A C 1
ATOM 2790 O O . GLN A 1 355 ? -7.571 15.122 -5.101 1.00 94.06 355 GLN A O 1
ATOM 2795 N N . ILE A 1 356 ? -8.487 17.146 -5.454 1.00 94.00 356 ILE A N 1
ATOM 2796 C CA . ILE A 1 356 ? -7.240 17.908 -5.347 1.00 94.00 356 ILE A CA 1
ATOM 2797 C C . ILE A 1 356 ? -6.653 17.761 -3.941 1.00 94.00 356 ILE A C 1
ATOM 2799 O O . ILE A 1 356 ? -5.539 17.256 -3.792 1.00 94.00 356 ILE A O 1
ATOM 2803 N N . THR A 1 357 ? -7.423 18.108 -2.907 1.00 95.06 357 THR A N 1
ATOM 2804 C CA . THR A 1 357 ? -6.972 17.999 -1.515 1.00 95.06 357 THR A CA 1
ATOM 2805 C C . THR A 1 357 ? -6.684 16.549 -1.143 1.00 95.06 357 THR A C 1
ATOM 2807 O O . THR A 1 357 ? -5.655 16.281 -0.534 1.00 95.06 357 THR A O 1
ATOM 2810 N N . GLY A 1 358 ? -7.499 15.586 -1.590 1.00 93.00 358 GLY A N 1
ATOM 2811 C CA . GLY A 1 358 ? -7.265 14.159 -1.353 1.00 93.00 358 GLY A CA 1
ATOM 2812 C C . GLY A 1 358 ? -5.980 13.612 -1.996 1.00 93.00 358 GLY A C 1
ATOM 2813 O O . GLY A 1 358 ? -5.320 12.747 -1.414 1.00 93.00 358 GLY A O 1
ATOM 2814 N N . LYS A 1 359 ? -5.589 14.101 -3.181 1.00 92.06 359 LYS A N 1
ATOM 2815 C CA . LYS A 1 359 ? -4.303 13.752 -3.818 1.00 92.06 359 LYS A CA 1
ATOM 2816 C C . LYS A 1 359 ? -3.124 14.342 -3.049 1.00 92.06 359 LYS A C 1
ATOM 2818 O O . LYS A 1 359 ? -2.152 13.632 -2.811 1.00 92.06 359 LYS A O 1
ATOM 2823 N N . ILE A 1 360 ? -3.236 15.595 -2.612 1.00 94.56 360 ILE A N 1
ATOM 2824 C CA . ILE A 1 360 ? -2.205 16.255 -1.800 1.00 94.56 360 ILE A CA 1
ATOM 2825 C C . ILE A 1 360 ? -2.071 15.547 -0.443 1.00 94.56 360 ILE A C 1
ATOM 2827 O O . ILE A 1 360 ? -0.965 15.213 -0.037 1.00 94.56 360 ILE A O 1
ATOM 2831 N N . GLN A 1 361 ? -3.184 15.210 0.216 1.00 93.44 361 GLN A N 1
ATOM 2832 C CA . GLN A 1 361 ? -3.211 14.433 1.464 1.00 93.44 361 GLN A CA 1
ATOM 2833 C C . GLN A 1 361 ? -2.535 13.062 1.309 1.00 93.44 361 GLN A C 1
ATOM 2835 O O . GLN A 1 361 ? -1.809 12.614 2.196 1.00 93.44 361 GLN A O 1
ATOM 2840 N N . HIS A 1 362 ? -2.742 12.387 0.175 1.00 91.75 362 HIS A N 1
ATOM 2841 C CA . HIS A 1 362 ? -2.009 11.159 -0.132 1.00 91.75 362 HIS A CA 1
ATOM 2842 C C . HIS A 1 362 ? -0.511 11.415 -0.303 1.00 91.75 362 HIS A C 1
ATOM 2844 O O . HIS A 1 362 ? 0.291 10.695 0.291 1.00 91.75 362 HIS A O 1
ATOM 2850 N N . PHE A 1 363 ? -0.147 12.446 -1.067 1.00 93.69 363 PHE A N 1
ATOM 2851 C CA . PHE A 1 363 ? 1.238 12.822 -1.335 1.00 93.69 363 PHE A CA 1
ATOM 2852 C C . PHE A 1 363 ? 2.017 13.097 -0.041 1.00 93.69 363 PHE A C 1
ATOM 2854 O O . PHE A 1 363 ? 3.123 12.592 0.119 1.00 93.69 363 PHE A O 1
ATOM 2861 N N . VAL A 1 364 ? 1.421 13.807 0.921 1.00 93.88 364 VAL A N 1
ATOM 2862 C CA . VAL A 1 364 ? 2.062 14.136 2.212 1.00 93.88 364 VAL A CA 1
ATOM 2863 C C . VAL A 1 364 ? 2.044 12.989 3.230 1.00 93.88 364 VAL A C 1
ATOM 2865 O O . VAL A 1 364 ? 2.683 13.090 4.274 1.00 93.88 364 VAL A O 1
ATOM 2868 N N . SER A 1 365 ? 1.321 11.897 2.961 1.00 89.06 365 SER A N 1
ATOM 2869 C CA . SER A 1 365 ? 1.110 10.821 3.936 1.00 89.06 365 SER A CA 1
ATOM 2870 C C . SER A 1 365 ? 2.406 10.119 4.366 1.00 89.06 365 SER A C 1
ATOM 2872 O O . SER A 1 365 ? 3.387 10.064 3.623 1.00 89.06 365 SER A O 1
ATOM 2874 N N . ARG A 1 366 ? 2.372 9.474 5.542 1.00 84.94 366 ARG A N 1
ATOM 2875 C CA . ARG A 1 366 ? 3.523 8.764 6.135 1.00 84.94 366 ARG A CA 1
ATOM 2876 C C . ARG A 1 366 ? 4.155 7.702 5.235 1.00 84.94 366 ARG A C 1
ATOM 2878 O O . ARG A 1 366 ? 5.327 7.406 5.393 1.00 84.94 366 ARG A O 1
ATOM 2885 N N . LYS A 1 367 ? 3.403 7.100 4.305 1.00 80.75 367 LYS A N 1
ATOM 2886 C CA . LYS A 1 367 ? 3.931 6.101 3.348 1.00 80.75 367 LYS A CA 1
ATOM 2887 C C . LYS A 1 367 ? 4.431 6.717 2.037 1.00 80.75 367 LYS A C 1
ATOM 2889 O O . LYS A 1 367 ? 5.056 6.026 1.244 1.00 80.75 367 LYS A O 1
ATOM 2894 N N . ALA A 1 368 ? 4.117 7.986 1.807 1.00 89.25 368 ALA A N 1
ATOM 2895 C CA . ALA A 1 368 ? 4.442 8.751 0.614 1.00 89.25 368 ALA A CA 1
ATOM 2896 C C . ALA A 1 368 ? 5.622 9.684 0.919 1.00 89.25 368 ALA A C 1
ATOM 2898 O O . ALA A 1 368 ? 6.693 9.194 1.274 1.00 89.25 368 ALA A O 1
ATOM 2899 N N . MET A 1 369 ? 5.444 11.001 0.847 1.00 93.06 369 MET A N 1
ATOM 2900 C CA . MET A 1 369 ? 6.520 11.966 1.092 1.00 93.06 369 MET A CA 1
ATOM 2901 C C . MET A 1 369 ? 6.797 12.242 2.579 1.00 93.06 369 MET A C 1
ATOM 2903 O O . MET A 1 369 ? 7.759 12.942 2.874 1.00 93.06 369 MET A O 1
ATOM 2907 N N . ASP A 1 370 ? 5.991 11.685 3.494 1.00 88.81 370 ASP A N 1
ATOM 2908 C CA . ASP A 1 370 ? 6.169 11.769 4.956 1.00 88.81 370 ASP A CA 1
ATOM 2909 C C . ASP A 1 370 ? 6.328 13.197 5.489 1.00 88.81 370 ASP A C 1
ATOM 2911 O O . ASP A 1 370 ? 7.288 13.535 6.182 1.00 88.81 370 ASP A O 1
ATOM 2915 N N . ILE A 1 371 ? 5.390 14.072 5.123 1.00 90.56 371 ILE A N 1
ATOM 2916 C CA . ILE A 1 371 ? 5.447 15.478 5.521 1.00 90.56 371 ILE A CA 1
ATOM 2917 C C . ILE A 1 371 ? 4.624 15.664 6.792 1.00 90.56 371 ILE A C 1
ATOM 2919 O O . ILE A 1 371 ? 3.406 15.852 6.757 1.00 90.56 371 ILE A O 1
ATOM 2923 N N . GLU A 1 372 ? 5.301 15.595 7.936 1.00 80.75 372 GLU A N 1
ATOM 2924 C CA . GLU A 1 372 ? 4.680 15.831 9.237 1.00 80.75 372 GLU A CA 1
ATOM 2925 C C . GLU A 1 372 ? 4.127 17.262 9.356 1.00 80.75 372 GLU A C 1
ATOM 2927 O O . GLU A 1 372 ? 4.672 18.222 8.815 1.00 80.75 372 GLU A O 1
ATOM 2932 N N . GLY A 1 373 ? 3.013 17.414 10.074 1.00 78.81 373 GLY A N 1
ATOM 2933 C CA . GLY A 1 373 ? 2.353 18.709 10.271 1.00 78.81 373 GLY A CA 1
ATOM 2934 C C . GLY A 1 373 ? 1.376 19.120 9.162 1.00 78.81 373 GLY A C 1
ATOM 2935 O O . GLY A 1 373 ? 0.594 20.037 9.384 1.00 78.81 373 GLY A O 1
ATOM 2936 N N . LEU A 1 374 ? 1.329 18.423 8.020 1.00 84.38 374 LEU A N 1
ATOM 2937 C CA . LEU A 1 374 ? 0.327 18.630 6.960 1.00 84.38 374 LEU A CA 1
ATOM 2938 C C . LEU A 1 374 ? -0.862 17.665 7.113 1.00 84.38 374 LEU A C 1
ATOM 2940 O O . LEU A 1 374 ? -1.003 16.674 6.398 1.00 84.38 374 LEU A O 1
ATOM 2944 N N . GLY A 1 375 ? -1.726 17.958 8.089 1.00 83.12 375 GLY A N 1
ATOM 2945 C CA . GLY A 1 375 ? -2.993 17.246 8.289 1.00 83.12 375 GLY A CA 1
ATOM 2946 C C . GLY A 1 375 ? -4.050 17.581 7.228 1.00 83.12 375 GLY A C 1
ATOM 2947 O O . GLY A 1 375 ? -3.914 18.547 6.477 1.00 83.12 375 GLY A O 1
ATOM 2948 N N . SER A 1 376 ? -5.143 16.809 7.193 1.00 86.69 376 SER A N 1
ATOM 2949 C CA . SER A 1 376 ? -6.239 17.007 6.230 1.00 86.69 376 SER A CA 1
ATOM 2950 C C . SER A 1 376 ? -6.831 18.416 6.276 1.00 86.69 376 SER A C 1
ATOM 2952 O O . SER A 1 376 ? -7.050 19.009 5.225 1.00 86.69 376 SER A O 1
ATOM 2954 N N . GLU A 1 377 ? -7.017 18.962 7.480 1.00 88.94 377 GLU A N 1
ATOM 2955 C CA . GLU A 1 377 ? -7.567 20.306 7.701 1.00 88.94 377 GLU A CA 1
ATOM 2956 C C . GLU A 1 377 ? -6.646 21.404 7.159 1.00 88.94 377 GLU A C 1
ATOM 2958 O O . GLU A 1 377 ? -7.113 22.313 6.480 1.00 88.94 377 GLU A O 1
ATOM 2963 N N . ILE A 1 378 ? -5.333 21.288 7.386 1.00 89.81 378 ILE A N 1
ATOM 2964 C CA . ILE A 1 378 ? -4.347 22.264 6.898 1.00 89.81 378 ILE A CA 1
ATOM 2965 C C . ILE A 1 378 ? -4.273 22.221 5.371 1.00 89.81 378 ILE A C 1
ATOM 2967 O O . ILE A 1 378 ? -4.259 23.270 4.737 1.00 89.81 378 ILE A O 1
ATOM 2971 N N . VAL A 1 379 ? -4.285 21.032 4.757 1.00 93.69 379 VAL A N 1
ATOM 2972 C CA . VAL A 1 379 ? -4.318 20.908 3.288 1.00 93.69 379 VAL A CA 1
ATOM 2973 C C . VAL A 1 379 ? -5.573 21.565 2.706 1.00 93.69 379 VAL A C 1
ATOM 2975 O O . VAL A 1 379 ? -5.491 22.283 1.710 1.00 93.69 379 VAL A O 1
ATOM 2978 N N . GLU A 1 380 ? -6.736 21.343 3.320 1.00 92.81 380 GLU A N 1
ATOM 2979 C CA . GLU A 1 380 ? -7.990 21.969 2.890 1.00 92.81 380 GLU A CA 1
ATOM 2980 C C . GLU A 1 380 ? -7.985 23.489 3.085 1.00 92.81 380 GLU A C 1
ATOM 2982 O O . GLU A 1 380 ? -8.513 24.207 2.234 1.00 92.81 380 GLU A O 1
ATOM 2987 N N . GLN A 1 381 ? -7.380 23.984 4.168 1.00 92.19 381 GLN A N 1
ATOM 2988 C CA . GLN A 1 381 ? -7.213 25.413 4.422 1.00 92.19 381 GLN A CA 1
ATOM 2989 C C . GLN A 1 381 ? -6.283 26.053 3.385 1.00 92.19 381 GLN A C 1
ATOM 2991 O O . GLN A 1 381 ? -6.682 27.013 2.736 1.00 92.19 381 GLN A O 1
ATOM 2996 N N . LEU A 1 382 ? -5.098 25.482 3.151 1.00 93.81 382 LEU A N 1
ATOM 2997 C CA . LEU A 1 382 ? -4.142 25.966 2.147 1.00 93.81 382 LEU A CA 1
ATOM 2998 C C . LEU A 1 382 ? -4.755 26.021 0.743 1.00 93.81 382 LEU A C 1
ATOM 3000 O O . LEU A 1 382 ? -4.519 26.971 -0.000 1.00 93.81 382 LEU A O 1
ATOM 3004 N N . TYR A 1 383 ? -5.554 25.014 0.380 1.00 94.75 383 TYR A N 1
ATOM 3005 C CA . TYR A 1 383 ? -6.268 25.004 -0.895 1.00 94.75 383 TYR A CA 1
ATOM 3006 C C . TYR A 1 383 ? -7.335 26.105 -0.962 1.00 94.75 383 TYR A C 1
ATOM 3008 O O . TYR A 1 383 ? -7.452 26.794 -1.973 1.00 94.75 383 TYR A O 1
ATOM 3016 N N . ARG A 1 384 ? -8.104 26.299 0.118 1.00 93.25 384 ARG A N 1
ATOM 3017 C CA . ARG A 1 384 ? -9.166 27.317 0.194 1.00 93.25 384 ARG A CA 1
ATOM 3018 C C . ARG A 1 384 ? -8.625 28.743 0.105 1.00 93.25 384 ARG A C 1
ATOM 3020 O O . ARG A 1 384 ? -9.243 29.564 -0.562 1.00 93.25 384 ARG A O 1
ATOM 3027 N N . GLU A 1 385 ? -7.483 29.003 0.733 1.00 93.31 385 GLU A N 1
ATOM 3028 C CA . GLU A 1 385 ? -6.776 30.291 0.666 1.00 93.31 385 GLU A CA 1
ATOM 3029 C C . GLU A 1 385 ? -5.995 30.470 -0.654 1.00 93.31 385 GLU A C 1
ATOM 3031 O O . GLU A 1 385 ? -5.333 31.483 -0.859 1.00 93.31 385 GLU A O 1
ATOM 3036 N N . GLY A 1 386 ? -6.052 29.494 -1.570 1.00 93.88 386 GLY A N 1
ATOM 3037 C CA . GLY A 1 386 ? -5.410 29.573 -2.885 1.00 93.88 386 GLY A CA 1
ATOM 3038 C C . GLY A 1 386 ? -3.885 29.437 -2.864 1.00 93.88 386 GLY A C 1
ATOM 3039 O O . GLY A 1 386 ? -3.244 29.680 -3.884 1.00 93.88 386 GLY A O 1
ATOM 3040 N N . LEU A 1 387 ? -3.298 29.028 -1.736 1.00 94.75 387 LEU A N 1
ATOM 3041 C CA . LEU A 1 387 ? -1.849 28.856 -1.589 1.00 94.75 387 LEU A CA 1
ATOM 3042 C C . LEU A 1 387 ? -1.336 27.591 -2.285 1.00 94.75 387 LEU A C 1
ATOM 3044 O O . LEU A 1 387 ? -0.176 27.540 -2.691 1.00 94.75 387 LEU A O 1
ATOM 3048 N N . ILE A 1 388 ? -2.187 26.569 -2.432 1.00 95.25 388 ILE A N 1
ATOM 3049 C CA . ILE A 1 388 ? -1.854 25.336 -3.154 1.00 95.25 388 ILE A CA 1
ATOM 3050 C C . ILE A 1 388 ? -2.998 24.888 -4.060 1.00 95.25 388 ILE A C 1
ATOM 3052 O O . ILE A 1 388 ? -4.171 24.970 -3.703 1.00 95.25 388 ILE A O 1
ATOM 3056 N N . SER A 1 389 ? -2.646 24.330 -5.213 1.00 92.69 389 SER A N 1
ATOM 3057 C CA . SER A 1 389 ? -3.576 23.718 -6.173 1.00 92.69 389 SER A CA 1
ATOM 3058 C C . SER A 1 389 ? -3.161 22.298 -6.571 1.00 92.69 389 SER A C 1
ATOM 3060 O O . SER A 1 389 ? -3.959 21.529 -7.106 1.00 92.69 389 SER A O 1
ATOM 3062 N N . ASN A 1 390 ? -1.907 21.935 -6.307 1.00 91.44 390 ASN A N 1
ATOM 3063 C CA . ASN A 1 390 ? -1.323 20.630 -6.582 1.00 91.44 390 ASN A CA 1
ATOM 3064 C C . ASN A 1 390 ? -0.146 20.363 -5.620 1.00 91.44 390 ASN A C 1
ATOM 3066 O O . ASN A 1 390 ? 0.276 21.241 -4.869 1.00 91.44 390 ASN A O 1
ATOM 3070 N N . SER A 1 391 ? 0.406 19.148 -5.648 1.00 92.56 391 SER A N 1
ATOM 3071 C CA . SER A 1 391 ? 1.490 18.748 -4.740 1.00 92.56 391 SER A CA 1
ATOM 3072 C C . SER A 1 391 ? 2.805 19.510 -4.952 1.00 92.56 391 SER A C 1
ATOM 3074 O O . SER A 1 391 ? 3.591 19.618 -4.014 1.00 92.56 391 SER A O 1
ATOM 3076 N N . ALA A 1 392 ? 3.071 20.042 -6.151 1.00 92.06 392 ALA A N 1
ATOM 3077 C CA . ALA A 1 392 ? 4.299 20.791 -6.422 1.00 92.06 392 ALA A CA 1
ATOM 3078 C C . ALA A 1 392 ? 4.292 22.174 -5.750 1.00 92.06 392 ALA A C 1
ATOM 3080 O O . ALA A 1 392 ? 5.353 22.663 -5.360 1.00 92.06 392 ALA A O 1
ATOM 3081 N N . ASP A 1 393 ? 3.113 22.773 -5.557 1.00 94.88 393 ASP A N 1
ATOM 3082 C CA . ASP A 1 393 ? 2.965 24.079 -4.901 1.00 94.88 393 ASP A CA 1
ATOM 3083 C C . ASP A 1 393 ? 3.436 24.053 -3.441 1.00 94.88 393 ASP A C 1
ATOM 3085 O O . ASP A 1 393 ? 3.954 25.054 -2.955 1.00 94.88 393 ASP A O 1
ATOM 3089 N N . LEU A 1 394 ? 3.381 22.891 -2.772 1.00 95.12 394 LEU A N 1
ATOM 3090 C CA . LEU A 1 394 ? 3.937 22.713 -1.424 1.00 95.12 394 LEU A CA 1
ATOM 3091 C C . LEU A 1 394 ? 5.399 23.171 -1.346 1.00 95.12 394 LEU A C 1
ATOM 3093 O O . LEU A 1 394 ? 5.810 23.809 -0.383 1.00 95.12 394 LEU A O 1
ATOM 3097 N N . TYR A 1 395 ? 6.191 22.895 -2.382 1.00 94.94 395 TYR A N 1
ATOM 3098 C CA . TYR A 1 395 ? 7.615 23.230 -2.416 1.00 94.94 395 TYR A CA 1
ATOM 3099 C C . TYR A 1 395 ? 7.902 24.704 -2.723 1.00 94.94 395 TYR A C 1
ATOM 3101 O O . TYR A 1 395 ? 9.073 25.088 -2.759 1.00 94.94 395 TYR A O 1
ATOM 3109 N N . ARG A 1 396 ? 6.855 25.502 -2.956 1.00 94.75 396 ARG A N 1
ATOM 3110 C CA . ARG A 1 396 ? 6.911 26.953 -3.167 1.00 94.75 396 ARG A CA 1
ATOM 3111 C C . ARG A 1 396 ? 6.360 27.744 -1.981 1.00 94.75 396 ARG A C 1
ATOM 3113 O O . ARG A 1 396 ? 6.447 28.963 -2.011 1.00 94.75 396 ARG A O 1
ATOM 3120 N N . LEU A 1 397 ? 5.798 27.072 -0.973 1.00 93.69 397 LEU A N 1
ATOM 3121 C CA . LEU A 1 397 ? 5.274 27.730 0.220 1.00 93.69 397 LEU A CA 1
ATOM 3122 C C . LEU A 1 397 ? 6.397 28.405 1.009 1.00 93.69 397 LEU A C 1
ATOM 3124 O O . LEU A 1 397 ? 7.440 27.801 1.280 1.00 93.69 397 LEU A O 1
ATOM 3128 N N . GLU A 1 398 ? 6.138 29.636 1.427 1.00 91.75 398 GLU A N 1
ATOM 3129 C CA . GLU A 1 398 ? 6.997 30.412 2.314 1.00 91.75 398 GLU A CA 1
ATOM 3130 C C . GLU A 1 398 ? 6.421 30.438 3.733 1.00 91.75 398 GLU A C 1
ATOM 3132 O O . GLU A 1 398 ? 5.215 30.287 3.945 1.00 91.75 398 GLU A O 1
ATOM 3137 N N . LYS A 1 399 ? 7.289 30.606 4.738 1.00 90.31 399 LYS A N 1
ATOM 3138 C CA . LYS A 1 399 ? 6.880 30.564 6.153 1.00 90.31 399 LYS A CA 1
ATOM 3139 C C . LYS A 1 399 ? 5.875 31.676 6.453 1.00 90.31 399 LYS A C 1
ATOM 3141 O O . LYS A 1 399 ? 4.935 31.462 7.209 1.00 90.31 399 LYS A O 1
ATOM 3146 N N . GLU A 1 400 ? 6.069 32.838 5.851 1.00 90.38 400 GLU A N 1
ATOM 3147 C CA . GLU A 1 400 ? 5.283 34.053 6.033 1.00 90.38 400 GLU A CA 1
ATOM 3148 C C . GLU A 1 400 ? 3.823 33.826 5.619 1.00 90.38 400 GLU A C 1
ATOM 3150 O O . GLU A 1 400 ? 2.917 34.123 6.394 1.00 90.38 400 GLU A O 1
ATOM 3155 N N . GLN A 1 401 ? 3.600 33.163 4.478 1.00 90.62 401 GLN A N 1
ATOM 3156 C CA . GLN A 1 401 ? 2.266 32.790 3.988 1.00 90.62 401 GLN A CA 1
ATOM 3157 C C . GLN A 1 401 ? 1.528 31.860 4.961 1.00 90.62 401 GLN A C 1
ATOM 3159 O O . GLN A 1 401 ? 0.306 31.897 5.070 1.00 90.62 401 GLN A O 1
ATOM 3164 N N . LEU A 1 402 ? 2.268 31.015 5.685 1.00 88.56 402 LEU A N 1
ATOM 3165 C CA . LEU A 1 402 ? 1.700 30.106 6.677 1.00 88.56 402 LEU A CA 1
ATOM 3166 C C . LEU A 1 402 ? 1.328 30.816 7.983 1.00 88.56 402 LEU A C 1
ATOM 3168 O O . LEU A 1 402 ? 0.399 30.383 8.656 1.00 88.56 402 LEU A O 1
ATOM 3172 N N . LEU A 1 403 ? 2.039 31.885 8.355 1.00 88.19 403 LEU A N 1
ATOM 3173 C CA . LEU A 1 403 ? 1.746 32.670 9.563 1.00 88.19 403 LEU A CA 1
ATOM 3174 C C . LEU A 1 403 ? 0.478 33.515 9.414 1.00 88.19 403 LEU A C 1
ATOM 3176 O O . LEU A 1 403 ? -0.171 33.825 10.412 1.00 88.19 403 LEU A O 1
ATOM 3180 N N . GLU A 1 404 ? 0.122 33.872 8.181 1.00 86.56 404 GLU A N 1
ATOM 3181 C CA . GLU A 1 404 ? -1.127 34.570 7.864 1.00 86.56 404 GLU A CA 1
ATOM 3182 C C . GLU A 1 404 ? -2.358 33.656 8.000 1.00 86.56 404 GLU A C 1
ATOM 3184 O O . GLU A 1 404 ? -3.482 34.140 8.154 1.00 86.56 404 GLU A O 1
ATOM 3189 N N . LEU A 1 405 ? -2.162 32.331 8.023 1.00 83.06 405 LEU A N 1
ATOM 3190 C CA . LEU A 1 405 ? -3.232 31.372 8.275 1.00 83.06 405 LEU A CA 1
ATOM 3191 C C . LEU A 1 405 ? -3.652 31.435 9.745 1.00 83.06 405 LEU A C 1
ATOM 3193 O O . LEU A 1 405 ? -2.900 31.078 10.656 1.00 83.06 405 LEU A O 1
ATOM 3197 N N . GLY A 1 406 ? -4.902 31.836 9.982 1.00 71.12 406 GLY A N 1
ATOM 3198 C CA . GLY A 1 406 ? -5.490 31.823 11.318 1.00 71.12 406 GLY A CA 1
ATOM 3199 C C . GLY A 1 406 ? -5.312 30.456 11.990 1.00 71.12 406 GLY A C 1
ATOM 3200 O O . GLY A 1 406 ? -5.778 29.442 11.472 1.00 71.12 406 GLY A O 1
ATOM 3201 N N . GLY A 1 407 ? -4.635 30.438 13.144 1.00 74.12 407 GLY A N 1
ATOM 3202 C CA . GLY A 1 407 ? -4.411 29.234 13.953 1.00 74.12 407 GLY A CA 1
ATOM 3203 C C . GLY A 1 407 ? -3.030 28.578 13.825 1.00 74.12 407 GLY A C 1
ATOM 3204 O O . GLY A 1 407 ? -2.766 27.632 14.571 1.00 74.12 407 GLY A O 1
ATOM 3205 N N . MET A 1 408 ? -2.126 29.063 12.961 1.00 81.44 408 MET A N 1
ATOM 3206 C CA . MET A 1 408 ? -0.780 28.487 12.835 1.00 81.44 408 MET A CA 1
ATOM 3207 C C . MET A 1 408 ? 0.271 29.253 13.655 1.00 81.44 408 MET A C 1
ATOM 3209 O O . MET A 1 408 ? 0.598 30.404 13.385 1.00 81.44 408 MET A O 1
ATOM 3213 N N . ALA A 1 409 ? 0.840 28.593 14.668 1.00 85.44 409 ALA A N 1
ATOM 3214 C CA . ALA A 1 409 ? 1.928 29.158 15.467 1.00 85.44 409 ALA A CA 1
ATOM 3215 C C . ALA A 1 409 ? 3.270 29.122 14.716 1.00 85.44 409 ALA A C 1
ATOM 3217 O O . ALA A 1 409 ? 3.525 28.217 13.919 1.00 85.44 409 ALA A O 1
ATOM 3218 N N . GLU A 1 410 ? 4.185 30.030 15.065 1.00 87.50 410 GLU A N 1
ATOM 3219 C CA . GLU A 1 410 ? 5.477 30.176 14.380 1.00 87.50 410 GLU A CA 1
ATOM 3220 C C . GLU A 1 410 ? 6.309 28.889 14.329 1.00 87.50 410 GLU A C 1
ATOM 3222 O O . GLU A 1 410 ? 6.889 28.536 13.297 1.00 87.50 410 GLU A O 1
ATOM 3227 N N . LYS A 1 411 ? 6.328 28.144 15.437 1.00 87.00 411 LYS A N 1
ATOM 3228 C CA . LYS A 1 411 ? 7.004 26.846 15.512 1.00 87.00 411 LYS A CA 1
ATOM 3229 C C . LYS A 1 411 ? 6.378 25.816 14.564 1.00 87.00 411 LYS A C 1
ATOM 3231 O O . LYS A 1 411 ? 7.104 25.061 13.931 1.00 87.00 411 LYS A O 1
ATOM 3236 N N . SER A 1 412 ? 5.051 25.808 14.434 1.00 85.81 412 SER A N 1
ATOM 3237 C CA . SER A 1 412 ? 4.336 24.888 13.540 1.00 85.81 412 SER A CA 1
ATOM 3238 C C . SER A 1 412 ? 4.625 25.195 12.073 1.00 85.81 412 SER A C 1
ATOM 3240 O O . SER A 1 412 ? 4.930 24.278 11.316 1.00 85.81 412 SER A O 1
ATOM 3242 N N . ALA A 1 413 ? 4.597 26.476 11.689 1.00 90.25 413 ALA A N 1
ATOM 3243 C CA . ALA A 1 413 ? 4.950 26.909 10.337 1.00 90.25 413 ALA A CA 1
ATOM 3244 C C . ALA A 1 413 ? 6.398 26.521 9.990 1.00 90.25 413 ALA A C 1
ATOM 3246 O O . ALA A 1 413 ? 6.671 25.994 8.914 1.00 90.25 413 ALA A O 1
ATOM 3247 N N . SER A 1 414 ? 7.322 26.711 10.939 1.00 89.38 414 SER A N 1
ATOM 3248 C CA . SER A 1 414 ? 8.740 26.374 10.753 1.00 89.38 414 SER A CA 1
ATOM 3249 C C . SER A 1 414 ? 8.946 24.864 10.574 1.00 89.38 414 SER A C 1
ATOM 3251 O O . SER A 1 414 ? 9.619 24.449 9.633 1.00 89.38 414 SER A O 1
ATOM 3253 N N . ASN A 1 415 ? 8.301 24.049 11.418 1.00 88.50 415 ASN A N 1
ATOM 3254 C CA . ASN A 1 415 ? 8.339 22.589 11.319 1.00 88.50 415 ASN A CA 1
ATOM 3255 C C . ASN A 1 415 ? 7.759 22.083 9.989 1.00 88.50 415 ASN A C 1
ATOM 3257 O O . ASN A 1 415 ? 8.304 21.152 9.405 1.00 88.50 415 ASN A O 1
ATOM 3261 N N . LEU A 1 416 ? 6.679 22.697 9.494 1.00 90.50 416 LEU A N 1
ATOM 3262 C CA . LEU A 1 416 ? 6.049 22.316 8.227 1.00 90.50 416 LEU A CA 1
ATOM 3263 C C . LEU A 1 416 ? 6.994 22.575 7.045 1.00 90.50 416 LEU A C 1
ATOM 3265 O O . LEU A 1 416 ? 7.226 21.676 6.235 1.00 90.50 416 LEU A O 1
ATOM 3269 N N . ILE A 1 417 ? 7.597 23.766 6.969 1.00 93.06 417 ILE A N 1
ATOM 3270 C CA . ILE A 1 417 ? 8.576 24.100 5.919 1.00 93.06 417 ILE A CA 1
ATOM 3271 C C . ILE A 1 417 ? 9.794 23.169 5.982 1.00 93.06 417 ILE A C 1
ATOM 3273 O O . ILE A 1 417 ? 10.303 22.730 4.945 1.00 93.06 417 ILE A O 1
ATOM 3277 N N . GLU A 1 418 ? 10.267 22.843 7.184 1.00 92.19 418 GLU A N 1
ATOM 3278 C CA . GLU A 1 418 ? 11.353 21.881 7.370 1.00 92.19 418 GLU A CA 1
ATOM 3279 C C . GLU A 1 418 ? 10.956 20.469 6.912 1.00 92.19 418 GLU A C 1
ATOM 3281 O O . GLU A 1 418 ? 11.717 19.831 6.180 1.00 92.19 418 GLU A O 1
ATOM 3286 N N . GLY A 1 419 ? 9.745 20.013 7.244 1.00 91.81 419 GLY A N 1
ATOM 3287 C CA . GLY A 1 419 ? 9.181 18.750 6.768 1.00 91.81 419 GLY A CA 1
ATOM 3288 C C . GLY A 1 419 ? 9.133 18.677 5.240 1.00 91.81 419 GLY A C 1
ATOM 3289 O O . GLY A 1 419 ? 9.601 17.703 4.648 1.00 91.81 419 GLY A O 1
ATOM 3290 N N . ILE A 1 420 ? 8.673 19.744 4.576 1.00 94.25 420 ILE A N 1
ATOM 3291 C CA . ILE A 1 420 ? 8.660 19.834 3.107 1.00 94.25 420 ILE A CA 1
ATOM 3292 C C . ILE A 1 420 ? 10.081 19.735 2.541 1.00 94.25 420 ILE A C 1
ATOM 3294 O O . ILE A 1 420 ? 10.312 18.995 1.580 1.00 94.25 420 ILE A O 1
ATOM 3298 N N . LYS A 1 421 ? 11.061 20.426 3.134 1.00 93.25 421 LYS A N 1
ATOM 3299 C CA . LYS A 1 421 ? 12.467 20.345 2.696 1.00 93.25 421 LYS A CA 1
ATOM 3300 C C . LYS A 1 421 ? 13.042 18.940 2.876 1.00 93.25 421 LYS A C 1
ATOM 3302 O O . LYS A 1 421 ? 13.699 18.437 1.964 1.00 93.25 421 LYS A O 1
ATOM 3307 N N . ASN A 1 422 ? 12.776 18.302 4.013 1.00 92.38 422 ASN A N 1
ATOM 3308 C CA . ASN A 1 422 ? 13.250 16.951 4.307 1.00 92.38 422 ASN A CA 1
ATOM 3309 C C . ASN A 1 422 ? 12.607 15.898 3.399 1.00 92.38 422 ASN A C 1
ATOM 3311 O O . ASN A 1 422 ? 13.292 14.953 3.010 1.00 92.38 422 ASN A O 1
ATOM 3315 N N . SER A 1 423 ? 11.362 16.109 2.963 1.00 93.94 423 SER A N 1
ATOM 3316 C CA . SER A 1 423 ? 10.670 15.203 2.039 1.00 93.94 423 SER A CA 1
ATOM 3317 C C . SER A 1 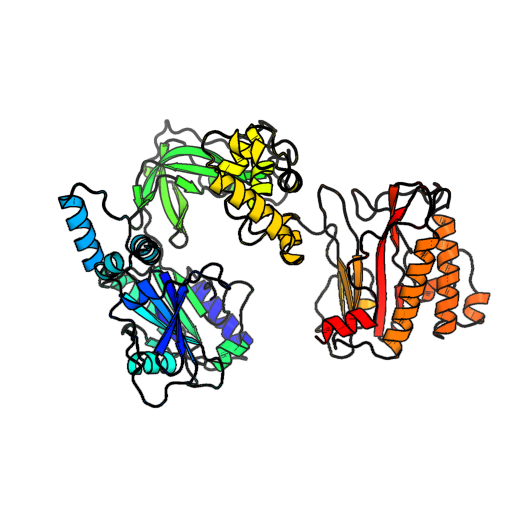423 ? 11.397 14.999 0.705 1.00 93.94 423 SER A C 1
ATOM 3319 O O . SER A 1 423 ? 11.249 13.960 0.078 1.00 93.94 423 SER A O 1
ATOM 3321 N N . LYS A 1 424 ? 12.256 15.937 0.279 1.00 91.06 424 LYS A N 1
ATOM 3322 C CA . LYS A 1 424 ? 13.068 15.789 -0.946 1.00 91.06 424 LYS A CA 1
ATOM 3323 C C . LYS A 1 424 ? 14.119 14.676 -0.854 1.00 91.06 424 LYS A C 1
ATOM 3325 O O . LYS A 1 424 ? 14.705 14.320 -1.868 1.00 91.06 424 LYS A O 1
ATOM 3330 N N . LYS A 1 425 ? 14.386 14.168 0.352 1.00 90.94 425 LYS A N 1
ATOM 3331 C CA . LYS A 1 425 ? 15.359 13.100 0.620 1.00 90.94 425 LYS A CA 1
ATOM 3332 C C . LYS A 1 425 ? 14.714 11.714 0.680 1.00 90.94 425 LYS A C 1
ATOM 3334 O O . LYS A 1 425 ? 15.430 10.743 0.917 1.00 90.94 425 LYS A O 1
ATOM 3339 N N . VAL A 1 426 ? 13.388 11.605 0.535 1.00 86.94 426 VAL A N 1
ATOM 3340 C CA . VAL A 1 426 ? 12.736 10.291 0.537 1.00 86.94 426 VAL A CA 1
ATOM 3341 C C . VAL A 1 426 ? 13.160 9.487 -0.699 1.00 86.94 426 VAL A C 1
ATOM 3343 O O . VAL A 1 426 ? 13.362 10.075 -1.763 1.00 86.94 426 VAL A O 1
ATOM 3346 N N . PRO A 1 427 ? 13.279 8.155 -0.580 1.00 81.00 427 PRO A N 1
ATOM 3347 C CA . PRO A 1 427 ? 13.559 7.282 -1.714 1.00 81.00 427 PRO A CA 1
ATOM 3348 C C . PRO A 1 427 ? 12.584 7.462 -2.888 1.00 81.00 427 PRO A C 1
ATOM 3350 O O . PRO A 1 427 ? 11.398 7.754 -2.696 1.00 81.00 427 PRO A O 1
ATOM 3353 N N . PHE A 1 428 ? 13.080 7.268 -4.112 1.00 76.19 428 PHE A N 1
ATOM 3354 C CA . PHE A 1 428 ? 12.333 7.531 -5.346 1.00 76.19 428 PHE A CA 1
ATOM 3355 C C . PHE A 1 428 ? 11.038 6.710 -5.450 1.00 76.19 428 PHE A C 1
ATOM 3357 O O . PHE A 1 428 ? 10.001 7.234 -5.859 1.00 76.19 428 PHE A O 1
ATOM 3364 N N . GLU A 1 429 ? 11.040 5.458 -5.000 1.00 74.88 429 GLU A N 1
ATOM 3365 C CA . GLU A 1 429 ? 9.858 4.593 -4.995 1.00 74.88 429 GLU A CA 1
ATOM 3366 C C . GLU A 1 429 ? 8.700 5.174 -4.167 1.00 74.88 429 GLU A C 1
ATOM 3368 O O . GLU A 1 429 ? 7.524 4.983 -4.497 1.00 74.88 429 GLU A O 1
ATOM 3373 N N . ARG A 1 430 ? 9.010 5.957 -3.125 1.00 82.56 430 ARG A N 1
ATOM 3374 C CA . ARG A 1 430 ? 7.997 6.646 -2.320 1.00 82.56 430 ARG A CA 1
ATOM 3375 C C . ARG A 1 430 ? 7.409 7.844 -3.047 1.00 82.56 430 ARG A C 1
ATOM 3377 O O . ARG A 1 430 ? 6.216 8.091 -2.887 1.00 82.56 430 ARG A O 1
ATOM 3384 N N . LEU A 1 431 ? 8.195 8.542 -3.871 1.00 86.19 431 LEU A N 1
ATOM 3385 C CA . LEU A 1 431 ? 7.689 9.591 -4.758 1.00 86.19 431 LEU A CA 1
ATOM 3386 C C . LEU A 1 431 ? 6.737 9.001 -5.803 1.00 86.19 431 LEU A C 1
ATOM 3388 O O . LEU A 1 431 ? 5.633 9.514 -5.974 1.00 86.19 431 LEU A O 1
ATOM 3392 N N . VAL A 1 432 ? 7.111 7.889 -6.441 1.00 80.75 432 VAL A N 1
ATOM 3393 C CA . VAL A 1 432 ? 6.236 7.185 -7.397 1.00 80.75 432 VAL A CA 1
ATOM 3394 C C . VAL A 1 432 ? 4.910 6.801 -6.731 1.00 80.75 432 VAL A C 1
ATOM 3396 O O . VAL A 1 432 ? 3.836 7.083 -7.267 1.00 80.75 432 VAL A O 1
ATOM 3399 N N . TYR A 1 433 ? 4.964 6.249 -5.514 1.00 82.50 433 TYR A N 1
ATOM 3400 C CA . TYR A 1 433 ? 3.764 5.986 -4.718 1.00 82.50 433 TYR A CA 1
ATOM 3401 C C . TYR A 1 433 ? 2.981 7.274 -4.406 1.00 82.50 433 TYR A C 1
ATOM 3403 O O . TYR A 1 433 ? 1.756 7.293 -4.555 1.00 82.50 433 TYR A O 1
ATOM 3411 N N . ALA A 1 434 ? 3.658 8.356 -4.008 1.00 88.75 434 ALA A N 1
ATOM 3412 C CA . ALA A 1 434 ? 3.065 9.645 -3.645 1.00 88.75 434 ALA A CA 1
ATOM 3413 C C . ALA A 1 434 ? 2.300 10.313 -4.795 1.00 88.75 434 ALA A C 1
ATOM 3415 O O . ALA A 1 434 ? 1.277 10.954 -4.549 1.00 88.75 434 ALA A O 1
ATOM 3416 N N . LEU A 1 435 ? 2.752 10.134 -6.040 1.00 86.25 435 LEU A N 1
ATOM 3417 C CA . LEU A 1 435 ? 2.084 10.668 -7.234 1.00 86.25 435 LEU A CA 1
ATOM 3418 C C . LEU A 1 435 ? 0.694 10.054 -7.464 1.00 86.25 435 LEU A C 1
ATOM 3420 O O . LEU A 1 435 ? -0.131 10.647 -8.157 1.00 86.25 435 LEU A O 1
ATOM 3424 N N . GLY A 1 436 ? 0.396 8.900 -6.853 1.00 81.44 436 GLY A N 1
ATOM 3425 C CA . GLY A 1 436 ? -0.936 8.294 -6.915 1.00 81.44 436 GLY A CA 1
ATOM 3426 C C . GLY A 1 436 ? -1.337 7.869 -8.330 1.00 81.44 436 GLY A C 1
ATOM 3427 O O . GLY A 1 436 ? -2.508 8.002 -8.696 1.00 81.44 436 GLY A O 1
ATOM 3428 N N . ILE A 1 437 ? -0.361 7.388 -9.105 1.00 79.31 437 ILE A N 1
ATOM 3429 C CA . ILE A 1 437 ? -0.513 6.874 -10.472 1.00 79.31 437 ILE A CA 1
ATOM 3430 C C . ILE A 1 437 ? -1.607 5.797 -10.479 1.00 79.31 437 ILE A C 1
ATOM 3432 O O . ILE A 1 437 ? -1.591 4.877 -9.658 1.00 79.31 437 ILE A O 1
ATOM 3436 N N . ARG A 1 438 ? -2.610 5.953 -11.353 1.00 67.94 438 ARG A N 1
ATOM 3437 C CA . ARG A 1 438 ? -3.830 5.123 -11.335 1.00 67.94 438 ARG A CA 1
ATOM 3438 C C . ARG A 1 438 ? -3.625 3.734 -11.938 1.00 67.94 438 ARG A C 1
ATOM 3440 O O . ARG A 1 438 ? -4.329 2.814 -11.529 1.00 67.94 438 ARG A O 1
ATOM 3447 N N . GLY A 1 439 ? -2.697 3.589 -12.879 1.00 70.19 439 GLY A N 1
ATOM 3448 C CA . GLY A 1 439 ? -2.468 2.342 -13.599 1.00 70.19 439 GLY A CA 1
ATOM 3449 C C . GLY A 1 439 ? -1.319 2.438 -14.599 1.00 70.19 439 GLY A C 1
ATOM 3450 O O . GLY A 1 439 ? -0.587 3.429 -14.635 1.00 70.19 439 GLY A O 1
ATOM 3451 N N . PHE A 1 440 ? -1.173 1.377 -15.384 1.00 78.31 440 PHE A N 1
ATOM 3452 C CA . PHE A 1 440 ? -0.211 1.293 -16.476 1.00 78.31 440 PHE A CA 1
ATOM 3453 C C . PHE A 1 440 ? -0.808 1.903 -17.751 1.00 78.31 440 PHE A C 1
ATOM 3455 O O . PHE A 1 440 ? -2.015 1.771 -17.951 1.00 78.31 440 PHE A O 1
ATOM 3462 N N . ALA A 1 441 ? 0.009 2.529 -18.604 1.00 85.38 441 ALA A N 1
ATOM 3463 C CA . ALA A 1 441 ? -0.475 3.033 -19.900 1.00 85.38 441 ALA A CA 1
ATOM 3464 C C . ALA A 1 441 ? -0.924 1.882 -20.822 1.00 85.38 441 ALA A C 1
ATOM 3466 O O . ALA A 1 441 ? -1.897 1.993 -21.560 1.00 85.38 441 ALA A O 1
ATOM 3467 N N . TYR A 1 442 ? -0.267 0.728 -20.699 1.00 86.06 442 TYR A N 1
ATOM 3468 C CA . TYR A 1 442 ? -0.642 -0.529 -21.337 1.00 86.06 442 TYR A CA 1
ATOM 3469 C C . TYR A 1 442 ? -0.340 -1.710 -20.404 1.00 86.06 442 TYR A C 1
ATOM 3471 O O . TYR A 1 442 ? 0.299 -1.557 -19.364 1.00 86.06 442 TYR A O 1
ATOM 3479 N N . GLN A 1 443 ? -0.808 -2.911 -20.751 1.00 85.31 443 GLN A N 1
ATOM 3480 C CA . GLN A 1 443 ? -0.527 -4.113 -19.965 1.00 85.31 443 GLN A CA 1
ATOM 3481 C C . GLN A 1 443 ? 0.982 -4.436 -19.976 1.00 85.31 443 GLN A C 1
ATOM 3483 O O . GLN A 1 443 ? 1.499 -4.732 -21.050 1.00 85.31 443 GLN A O 1
ATOM 3488 N N . PRO A 1 444 ? 1.672 -4.467 -18.817 1.00 89.19 444 PRO A N 1
ATOM 3489 C CA . PRO A 1 444 ? 3.103 -4.764 -18.758 1.00 89.19 444 PRO A CA 1
ATOM 3490 C C . PRO A 1 444 ? 3.479 -6.077 -19.452 1.00 89.19 444 PRO A C 1
ATOM 3492 O O . PRO A 1 444 ? 2.849 -7.115 -19.207 1.00 89.19 444 PRO A O 1
ATOM 3495 N N . ILE A 1 445 ? 4.544 -6.042 -20.251 1.00 92.00 445 ILE A N 1
ATOM 3496 C CA . ILE A 1 445 ? 5.128 -7.216 -20.905 1.00 92.00 445 ILE A CA 1
ATOM 3497 C C . ILE A 1 445 ? 6.373 -7.616 -20.114 1.00 92.00 445 ILE A C 1
ATOM 3499 O O . ILE A 1 445 ? 7.326 -6.850 -19.978 1.00 92.00 445 ILE A O 1
ATOM 3503 N N . ILE A 1 446 ? 6.348 -8.829 -19.559 1.00 93.00 446 ILE A N 1
ATOM 3504 C CA . ILE A 1 446 ? 7.418 -9.364 -18.711 1.00 93.00 446 ILE A CA 1
ATOM 3505 C C . ILE A 1 446 ? 7.831 -10.720 -19.276 1.00 93.00 446 ILE A C 1
ATOM 3507 O O . ILE A 1 446 ? 7.221 -11.753 -18.994 1.00 93.00 446 ILE A O 1
ATOM 3511 N N . ALA A 1 447 ? 8.869 -10.722 -20.103 1.00 94.81 447 ALA A N 1
ATOM 3512 C CA . ALA A 1 447 ? 9.318 -11.913 -20.807 1.00 94.81 447 ALA A CA 1
ATOM 3513 C C . ALA A 1 447 ? 10.637 -12.432 -20.231 1.00 94.81 447 ALA A C 1
ATOM 3515 O O . ALA A 1 447 ? 11.511 -11.650 -19.879 1.00 94.81 447 ALA A O 1
ATOM 3516 N N . CYS A 1 448 ? 10.802 -13.754 -20.148 1.00 95.06 448 CYS A N 1
ATOM 3517 C CA . CYS A 1 448 ? 12.029 -14.372 -19.644 1.00 95.06 448 CYS A CA 1
ATOM 3518 C C . CYS A 1 448 ? 12.559 -15.461 -20.585 1.00 95.06 448 CYS A C 1
ATOM 3520 O O . CYS A 1 448 ? 11.777 -16.249 -21.131 1.00 95.06 448 CYS A O 1
ATOM 3522 N N . GLY A 1 449 ? 13.885 -15.505 -20.751 1.00 94.56 449 GLY A N 1
ATOM 3523 C CA . GLY A 1 449 ? 14.585 -16.454 -21.614 1.00 94.56 449 GLY A CA 1
ATOM 3524 C C . GLY A 1 449 ? 14.113 -16.326 -23.060 1.00 94.56 449 GLY A C 1
ATOM 3525 O O . GLY A 1 449 ? 13.991 -15.218 -23.573 1.00 94.56 449 GLY A O 1
ATOM 3526 N N . GLU A 1 450 ? 13.752 -17.440 -23.692 1.00 94.75 450 GLU A N 1
ATOM 3527 C CA . GLU A 1 450 ? 13.317 -17.478 -25.100 1.00 94.75 450 GLU A CA 1
ATOM 3528 C C . GLU A 1 450 ? 12.127 -16.561 -25.394 1.00 94.75 450 GLU A C 1
ATOM 3530 O O . GLU A 1 450 ? 12.028 -16.016 -26.493 1.00 94.75 450 GLU A O 1
ATOM 3535 N N . ASN A 1 451 ? 11.263 -16.325 -24.402 1.00 96.31 451 ASN A N 1
ATOM 3536 C CA . ASN A 1 451 ? 10.089 -15.470 -24.558 1.00 96.31 451 ASN A CA 1
ATOM 3537 C C . ASN A 1 451 ? 10.454 -13.997 -24.775 1.00 96.31 451 ASN A C 1
ATOM 3539 O O . ASN A 1 451 ? 9.620 -13.245 -25.265 1.00 96.31 451 ASN A O 1
ATOM 3543 N N . THR A 1 452 ? 11.681 -13.576 -24.450 1.00 96.06 452 THR A N 1
ATOM 3544 C CA . THR A 1 452 ? 12.175 -12.221 -24.771 1.00 96.06 452 THR A CA 1
ATOM 3545 C C . THR A 1 452 ? 12.238 -11.960 -26.282 1.00 96.06 452 THR A C 1
ATOM 3547 O O . THR A 1 452 ? 12.311 -10.810 -26.699 1.00 96.06 452 THR A O 1
ATOM 3550 N N . ASN A 1 453 ? 12.134 -13.008 -27.111 1.00 95.88 453 ASN A N 1
ATOM 3551 C CA . ASN A 1 453 ? 11.981 -12.910 -28.565 1.00 95.88 453 ASN A CA 1
ATOM 3552 C C . ASN A 1 453 ? 10.546 -12.620 -29.036 1.00 95.88 453 ASN A C 1
ATOM 3554 O O . ASN A 1 453 ? 10.312 -12.482 -30.236 1.00 95.88 453 ASN A O 1
ATOM 3558 N N . VAL A 1 454 ? 9.574 -12.553 -28.122 1.00 93.19 454 VAL A N 1
ATOM 3559 C CA . VAL A 1 454 ? 8.156 -12.348 -28.433 1.00 93.19 454 VAL A CA 1
ATOM 3560 C C . VAL A 1 454 ? 7.744 -10.937 -28.016 1.00 93.19 454 VAL A C 1
ATOM 3562 O O . VAL A 1 454 ? 7.693 -10.640 -26.827 1.00 93.19 454 VAL A O 1
ATOM 3565 N N . LEU A 1 455 ? 7.391 -10.089 -28.991 1.00 87.38 455 LEU A N 1
ATOM 3566 C CA . LEU A 1 455 ? 7.093 -8.664 -28.767 1.00 87.38 455 LEU A CA 1
ATOM 3567 C C . LEU A 1 455 ? 6.030 -8.406 -27.690 1.00 87.38 455 LEU A C 1
ATOM 3569 O O . LEU A 1 455 ? 6.237 -7.574 -26.822 1.00 87.38 455 LEU A O 1
ATOM 3573 N N . HIS A 1 456 ? 4.899 -9.117 -27.735 1.00 88.75 456 HIS A N 1
ATOM 3574 C CA . HIS A 1 456 ? 3.772 -8.921 -26.812 1.00 88.75 456 HIS A CA 1
ATOM 3575 C C . HIS A 1 456 ? 3.518 -10.180 -25.980 1.00 88.75 456 HIS A C 1
ATOM 3577 O O . HIS A 1 456 ? 2.451 -10.798 -26.041 1.00 88.75 456 HIS A O 1
ATOM 3583 N N . TYR A 1 457 ? 4.529 -10.622 -25.236 1.00 89.69 457 TYR A N 1
ATOM 3584 C CA . TYR A 1 457 ? 4.391 -11.781 -24.364 1.00 89.69 457 TYR A CA 1
ATOM 3585 C C . TYR A 1 457 ? 3.570 -11.449 -23.107 1.00 89.69 457 TYR A C 1
ATOM 3587 O O . TYR A 1 457 ? 4.013 -10.694 -22.247 1.00 89.69 457 TYR A O 1
ATOM 3595 N N . LEU A 1 458 ? 2.381 -12.049 -22.981 1.00 86.44 458 LEU A N 1
ATOM 3596 C CA . LEU A 1 458 ? 1.441 -11.773 -21.879 1.00 86.44 458 LEU A CA 1
ATOM 3597 C C . LEU A 1 458 ? 1.186 -12.970 -20.948 1.00 86.44 458 LEU A C 1
ATOM 3599 O O . LEU A 1 458 ? 0.474 -12.833 -19.955 1.00 86.44 458 LEU A O 1
ATOM 3603 N N . GLN A 1 459 ? 1.717 -14.159 -21.260 1.00 86.56 459 GLN A N 1
ATOM 3604 C CA . GLN A 1 459 ? 1.389 -15.375 -20.502 1.00 86.56 459 GLN A CA 1
ATOM 3605 C C . GLN A 1 459 ? 2.076 -15.442 -19.135 1.00 86.56 459 GLN A C 1
ATOM 3607 O O . GLN A 1 459 ? 1.527 -16.050 -18.219 1.00 86.56 459 GLN A O 1
ATOM 3612 N N . ASN A 1 460 ? 3.267 -14.845 -19.000 1.00 81.88 460 ASN A N 1
ATOM 3613 C CA . ASN A 1 460 ? 4.002 -14.698 -17.737 1.00 81.88 460 ASN A CA 1
ATOM 3614 C C . ASN A 1 460 ? 4.102 -15.995 -16.898 1.00 81.88 460 ASN A C 1
ATOM 3616 O O . ASN A 1 460 ? 4.079 -15.955 -15.672 1.00 81.88 460 ASN A O 1
ATOM 3620 N N . ASN A 1 461 ? 4.198 -17.159 -17.555 1.00 84.12 461 ASN A N 1
ATOM 3621 C CA . ASN A 1 461 ? 4.076 -18.484 -16.928 1.00 84.12 461 ASN A CA 1
ATOM 3622 C C . ASN A 1 461 ? 5.387 -19.297 -16.876 1.00 84.12 461 ASN A C 1
ATOM 3624 O O . ASN A 1 461 ? 5.376 -20.447 -16.436 1.00 84.12 461 ASN A O 1
ATOM 3628 N N . ARG A 1 462 ? 6.516 -18.724 -17.314 1.00 85.25 462 ARG A N 1
ATOM 3629 C CA . ARG A 1 462 ? 7.834 -19.375 -17.285 1.00 85.25 462 ARG A CA 1
ATOM 3630 C C . ARG A 1 462 ? 8.600 -18.952 -16.034 1.00 85.25 462 ARG A C 1
ATOM 3632 O O . ARG A 1 462 ? 8.714 -17.768 -15.743 1.00 85.25 462 ARG A O 1
ATOM 3639 N N . GLN A 1 463 ? 9.176 -19.925 -15.335 1.00 89.62 463 GLN A N 1
ATOM 3640 C CA . GLN A 1 463 ? 10.125 -19.671 -14.255 1.00 89.62 463 GLN A CA 1
ATOM 3641 C C . GLN A 1 463 ? 11.454 -19.149 -14.822 1.00 89.62 463 GLN A C 1
ATOM 3643 O O . GLN A 1 463 ? 12.024 -19.775 -15.719 1.00 89.62 463 GLN A O 1
ATOM 3648 N N . CYS A 1 464 ? 11.949 -18.039 -14.274 1.00 93.38 464 CYS A N 1
ATOM 3649 C CA . CYS A 1 464 ? 13.261 -17.485 -14.606 1.00 93.38 464 CYS A CA 1
ATOM 3650 C C . CYS A 1 464 ? 14.384 -18.397 -14.098 1.00 93.38 464 CYS A C 1
ATOM 3652 O O . CYS A 1 464 ? 14.328 -18.859 -12.954 1.00 93.38 464 CYS A O 1
ATOM 3654 N N . LYS A 1 465 ? 15.401 -18.645 -14.928 1.00 94.62 465 LYS A N 1
ATOM 3655 C CA . LYS A 1 465 ? 16.571 -19.459 -14.565 1.00 94.62 465 LYS A CA 1
ATOM 3656 C C . LYS A 1 465 ? 17.850 -18.631 -14.596 1.00 94.62 465 LYS A C 1
ATOM 3658 O O . LYS A 1 465 ? 17.926 -17.614 -15.277 1.00 94.62 465 LYS A O 1
ATOM 3663 N N . ASP A 1 466 ? 18.863 -19.093 -13.871 1.00 93.88 466 ASP A N 1
ATOM 3664 C CA . ASP A 1 466 ? 20.213 -18.547 -13.993 1.00 93.88 466 ASP A CA 1
ATOM 3665 C C . ASP A 1 466 ? 20.671 -18.571 -15.464 1.00 93.88 466 ASP A C 1
ATOM 3667 O O . ASP A 1 466 ? 20.429 -19.545 -16.180 1.00 93.88 466 ASP A O 1
ATOM 3671 N N . GLY A 1 467 ? 21.266 -17.470 -15.923 1.00 93.25 467 GLY A N 1
ATOM 3672 C CA . GLY A 1 467 ? 21.655 -17.267 -17.321 1.00 93.25 467 GLY A CA 1
ATOM 3673 C C . GLY A 1 467 ? 20.550 -16.756 -18.256 1.00 93.25 467 GLY A C 1
ATOM 3674 O O . GLY A 1 467 ? 20.884 -16.266 -19.336 1.00 93.25 467 GLY A O 1
ATOM 3675 N N . ASP A 1 468 ? 19.269 -16.792 -17.866 1.00 97.25 468 ASP A N 1
ATOM 3676 C CA . ASP A 1 468 ? 18.197 -16.163 -18.650 1.00 97.25 468 ASP A CA 1
ATOM 3677 C C . ASP A 1 468 ? 18.305 -14.623 -18.594 1.00 97.25 468 ASP A C 1
ATOM 3679 O O . ASP A 1 468 ? 18.826 -14.032 -17.641 1.00 97.25 468 ASP A O 1
ATOM 3683 N N . LEU A 1 469 ? 17.747 -13.960 -19.610 1.00 97.88 469 LEU A N 1
ATOM 3684 C CA . LEU A 1 469 ? 17.414 -12.536 -19.556 1.00 97.88 469 LEU A CA 1
ATOM 3685 C C . LEU A 1 469 ? 15.942 -12.352 -19.181 1.00 97.88 469 LEU A C 1
ATOM 3687 O O . LEU A 1 469 ? 15.104 -13.200 -19.500 1.00 97.88 469 LEU A O 1
ATOM 3691 N N . ILE A 1 470 ? 15.630 -11.231 -18.539 1.00 96.69 470 ILE A N 1
ATOM 3692 C CA . ILE A 1 470 ? 14.270 -10.724 -18.359 1.00 96.69 470 ILE A CA 1
ATOM 3693 C C . ILE A 1 470 ? 14.144 -9.435 -19.159 1.00 96.69 470 ILE A C 1
ATOM 3695 O O . ILE A 1 470 ? 14.893 -8.493 -18.921 1.00 96.69 470 ILE A O 1
ATOM 3699 N N . LEU A 1 471 ? 13.176 -9.386 -20.065 1.00 97.06 471 LEU A N 1
ATOM 3700 C CA . LEU A 1 471 ? 12.734 -8.170 -20.733 1.00 97.06 471 LEU A CA 1
ATOM 3701 C C . LEU A 1 471 ? 11.520 -7.628 -19.978 1.00 97.06 471 LEU A C 1
ATOM 3703 O O . LEU A 1 471 ? 10.534 -8.338 -19.770 1.00 97.06 471 LEU A O 1
ATOM 3707 N N . LEU A 1 472 ? 11.631 -6.376 -19.554 1.00 95.38 472 LEU A N 1
ATOM 3708 C CA . LEU A 1 472 ? 10.614 -5.595 -18.870 1.00 95.38 472 LEU A CA 1
ATOM 3709 C C . LEU A 1 472 ? 10.200 -4.476 -19.810 1.00 95.38 472 LEU A C 1
ATOM 3711 O O . LEU A 1 472 ? 11.026 -3.620 -20.102 1.00 95.38 472 LEU A O 1
ATOM 3715 N N . ASP A 1 473 ? 8.956 -4.482 -20.257 1.00 94.31 473 ASP A N 1
ATOM 3716 C CA . ASP A 1 473 ? 8.382 -3.399 -21.044 1.00 94.31 473 ASP A CA 1
ATOM 3717 C C . ASP A 1 473 ? 7.135 -2.887 -20.332 1.00 94.31 473 ASP A C 1
ATOM 3719 O O . ASP A 1 473 ? 6.147 -3.611 -20.133 1.00 94.31 473 ASP A O 1
ATOM 3723 N N . VAL A 1 474 ? 7.290 -1.695 -19.761 1.00 91.50 474 VAL A N 1
ATOM 3724 C CA . VAL A 1 474 ? 6.402 -1.160 -18.738 1.00 91.50 474 VAL A CA 1
ATOM 3725 C C . VAL A 1 474 ? 6.186 0.332 -18.930 1.00 91.50 474 VAL A C 1
ATOM 3727 O O . VAL A 1 474 ? 7.108 1.104 -19.174 1.00 91.50 474 VAL A O 1
ATOM 3730 N N . ALA A 1 475 ? 4.956 0.758 -18.672 1.00 89.06 475 ALA A N 1
ATOM 3731 C CA . ALA A 1 475 ? 4.572 2.151 -18.764 1.00 89.06 475 ALA A CA 1
ATOM 3732 C C . ALA A 1 475 ? 3.639 2.569 -17.639 1.00 89.06 475 ALA A C 1
ATOM 3734 O O . ALA A 1 475 ? 2.866 1.767 -17.116 1.00 89.06 475 ALA A O 1
ATOM 3735 N N . ALA A 1 476 ? 3.666 3.855 -17.310 1.00 85.12 476 ALA A N 1
ATOM 3736 C CA . ALA A 1 476 ? 2.734 4.492 -16.398 1.00 85.12 476 ALA A CA 1
ATOM 3737 C C . ALA A 1 476 ? 1.893 5.526 -17.150 1.00 85.12 476 ALA A C 1
ATOM 3739 O O . ALA A 1 476 ? 2.376 6.178 -18.072 1.00 85.12 476 ALA A O 1
ATOM 3740 N N . GLU A 1 477 ? 0.649 5.708 -16.709 1.00 82.75 477 GLU A N 1
ATOM 3741 C CA . GLU A 1 477 ? -0.172 6.838 -17.141 1.00 82.75 477 GLU A CA 1
ATOM 3742 C C . GLU A 1 477 ? -0.258 7.872 -16.013 1.00 82.75 477 GLU A C 1
ATOM 3744 O O . GLU A 1 477 ? -0.696 7.574 -14.892 1.00 82.75 477 GLU A O 1
ATOM 3749 N N . TYR A 1 478 ? 0.135 9.111 -16.301 1.00 79.31 478 TYR A N 1
ATOM 3750 C CA . TYR A 1 478 ? 0.017 10.217 -15.360 1.00 79.31 478 TYR A CA 1
ATOM 3751 C C . TYR A 1 478 ? -0.523 11.467 -16.045 1.00 79.31 478 TYR A C 1
ATOM 3753 O O . TYR A 1 478 ? -0.010 11.918 -17.059 1.00 79.31 478 TYR A O 1
ATOM 3761 N N . ALA A 1 479 ? -1.561 12.060 -15.452 1.00 76.94 479 ALA A N 1
ATOM 3762 C CA . ALA A 1 479 ? -2.229 13.247 -15.985 1.00 76.94 479 ALA A CA 1
ATOM 3763 C C . ALA A 1 479 ? -2.702 13.095 -17.451 1.00 76.94 479 ALA A C 1
ATOM 3765 O O . ALA A 1 479 ? -2.660 14.057 -18.214 1.00 76.94 479 ALA A O 1
ATOM 3766 N N . ASN A 1 480 ? -3.190 11.899 -17.810 1.00 77.31 480 ASN A N 1
ATOM 3767 C CA . ASN A 1 480 ? -3.558 11.467 -19.167 1.00 77.31 480 ASN A CA 1
ATOM 3768 C C . ASN A 1 480 ? -2.389 11.371 -20.157 1.00 77.31 480 ASN A C 1
ATOM 3770 O O . ASN A 1 480 ? -2.642 11.191 -21.339 1.00 77.31 480 ASN A O 1
ATOM 3774 N N . TYR A 1 481 ? -1.143 11.522 -19.706 1.00 85.06 481 TYR A N 1
ATOM 3775 C CA . TYR A 1 481 ? 0.025 11.249 -20.530 1.00 85.06 481 TYR A CA 1
ATOM 3776 C C . TYR A 1 481 ? 0.523 9.836 -20.274 1.00 85.06 481 TYR A C 1
ATOM 3778 O O . TYR A 1 481 ? 0.611 9.399 -19.122 1.00 85.06 481 TYR A O 1
ATOM 3786 N N . SER A 1 482 ? 0.878 9.164 -21.356 1.00 89.19 482 SER A N 1
ATOM 3787 C CA . SER A 1 482 ? 1.475 7.838 -21.351 1.00 89.19 482 SER A CA 1
ATOM 3788 C C . SER A 1 482 ? 3.000 7.948 -21.352 1.00 89.19 482 SER A C 1
ATOM 3790 O O . SER A 1 482 ? 3.570 8.871 -21.936 1.00 89.19 482 SER A O 1
ATOM 3792 N N . SER A 1 483 ? 3.668 7.011 -20.685 1.00 90.50 483 SER A N 1
ATOM 3793 C CA . SER A 1 483 ? 5.102 6.760 -20.857 1.00 90.50 483 SER A CA 1
ATOM 3794 C C . SER A 1 483 ? 5.323 5.471 -21.650 1.00 90.50 483 SER A C 1
ATOM 3796 O O . SER A 1 483 ? 4.372 4.723 -21.867 1.00 90.50 483 SER A O 1
ATOM 3798 N N . ASP A 1 484 ? 6.569 5.176 -22.011 1.00 93.69 484 ASP A N 1
ATOM 3799 C CA . ASP A 1 484 ? 6.953 3.849 -22.506 1.00 93.69 484 ASP A CA 1
ATOM 3800 C C . ASP A 1 484 ? 8.390 3.505 -22.119 1.00 93.69 484 ASP A C 1
ATOM 3802 O O . ASP A 1 484 ? 9.259 4.368 -22.222 1.00 93.69 484 ASP A O 1
ATOM 3806 N N . MET A 1 485 ? 8.658 2.303 -21.622 1.00 94.00 485 MET A N 1
ATOM 3807 C CA . MET A 1 485 ? 10.016 1.933 -21.239 1.00 94.00 485 MET A CA 1
ATOM 3808 C C . MET A 1 485 ? 10.242 0.429 -21.299 1.00 94.00 485 MET A C 1
ATOM 3810 O O . MET A 1 485 ? 9.791 -0.327 -20.435 1.00 94.00 485 MET A O 1
ATOM 3814 N N . THR A 1 486 ? 11.160 0.042 -22.176 1.00 96.38 486 THR A N 1
ATOM 3815 C CA . THR A 1 486 ? 11.817 -1.262 -22.148 1.00 96.38 486 THR A CA 1
ATOM 3816 C C . THR A 1 486 ? 13.203 -1.262 -21.470 1.00 96.38 486 THR A C 1
ATOM 3818 O O . THR A 1 486 ? 14.102 -0.471 -21.788 1.00 96.38 486 THR A O 1
ATOM 3821 N N . ARG A 1 487 ? 13.437 -2.252 -20.597 1.00 97.06 487 ARG A N 1
ATOM 3822 C CA . ARG A 1 487 ? 14.760 -2.689 -20.108 1.00 97.06 487 ARG A CA 1
ATOM 3823 C C . ARG A 1 487 ? 14.909 -4.201 -20.249 1.00 97.06 487 ARG A C 1
ATOM 3825 O O . ARG A 1 487 ? 13.965 -4.942 -20.012 1.00 97.06 487 ARG A O 1
ATOM 3832 N N . THR A 1 488 ? 16.113 -4.670 -20.561 1.00 98.06 488 THR A N 1
ATOM 3833 C CA . THR A 1 488 ? 16.443 -6.102 -20.519 1.00 98.06 488 THR A CA 1
ATOM 3834 C C . THR A 1 488 ? 17.542 -6.323 -19.485 1.00 98.06 488 THR A C 1
ATOM 3836 O O . THR A 1 488 ? 18.555 -5.647 -19.564 1.00 98.06 488 THR A O 1
ATOM 3839 N N . ILE A 1 489 ? 17.364 -7.224 -18.517 1.00 97.62 489 ILE A N 1
ATOM 3840 C CA . ILE A 1 489 ? 18.301 -7.443 -17.398 1.00 97.62 489 ILE A CA 1
ATOM 3841 C C . ILE A 1 489 ? 18.643 -8.934 -17.222 1.00 97.62 489 ILE A C 1
ATOM 3843 O O . ILE A 1 489 ? 17.828 -9.785 -17.584 1.00 97.62 489 ILE A O 1
ATOM 3847 N N . PRO A 1 490 ? 19.816 -9.294 -16.668 1.00 97.69 490 PRO A N 1
ATOM 3848 C CA . PRO A 1 490 ? 20.207 -10.687 -16.479 1.00 97.69 490 PRO A CA 1
ATOM 3849 C C . PRO A 1 490 ? 19.644 -11.243 -15.168 1.00 97.69 490 PRO A C 1
ATOM 3851 O O . PRO A 1 490 ? 19.857 -10.664 -14.105 1.00 97.69 490 PRO A O 1
ATOM 3854 N N . VAL A 1 491 ? 18.982 -12.403 -15.210 1.00 96.56 491 VAL A N 1
ATOM 3855 C CA . VAL A 1 491 ? 18.409 -13.048 -14.006 1.00 96.56 491 VAL A CA 1
ATOM 3856 C C . VAL A 1 491 ? 19.478 -13.328 -12.947 1.00 96.56 491 VAL A C 1
ATOM 3858 O O . VAL A 1 491 ? 19.233 -13.174 -11.755 1.00 96.56 491 VAL A O 1
ATOM 3861 N N . SER A 1 492 ? 20.673 -13.707 -13.391 1.00 95.25 492 SER A N 1
ATOM 3862 C CA . SER A 1 492 ? 21.839 -14.015 -12.555 1.00 95.25 492 SER A CA 1
ATOM 3863 C C . SER A 1 492 ? 22.507 -12.780 -11.932 1.00 95.25 492 SER A C 1
ATOM 3865 O O . SER A 1 492 ? 23.490 -12.910 -11.205 1.00 95.25 492 SER A O 1
ATOM 3867 N N . GLY A 1 493 ? 22.056 -11.570 -12.282 1.00 95.94 493 GLY A N 1
ATOM 3868 C CA . GLY A 1 493 ? 22.742 -10.318 -11.963 1.00 95.94 493 GLY A CA 1
ATOM 3869 C C . GLY A 1 493 ? 23.978 -10.037 -12.824 1.00 95.94 493 GLY A C 1
ATOM 3870 O O . GLY A 1 493 ? 24.606 -8.997 -12.641 1.00 95.94 493 GLY A O 1
ATOM 3871 N N . ARG A 1 494 ? 24.354 -10.921 -13.763 1.00 96.94 494 ARG A N 1
ATOM 3872 C CA . ARG A 1 494 ? 25.484 -10.711 -14.688 1.00 96.94 494 ARG A CA 1
ATOM 3873 C C . ARG A 1 494 ? 25.161 -11.161 -16.102 1.00 96.94 494 ARG A C 1
ATOM 3875 O O . ARG A 1 494 ? 24.708 -12.285 -16.306 1.00 96.94 494 ARG A O 1
ATOM 3882 N N . TYR A 1 495 ? 25.457 -10.322 -17.090 1.00 98.19 495 TYR A N 1
ATOM 3883 C CA . TYR A 1 495 ? 25.315 -10.726 -18.483 1.00 98.19 495 TYR A CA 1
ATOM 3884 C C . TYR A 1 495 ? 26.405 -11.742 -18.837 1.00 98.19 495 TYR A C 1
ATOM 3886 O O . TYR A 1 495 ? 27.582 -11.566 -18.506 1.00 98.19 495 TYR A O 1
ATOM 3894 N N . SER A 1 496 ? 26.047 -12.787 -19.583 1.00 97.81 496 SER A N 1
ATOM 3895 C CA . SER A 1 496 ? 27.061 -13.579 -20.282 1.00 97.81 496 SER A CA 1
ATOM 3896 C C . SER A 1 496 ? 27.810 -12.700 -21.289 1.00 97.81 496 SER A C 1
ATOM 3898 O O . SER A 1 496 ? 27.305 -11.668 -21.738 1.00 97.81 496 SER A O 1
ATOM 3900 N N . LYS A 1 497 ? 29.006 -13.129 -21.709 1.00 97.94 497 LYS A N 1
ATOM 3901 C CA . LYS A 1 497 ? 29.789 -12.395 -22.715 1.00 97.94 497 LYS A CA 1
ATOM 3902 C C . LYS A 1 497 ? 28.964 -12.104 -23.977 1.00 97.94 497 LYS A C 1
ATOM 3904 O O . LYS A 1 497 ? 28.957 -10.969 -24.442 1.00 97.94 497 LYS A O 1
ATOM 3909 N N . ARG A 1 498 ? 28.230 -13.105 -24.478 1.00 97.75 498 ARG A N 1
ATOM 3910 C CA . ARG A 1 498 ? 27.398 -12.977 -25.682 1.00 97.75 498 ARG A CA 1
ATOM 3911 C C . ARG A 1 498 ? 26.219 -12.027 -25.470 1.00 97.75 498 ARG A C 1
ATOM 3913 O O . ARG A 1 498 ? 26.017 -11.132 -26.283 1.00 97.75 498 ARG A O 1
ATOM 3920 N N . GLN A 1 499 ? 25.501 -12.149 -24.353 1.00 98.38 499 GLN A N 1
ATOM 3921 C CA . GLN A 1 499 ? 24.416 -11.218 -24.015 1.00 98.38 499 GLN A CA 1
ATOM 3922 C C . GLN A 1 499 ? 24.933 -9.778 -23.912 1.00 98.38 499 GLN A C 1
ATOM 3924 O O . GLN A 1 499 ? 24.309 -8.869 -24.445 1.00 98.38 499 GLN A O 1
ATOM 3929 N N . LYS A 1 500 ? 26.101 -9.567 -23.292 1.00 98.25 500 LYS A N 1
ATOM 3930 C CA . LYS A 1 500 ? 26.708 -8.239 -23.125 1.00 98.25 500 LYS A CA 1
ATOM 3931 C C . LYS A 1 500 ? 27.153 -7.621 -24.453 1.00 98.25 500 LYS A C 1
ATOM 3933 O O . LYS A 1 500 ? 27.027 -6.412 -24.627 1.00 98.25 500 LYS A O 1
ATOM 3938 N N . GLU A 1 501 ? 27.653 -8.425 -25.393 1.00 98.44 501 GLU A N 1
ATOM 3939 C CA . GLU A 1 501 ? 27.978 -7.982 -26.759 1.00 98.44 501 GLU A CA 1
ATOM 3940 C C . GLU A 1 501 ? 26.727 -7.501 -27.505 1.00 98.44 501 GLU A C 1
ATOM 3942 O O . GLU A 1 501 ? 26.717 -6.384 -28.025 1.00 98.44 501 GLU A O 1
ATOM 3947 N N . VAL A 1 502 ? 25.655 -8.303 -27.498 1.00 98.69 502 VAL A N 1
ATOM 3948 C CA . VAL A 1 502 ? 24.377 -7.939 -28.134 1.00 98.69 502 VAL A CA 1
ATOM 3949 C C . VAL A 1 502 ? 23.755 -6.723 -27.443 1.00 98.69 502 VAL A C 1
ATOM 3951 O O . VAL A 1 502 ? 23.315 -5.794 -28.115 1.00 98.69 502 VAL A O 1
ATOM 3954 N N . TYR A 1 503 ? 23.796 -6.663 -26.109 1.00 98.69 503 TYR A N 1
ATOM 3955 C CA . TYR A 1 503 ? 23.294 -5.530 -25.331 1.00 98.69 503 TYR A CA 1
ATOM 3956 C C . TYR A 1 503 ? 23.980 -4.223 -25.726 1.00 98.69 503 TYR A C 1
ATOM 3958 O O . TYR A 1 503 ? 23.319 -3.225 -26.007 1.00 98.69 503 TYR A O 1
ATOM 3966 N N . LYS A 1 504 ? 25.317 -4.231 -25.792 1.00 98.44 504 LYS A N 1
ATOM 3967 C CA . LYS A 1 504 ? 26.107 -3.057 -26.181 1.00 98.44 504 LYS A CA 1
ATOM 3968 C C . LYS A 1 504 ? 25.812 -2.616 -27.612 1.00 98.44 504 LYS A C 1
ATOM 3970 O O . LYS A 1 504 ? 25.795 -1.415 -27.868 1.00 98.44 504 LYS A O 1
ATOM 3975 N N . ALA A 1 505 ? 25.546 -3.553 -28.521 1.00 98.62 505 ALA A N 1
ATOM 3976 C CA . ALA A 1 505 ? 25.104 -3.226 -29.871 1.00 98.62 505 ALA A CA 1
ATOM 3977 C C . ALA A 1 505 ? 23.738 -2.518 -29.861 1.00 98.62 505 ALA A C 1
ATOM 3979 O O . ALA A 1 505 ? 23.625 -1.432 -30.425 1.00 98.62 505 ALA A O 1
ATOM 3980 N N . VAL A 1 506 ? 22.731 -3.064 -29.165 1.00 98.62 506 VAL A N 1
ATOM 3981 C CA . VAL A 1 506 ? 21.398 -2.434 -29.043 1.00 98.62 506 VAL A CA 1
ATOM 3982 C C . VAL A 1 506 ? 21.500 -1.038 -28.425 1.00 98.62 506 VAL A C 1
ATOM 3984 O O . VAL A 1 506 ? 20.955 -0.079 -28.972 1.00 98.62 506 VAL A O 1
ATOM 3987 N N . LEU A 1 507 ? 22.252 -0.899 -27.331 1.00 98.44 507 LEU A N 1
ATOM 3988 C CA . LEU A 1 507 ? 22.463 0.378 -26.651 1.00 98.44 507 LEU A CA 1
ATOM 3989 C C . LEU A 1 507 ? 23.147 1.406 -27.559 1.00 98.44 507 LEU A C 1
ATOM 3991 O O . LEU A 1 507 ? 22.765 2.576 -27.584 1.00 98.44 507 LEU A O 1
ATOM 3995 N N . LYS A 1 508 ? 24.127 0.971 -28.354 1.00 98.31 508 LYS A N 1
ATOM 3996 C CA . LYS A 1 508 ? 24.782 1.835 -29.332 1.00 98.31 508 LYS A CA 1
ATOM 3997 C C . LYS A 1 508 ? 23.808 2.306 -30.412 1.00 98.31 508 LYS A C 1
ATOM 3999 O O . LYS A 1 508 ? 23.771 3.503 -30.687 1.00 98.31 508 LYS A O 1
ATOM 4004 N N . VAL A 1 509 ? 22.998 1.402 -30.978 1.00 98.38 509 VAL A N 1
ATOM 4005 C CA . VAL A 1 509 ? 21.950 1.785 -31.939 1.00 98.38 509 VAL A CA 1
ATOM 4006 C C . VAL A 1 509 ? 20.993 2.789 -31.297 1.00 98.38 509 VAL A C 1
ATOM 4008 O O . VAL A 1 509 ? 20.672 3.783 -31.934 1.00 98.38 509 VAL A O 1
ATOM 4011 N N . LYS A 1 510 ? 20.587 2.590 -30.035 1.00 97.69 510 LYS A N 1
ATOM 4012 C CA . LYS A 1 510 ? 19.694 3.510 -29.306 1.00 97.69 510 LYS A CA 1
ATOM 4013 C C . LYS A 1 510 ? 20.303 4.904 -29.179 1.00 97.69 510 LYS A C 1
ATOM 4015 O O . LYS A 1 510 ? 19.630 5.899 -29.442 1.00 97.69 510 LYS A O 1
ATOM 4020 N N . ASN A 1 511 ? 21.570 4.981 -28.781 1.00 97.19 511 ASN A N 1
ATOM 4021 C CA . ASN A 1 511 ? 22.271 6.250 -28.602 1.00 97.19 511 ASN A CA 1
ATOM 4022 C C . ASN A 1 511 ? 22.431 6.987 -29.939 1.00 97.19 511 ASN A C 1
ATOM 4024 O O . ASN A 1 511 ? 22.045 8.147 -30.032 1.00 97.19 511 ASN A O 1
ATOM 4028 N N . GLU A 1 512 ? 22.889 6.312 -30.998 1.00 97.50 512 GLU A N 1
ATOM 4029 C CA . GLU A 1 512 ? 23.007 6.940 -32.324 1.00 97.50 512 GLU A CA 1
ATOM 4030 C C . GLU A 1 512 ? 21.638 7.314 -32.915 1.00 97.50 512 GLU A C 1
ATOM 4032 O O . GLU A 1 512 ? 21.488 8.382 -33.501 1.00 97.50 512 GLU A O 1
ATOM 4037 N N . ALA A 1 513 ? 20.616 6.479 -32.713 1.00 96.94 513 ALA A N 1
ATOM 4038 C CA . ALA A 1 513 ? 19.249 6.777 -33.120 1.00 96.94 513 ALA A CA 1
ATOM 4039 C C . ALA A 1 513 ? 18.670 7.982 -32.366 1.00 96.94 513 ALA A C 1
ATOM 4041 O O . ALA A 1 513 ? 17.876 8.721 -32.932 1.00 96.94 513 ALA A O 1
ATOM 4042 N N . THR A 1 514 ? 19.065 8.226 -31.117 1.00 96.56 514 THR A N 1
ATOM 4043 C CA . THR A 1 514 ? 18.600 9.402 -30.364 1.00 96.56 514 THR A CA 1
ATOM 4044 C C . THR A 1 514 ? 19.107 10.699 -31.001 1.00 96.56 514 THR A C 1
ATOM 4046 O O . THR A 1 514 ? 18.339 11.639 -31.185 1.00 96.56 514 THR A O 1
ATOM 4049 N N . GLU A 1 515 ? 20.367 10.734 -31.438 1.00 94.94 515 GLU A N 1
ATOM 4050 C CA . GLU A 1 515 ? 20.984 11.916 -32.064 1.00 94.94 515 GLU A CA 1
ATOM 4051 C C . GLU A 1 515 ? 20.356 12.299 -33.420 1.00 94.94 515 GLU A C 1
ATOM 4053 O O . GLU A 1 515 ? 20.507 13.427 -33.889 1.00 94.94 515 GLU A O 1
ATOM 4058 N N . LEU A 1 516 ? 19.621 11.379 -34.055 1.00 95.00 516 LEU A N 1
ATOM 4059 C CA . LEU A 1 516 ? 18.941 11.611 -35.334 1.00 95.00 516 LEU A CA 1
ATOM 4060 C C . LEU A 1 516 ? 17.570 12.297 -35.195 1.00 95.00 516 LEU A C 1
ATOM 4062 O O . LEU A 1 516 ? 16.948 12.618 -36.209 1.00 95.00 516 LEU A O 1
ATOM 4066 N N . LEU A 1 517 ? 17.081 12.526 -33.973 1.00 93.44 517 LEU A N 1
ATOM 4067 C CA . LEU A 1 517 ? 15.774 13.138 -33.716 1.00 93.44 517 LEU A CA 1
ATOM 4068 C C . LEU A 1 517 ? 15.893 14.661 -33.549 1.00 93.44 517 LEU A C 1
ATOM 4070 O O . LEU A 1 517 ? 15.972 15.183 -32.441 1.00 93.44 517 LEU A O 1
ATOM 4074 N N . PHE A 1 518 ? 15.866 15.401 -34.654 1.00 93.44 518 PHE A N 1
ATOM 4075 C CA . PHE A 1 518 ? 15.890 16.868 -34.639 1.00 93.44 518 PHE A CA 1
ATOM 4076 C C . PHE A 1 518 ? 14.803 17.472 -35.545 1.00 93.44 518 PHE A C 1
ATOM 4078 O O . PHE A 1 518 ? 14.253 16.781 -36.410 1.00 93.44 518 PHE A O 1
ATOM 4085 N N . PRO A 1 519 ? 14.445 18.760 -35.359 1.00 95.44 519 PRO A N 1
ATOM 4086 C CA . PRO A 1 519 ? 13.388 19.387 -36.143 1.00 95.44 519 PRO A CA 1
ATOM 4087 C C . PRO A 1 519 ? 13.649 19.317 -37.654 1.00 95.44 519 PRO A C 1
ATOM 4089 O O . PRO A 1 519 ? 14.743 19.625 -38.122 1.00 95.44 519 PRO A O 1
ATOM 4092 N N . GLY A 1 520 ? 12.624 18.953 -38.425 1.00 92.75 520 GLY A N 1
ATOM 4093 C CA . GLY A 1 520 ? 12.684 18.858 -39.886 1.00 92.75 520 GLY A CA 1
ATOM 4094 C C . GLY A 1 520 ? 12.931 17.451 -40.439 1.00 92.75 520 GLY A C 1
ATOM 4095 O O . GLY A 1 520 ? 12.659 17.230 -41.618 1.00 92.75 520 GLY A O 1
ATOM 4096 N N . VAL A 1 521 ? 13.374 16.493 -39.617 1.00 92.06 521 VAL A N 1
ATOM 4097 C CA . VAL A 1 521 ? 13.569 15.096 -40.044 1.00 92.06 521 VAL A CA 1
ATOM 4098 C C . VAL A 1 521 ? 12.223 14.433 -40.323 1.00 92.06 521 VAL A C 1
ATOM 4100 O O . VAL A 1 521 ? 11.288 14.544 -39.527 1.00 92.06 521 VAL A O 1
ATOM 4103 N N . LEU A 1 522 ? 12.109 13.727 -41.450 1.00 92.50 522 LEU A N 1
ATOM 4104 C CA . LEU A 1 522 ? 10.942 12.895 -41.732 1.00 92.50 522 LEU A CA 1
ATOM 4105 C C . LEU A 1 522 ? 11.038 11.577 -40.964 1.00 92.50 522 LEU A C 1
ATOM 4107 O O . LEU A 1 522 ? 12.058 10.889 -41.011 1.00 92.50 522 LEU A O 1
ATOM 4111 N N . TRP A 1 523 ? 9.942 11.170 -40.328 1.00 89.25 523 TRP A N 1
ATOM 4112 C CA . TRP A 1 523 ? 9.904 9.946 -39.525 1.00 89.25 523 TRP A CA 1
ATOM 4113 C C . TRP A 1 523 ? 10.230 8.679 -40.342 1.00 89.25 523 TRP A C 1
ATOM 4115 O O . TRP A 1 523 ? 10.931 7.785 -39.869 1.00 89.25 523 TRP A O 1
ATOM 4125 N N . SER A 1 524 ? 9.848 8.628 -41.623 1.00 89.00 524 SER A N 1
ATOM 4126 C CA . SER A 1 524 ? 10.270 7.541 -42.521 1.00 89.00 524 SER A CA 1
ATOM 4127 C C . SER A 1 524 ? 11.778 7.518 -42.806 1.00 89.00 524 SER A C 1
ATOM 4129 O O . SER A 1 524 ? 12.362 6.448 -42.975 1.00 89.00 524 SER A O 1
ATOM 4131 N N . GLU A 1 525 ? 12.415 8.687 -42.903 1.00 91.88 525 GLU A N 1
ATOM 4132 C CA . GLU A 1 525 ? 13.859 8.779 -43.152 1.00 91.88 525 GLU A CA 1
ATOM 4133 C C . GLU A 1 525 ? 14.645 8.387 -41.910 1.00 91.88 525 GLU A C 1
ATOM 4135 O O . GLU A 1 525 ? 15.610 7.635 -42.020 1.00 91.88 525 GLU A O 1
ATOM 4140 N N . TYR A 1 526 ? 14.161 8.805 -40.740 1.00 94.00 526 TYR A N 1
ATOM 4141 C CA . TYR A 1 526 ? 14.675 8.382 -39.447 1.00 94.00 526 TYR A CA 1
ATOM 4142 C C . TYR A 1 526 ? 14.786 6.852 -39.344 1.00 94.00 526 TYR A C 1
ATOM 4144 O O . TYR A 1 526 ? 15.881 6.323 -39.153 1.00 94.00 526 TYR A O 1
ATOM 4152 N N . HIS A 1 527 ? 13.690 6.117 -39.574 1.00 91.88 527 HIS A N 1
ATOM 4153 C CA . HIS A 1 527 ? 13.715 4.649 -39.516 1.00 91.88 527 HIS A CA 1
ATOM 4154 C C . HIS A 1 527 ? 14.684 4.019 -40.518 1.00 91.88 527 HIS A C 1
ATOM 4156 O O . HIS A 1 527 ? 15.325 3.012 -40.212 1.00 91.88 527 HIS A O 1
ATOM 4162 N N . ARG A 1 528 ? 14.812 4.604 -41.714 1.00 92.25 528 ARG A N 1
ATOM 4163 C CA . ARG A 1 528 ? 15.749 4.124 -42.732 1.00 92.25 528 ARG A CA 1
ATOM 4164 C C . ARG A 1 528 ? 17.199 4.296 -42.283 1.00 92.25 528 ARG A C 1
ATOM 4166 O O . ARG A 1 528 ? 17.993 3.376 -42.472 1.00 92.25 528 ARG A O 1
ATOM 4173 N N . GLU A 1 529 ? 17.550 5.445 -41.707 1.00 95.62 529 GLU A N 1
ATOM 4174 C CA . GLU A 1 529 ? 18.908 5.682 -41.210 1.00 95.62 529 GLU A CA 1
ATOM 4175 C C . GLU A 1 529 ? 19.230 4.780 -40.014 1.00 95.62 529 GLU A C 1
ATOM 4177 O O . GLU A 1 529 ? 20.284 4.142 -40.008 1.00 95.62 529 GLU A O 1
ATOM 4182 N N . VAL A 1 530 ? 18.296 4.597 -39.074 1.00 96.69 530 VAL A N 1
ATOM 4183 C CA . VAL A 1 530 ? 18.507 3.652 -37.964 1.00 96.69 530 VAL A CA 1
ATOM 4184 C C . VAL A 1 530 ? 18.625 2.208 -38.459 1.00 96.69 530 VAL A C 1
ATOM 4186 O O . VAL A 1 530 ? 19.469 1.456 -37.973 1.00 96.69 530 VAL A O 1
ATOM 4189 N N . GLY A 1 531 ? 17.864 1.823 -39.485 1.00 96.25 531 GLY A N 1
ATOM 4190 C CA . GLY A 1 531 ? 18.004 0.519 -40.136 1.00 96.25 531 GLY A CA 1
ATOM 4191 C C . GLY A 1 531 ? 19.416 0.258 -40.678 1.00 96.25 531 GLY A C 1
ATOM 4192 O O . GLY A 1 531 ? 19.921 -0.863 -40.569 1.00 96.25 531 GLY A O 1
ATOM 4193 N N . LYS A 1 532 ? 20.101 1.284 -41.204 1.00 95.88 532 LYS A N 1
ATOM 4194 C CA . LYS A 1 532 ? 21.506 1.169 -41.645 1.00 95.88 532 LYS A CA 1
ATOM 4195 C C . LYS A 1 532 ? 22.454 0.958 -40.465 1.00 95.88 532 LYS A C 1
ATOM 4197 O O . LYS A 1 532 ? 23.331 0.099 -40.550 1.00 95.88 532 LYS A O 1
ATOM 4202 N N . ILE A 1 533 ? 22.257 1.701 -39.373 1.00 97.94 533 ILE A N 1
ATOM 4203 C CA . ILE A 1 533 ? 23.050 1.563 -38.141 1.00 97.94 533 ILE A CA 1
ATOM 4204 C C . ILE A 1 533 ? 22.876 0.147 -37.572 1.00 97.94 533 ILE A C 1
ATOM 4206 O O . ILE A 1 533 ? 23.863 -0.549 -37.333 1.00 97.94 533 ILE A O 1
ATOM 4210 N N . MET A 1 534 ? 21.630 -0.329 -37.464 1.00 98.06 534 MET A N 1
ATOM 4211 C CA . MET A 1 534 ? 21.322 -1.689 -37.014 1.00 98.06 534 MET A CA 1
ATOM 4212 C C . MET A 1 534 ? 21.955 -2.749 -37.924 1.00 98.06 534 MET A C 1
ATOM 4214 O O . MET A 1 534 ? 22.571 -3.690 -37.434 1.00 98.06 534 MET A O 1
ATOM 4218 N N . THR A 1 535 ? 21.873 -2.585 -39.250 1.00 97.50 535 THR A N 1
ATOM 4219 C CA . THR A 1 535 ? 22.521 -3.507 -40.204 1.00 97.50 535 THR A CA 1
ATOM 4220 C C . THR A 1 535 ? 24.028 -3.603 -39.947 1.00 97.50 535 THR A C 1
ATOM 4222 O O . THR A 1 535 ? 24.588 -4.699 -39.946 1.00 97.50 535 THR A O 1
ATOM 4225 N N . ALA A 1 536 ? 24.693 -2.471 -39.694 1.00 97.69 536 ALA A N 1
ATOM 4226 C CA . ALA A 1 536 ? 26.126 -2.440 -39.420 1.00 97.69 536 ALA A CA 1
ATOM 4227 C C . ALA A 1 536 ? 26.493 -3.159 -38.111 1.00 97.69 536 ALA A C 1
ATOM 4229 O O . ALA A 1 536 ? 27.514 -3.847 -38.061 1.00 97.69 536 ALA A O 1
ATOM 4230 N N . GLU A 1 537 ? 25.680 -3.024 -37.063 1.00 98.25 537 GLU A N 1
ATOM 4231 C CA . GLU A 1 537 ? 25.903 -3.728 -35.795 1.00 98.25 537 GLU A CA 1
ATOM 4232 C C . GLU A 1 537 ? 25.595 -5.232 -35.904 1.00 98.25 537 GLU A C 1
ATOM 4234 O O . GLU A 1 537 ? 26.382 -6.050 -35.428 1.00 98.25 537 GLU A O 1
ATOM 4239 N N . LEU A 1 538 ? 24.544 -5.629 -36.627 1.00 98.31 538 LEU A N 1
ATOM 4240 C CA . LEU A 1 538 ? 24.233 -7.042 -36.878 1.00 98.31 538 LEU A CA 1
ATOM 4241 C C . LEU A 1 538 ? 25.337 -7.763 -37.675 1.00 98.31 538 LEU A C 1
ATOM 4243 O O . LEU A 1 538 ? 25.648 -8.918 -37.377 1.00 98.31 538 LEU A O 1
ATOM 4247 N N . LEU A 1 539 ? 25.976 -7.083 -38.636 1.00 97.62 539 LEU A N 1
ATOM 4248 C CA . LEU A 1 539 ? 27.158 -7.602 -39.342 1.00 97.62 539 LEU A CA 1
ATOM 4249 C C . LEU A 1 539 ? 28.344 -7.822 -38.387 1.00 97.62 539 LEU A C 1
ATOM 4251 O O . LEU A 1 539 ? 29.036 -8.833 -38.486 1.00 97.62 539 LEU A O 1
ATOM 4255 N N . LYS A 1 540 ? 28.584 -6.898 -37.445 1.00 97.62 540 LYS A N 1
ATOM 4256 C CA . LYS A 1 540 ? 29.663 -7.035 -36.444 1.00 97.62 540 LYS A CA 1
ATOM 4257 C C . LYS A 1 540 ? 29.406 -8.177 -35.467 1.00 97.62 540 LYS A C 1
ATOM 4259 O O . LYS A 1 540 ? 30.353 -8.839 -35.054 1.00 97.62 540 LYS A O 1
ATOM 4264 N N . LEU A 1 541 ? 28.143 -8.409 -35.115 1.00 97.88 541 LEU A N 1
ATOM 4265 C CA . LEU A 1 541 ? 27.723 -9.512 -34.249 1.00 97.88 541 LEU A CA 1
ATOM 4266 C C . LEU A 1 541 ? 27.740 -10.880 -34.948 1.00 97.88 541 LEU A C 1
ATOM 4268 O O . LEU A 1 541 ? 27.543 -11.892 -34.267 1.00 97.88 541 LEU A O 1
ATOM 4272 N N . GLY A 1 542 ? 27.952 -10.911 -36.271 1.00 97.19 542 GLY A N 1
ATOM 4273 C CA . GLY A 1 542 ? 27.912 -12.123 -37.091 1.00 97.19 542 GLY A CA 1
ATOM 4274 C C . GLY A 1 542 ? 26.503 -12.679 -37.309 1.00 97.19 542 GLY A C 1
ATOM 4275 O O . GLY A 1 542 ? 26.367 -13.847 -37.657 1.00 97.19 542 GLY A O 1
ATOM 4276 N N . LEU A 1 543 ? 25.465 -11.870 -37.075 1.00 97.06 543 LEU A N 1
ATOM 4277 C CA . LEU A 1 543 ? 24.061 -12.261 -37.256 1.00 97.06 543 LEU A CA 1
ATOM 4278 C C . LEU A 1 543 ? 23.592 -12.060 -38.703 1.00 97.06 543 LEU A C 1
ATOM 4280 O O . LEU A 1 543 ? 22.702 -12.763 -39.171 1.00 97.06 543 LEU A O 1
ATOM 4284 N N . LEU A 1 544 ? 24.208 -11.119 -39.421 1.00 96.81 544 LEU A N 1
ATOM 4285 C CA . LEU A 1 544 ? 24.036 -10.947 -40.863 1.00 96.81 544 LEU A CA 1
ATOM 4286 C C . LEU A 1 544 ? 25.347 -11.204 -41.597 1.00 96.81 544 LEU A C 1
ATOM 4288 O O . LEU A 1 544 ? 26.432 -10.984 -41.051 1.00 96.81 544 LEU A O 1
ATOM 4292 N N . ASP A 1 545 ? 25.237 -11.585 -42.865 1.00 94.88 545 ASP A N 1
ATOM 4293 C CA . ASP A 1 545 ? 26.364 -11.669 -43.788 1.00 94.88 545 ASP A CA 1
ATOM 4294 C C . ASP A 1 545 ? 26.221 -10.718 -44.995 1.00 94.88 545 ASP A C 1
ATOM 4296 O O . ASP A 1 545 ? 25.290 -9.917 -45.116 1.00 94.88 545 ASP A O 1
ATOM 4300 N N . LYS A 1 546 ? 27.200 -10.761 -45.909 1.00 91.81 546 LYS A N 1
ATOM 4301 C CA . LYS A 1 546 ? 27.181 -9.928 -47.123 1.00 91.81 546 LYS A CA 1
ATOM 4302 C C . LYS A 1 546 ? 26.043 -10.302 -48.077 1.00 91.81 546 LYS A C 1
ATOM 4304 O O . LYS A 1 546 ? 25.589 -9.426 -48.810 1.00 91.81 546 LYS A O 1
ATOM 4309 N N . ALA A 1 547 ? 25.618 -11.564 -48.095 1.00 92.38 547 ALA A N 1
ATOM 4310 C CA . ALA A 1 547 ? 24.538 -12.021 -48.958 1.00 92.38 547 ALA A CA 1
ATOM 4311 C C . ALA A 1 547 ? 23.189 -11.490 -48.455 1.00 92.38 547 ALA A C 1
ATOM 4313 O O . ALA A 1 547 ? 22.409 -10.995 -49.267 1.00 92.38 547 ALA A O 1
ATOM 4314 N N . ASP A 1 548 ? 22.952 -11.482 -47.137 1.00 93.19 548 ASP A N 1
ATOM 4315 C CA . ASP A 1 548 ? 21.762 -10.864 -46.534 1.00 93.19 548 ASP A CA 1
ATOM 4316 C C . ASP A 1 548 ? 21.621 -9.389 -46.979 1.00 93.19 548 ASP A C 1
ATOM 4318 O O . ASP A 1 548 ? 20.546 -8.946 -47.382 1.00 93.19 548 ASP A O 1
ATOM 4322 N N . VAL A 1 549 ? 22.725 -8.628 -46.977 1.00 91.44 549 VAL A N 1
ATOM 4323 C CA . VAL A 1 549 ? 22.741 -7.206 -47.379 1.00 91.44 549 VAL A CA 1
ATOM 4324 C C . VAL A 1 549 ? 22.566 -7.016 -48.888 1.00 91.44 549 VAL A C 1
ATOM 4326 O O . VAL A 1 549 ? 21.947 -6.039 -49.308 1.00 91.44 549 VAL A O 1
ATOM 4329 N N . GLN A 1 550 ? 23.108 -7.913 -49.713 1.00 90.88 550 GLN A N 1
ATOM 4330 C CA . GLN A 1 550 ? 22.954 -7.852 -51.173 1.00 90.88 550 GLN A CA 1
ATOM 4331 C C . GLN A 1 550 ? 21.536 -8.211 -51.628 1.00 90.88 550 GLN A C 1
ATOM 4333 O O . GLN A 1 550 ? 21.064 -7.662 -52.620 1.00 90.88 550 GLN A O 1
ATOM 4338 N N . ASN A 1 551 ? 20.860 -9.098 -50.896 1.00 90.25 551 ASN A N 1
ATOM 4339 C CA . ASN A 1 551 ? 19.523 -9.588 -51.231 1.00 90.25 551 ASN A CA 1
ATOM 4340 C C . ASN A 1 551 ? 18.385 -8.734 -50.646 1.00 90.25 551 ASN A C 1
ATOM 4342 O O . ASN A 1 551 ? 17.213 -9.022 -50.895 1.00 90.25 551 ASN A O 1
ATOM 4346 N N . GLN A 1 552 ? 18.698 -7.697 -49.866 1.00 90.50 552 GLN A N 1
ATOM 4347 C CA . GLN A 1 552 ? 17.682 -6.823 -49.288 1.00 90.50 552 GLN A CA 1
ATOM 4348 C C . GLN A 1 552 ? 16.997 -5.945 -50.346 1.00 90.50 552 GLN A C 1
ATOM 4350 O O . GLN A 1 552 ? 17.569 -5.612 -51.384 1.00 90.50 552 GLN A O 1
ATOM 4355 N N . ASN A 1 553 ? 15.787 -5.485 -50.043 1.00 88.75 553 ASN A N 1
ATOM 4356 C CA . ASN A 1 553 ? 15.085 -4.471 -50.830 1.00 88.75 553 ASN A CA 1
ATOM 4357 C C . ASN A 1 553 ? 14.291 -3.533 -49.901 1.00 88.75 553 ASN A C 1
ATOM 4359 O O . ASN A 1 553 ? 14.381 -3.638 -48.678 1.00 88.75 553 ASN A O 1
ATOM 4363 N N . SER A 1 554 ? 13.539 -2.586 -50.469 1.00 80.44 554 SER A N 1
ATOM 4364 C CA . SER A 1 554 ? 12.777 -1.596 -49.695 1.00 80.44 554 SER A CA 1
ATOM 4365 C C . SER A 1 554 ? 11.662 -2.190 -48.831 1.00 80.44 554 SER A C 1
ATOM 4367 O O . SER A 1 554 ? 11.290 -1.570 -47.839 1.00 80.44 554 SER A O 1
ATOM 4369 N N . GLU A 1 555 ? 11.125 -3.354 -49.197 1.00 81.31 555 GLU A N 1
ATOM 4370 C CA . GLU A 1 555 ? 10.067 -4.049 -48.451 1.00 81.31 555 GLU A CA 1
ATOM 4371 C C . GLU A 1 555 ? 10.643 -5.044 -47.435 1.00 81.31 555 GLU A C 1
ATOM 4373 O O . GLU A 1 555 ? 10.083 -5.219 -46.353 1.00 81.31 555 GLU A O 1
ATOM 4378 N N . THR A 1 556 ? 11.799 -5.642 -47.740 1.00 85.25 556 THR A N 1
ATOM 4379 C CA . THR A 1 556 ? 12.512 -6.583 -46.863 1.00 85.25 556 THR A CA 1
ATOM 4380 C C . THR A 1 556 ? 13.965 -6.142 -46.623 1.00 85.25 556 THR A C 1
ATOM 4382 O O . THR A 1 556 ? 14.892 -6.688 -47.233 1.00 85.25 556 THR A O 1
ATOM 4385 N N . PRO A 1 557 ? 14.198 -5.144 -45.751 1.00 92.69 557 PRO A N 1
ATOM 4386 C CA . PRO A 1 557 ? 15.542 -4.750 -45.334 1.00 92.69 557 PRO A CA 1
ATOM 4387 C C . PRO A 1 557 ? 16.248 -5.871 -44.561 1.00 92.69 557 PRO A C 1
ATOM 4389 O O . PRO A 1 557 ? 15.609 -6.555 -43.761 1.00 92.69 557 PRO A O 1
ATOM 4392 N N . ALA A 1 558 ? 17.571 -6.015 -44.703 1.00 93.81 558 ALA A N 1
ATOM 4393 C CA . ALA A 1 558 ? 18.313 -7.114 -44.068 1.00 93.81 558 ALA A CA 1
ATOM 4394 C C . ALA A 1 558 ? 18.177 -7.122 -42.533 1.00 93.81 558 ALA A C 1
ATOM 4396 O O . ALA A 1 558 ? 17.986 -8.172 -41.919 1.00 93.81 558 ALA A O 1
ATOM 4397 N N . TYR A 1 559 ? 18.201 -5.940 -41.903 1.00 94.62 559 TYR A N 1
ATOM 4398 C CA . TYR A 1 559 ? 18.086 -5.818 -40.448 1.00 94.62 559 TYR A CA 1
ATOM 4399 C C . TYR A 1 559 ? 16.765 -6.360 -39.883 1.00 94.62 559 TYR A C 1
ATOM 4401 O O . TYR A 1 559 ? 16.731 -6.767 -38.722 1.00 94.62 559 TYR A O 1
ATOM 4409 N N . LYS A 1 560 ? 15.686 -6.417 -40.684 1.00 94.44 560 LYS A N 1
ATOM 4410 C CA . LYS A 1 560 ? 14.373 -6.908 -40.232 1.00 94.44 560 LYS A CA 1
ATOM 4411 C C . LYS A 1 560 ? 14.384 -8.381 -39.817 1.00 94.44 560 LYS A C 1
ATOM 4413 O O . LYS A 1 560 ? 13.491 -8.786 -39.081 1.00 94.44 560 LYS A O 1
ATOM 4418 N N . LYS A 1 561 ? 15.406 -9.150 -40.217 1.00 94.25 561 LYS A N 1
ATOM 4419 C CA . LYS A 1 561 ? 15.624 -10.540 -39.783 1.00 94.25 561 LYS A CA 1
ATOM 4420 C C . LYS A 1 561 ? 15.768 -10.668 -38.260 1.00 94.25 561 LYS A C 1
ATOM 4422 O O . LYS A 1 561 ? 15.265 -11.630 -37.699 1.00 94.25 561 LYS A O 1
ATOM 4427 N N . TYR A 1 562 ? 16.395 -9.682 -37.611 1.00 96.81 562 TYR A N 1
ATOM 4428 C CA . TYR A 1 562 ? 16.641 -9.672 -36.159 1.00 96.81 562 TYR A CA 1
ATOM 4429 C C . TYR A 1 562 ? 16.037 -8.454 -35.442 1.00 96.81 562 TYR A C 1
ATOM 4431 O O . TYR A 1 562 ? 16.031 -8.421 -34.217 1.00 96.81 562 TYR A O 1
ATOM 4439 N N . PHE A 1 563 ? 15.506 -7.466 -36.172 1.00 95.81 563 PHE A N 1
ATOM 4440 C CA . PHE A 1 563 ? 14.847 -6.279 -35.619 1.00 95.81 563 PHE A CA 1
ATOM 4441 C C . PHE A 1 563 ? 13.479 -6.062 -36.284 1.00 95.81 563 PHE A C 1
ATOM 4443 O O . PHE A 1 563 ? 13.345 -5.373 -37.293 1.00 95.81 563 PHE A O 1
ATOM 4450 N N . MET A 1 564 ? 12.444 -6.697 -35.734 1.00 90.69 564 MET A N 1
ATOM 4451 C CA . MET A 1 564 ? 11.166 -6.907 -36.428 1.00 90.69 564 MET A CA 1
ATOM 4452 C C . MET A 1 564 ? 10.173 -5.727 -36.372 1.00 90.69 564 MET A C 1
ATOM 4454 O O . MET A 1 564 ? 9.351 -5.580 -37.278 1.00 90.69 564 MET A O 1
ATOM 4458 N N . HIS A 1 565 ? 10.279 -4.822 -35.397 1.00 90.81 565 HIS A N 1
ATOM 4459 C CA . HIS A 1 565 ? 9.352 -3.693 -35.195 1.00 90.81 565 HIS A CA 1
ATOM 4460 C C . HIS A 1 565 ? 9.936 -2.346 -35.669 1.00 90.81 565 HIS A C 1
ATOM 4462 O O . HIS A 1 565 ? 10.967 -2.310 -36.352 1.00 90.81 565 HIS A O 1
ATOM 4468 N N . GLY A 1 566 ? 9.203 -1.252 -35.447 1.00 87.94 566 GLY A N 1
ATOM 4469 C CA . GLY A 1 566 ? 9.707 0.109 -35.648 1.00 87.94 566 GLY A CA 1
ATOM 4470 C C . GLY A 1 566 ? 10.743 0.479 -34.583 1.00 87.94 566 GLY A C 1
ATOM 4471 O O . GLY A 1 566 ? 10.909 -0.222 -33.603 1.00 87.94 566 GLY A O 1
ATOM 4472 N N . THR A 1 567 ? 11.483 1.562 -34.797 1.00 92.50 567 THR A N 1
ATOM 4473 C CA . THR A 1 567 ? 12.478 2.069 -33.823 1.00 92.50 567 THR A CA 1
ATOM 4474 C C . THR A 1 567 ? 11.898 3.090 -32.851 1.00 92.50 567 THR A C 1
ATOM 4476 O O . THR A 1 567 ? 12.572 3.519 -31.930 1.00 92.50 567 THR A O 1
ATOM 4479 N N . SER A 1 568 ? 10.715 3.607 -33.127 1.00 93.00 568 SER A N 1
ATOM 4480 C CA . SER A 1 568 ? 10.203 4.810 -32.491 1.00 93.00 568 SER A CA 1
ATOM 4481 C C . SER A 1 568 ? 8.747 4.958 -32.867 1.00 93.00 568 SER A C 1
ATOM 4483 O O . SER A 1 568 ? 8.392 4.637 -34.003 1.00 93.00 568 SER A O 1
ATOM 4485 N N . HIS A 1 569 ? 7.946 5.503 -31.966 1.00 92.44 569 HIS A N 1
ATOM 4486 C CA . HIS A 1 569 ? 6.611 6.024 -32.223 1.00 92.44 569 HIS A CA 1
ATOM 4487 C C . HIS A 1 569 ? 6.407 7.329 -31.450 1.00 92.44 569 HIS A C 1
ATOM 4489 O O . HIS A 1 569 ? 7.201 7.699 -30.581 1.00 92.44 569 HIS A O 1
ATOM 4495 N N . HIS A 1 570 ? 5.352 8.060 -31.811 1.00 92.06 570 HIS A N 1
ATOM 4496 C CA . HIS A 1 570 ? 4.932 9.228 -31.049 1.00 92.06 570 HIS A CA 1
ATOM 4497 C C . HIS A 1 570 ? 4.381 8.798 -29.693 1.00 92.06 570 HIS A C 1
ATOM 4499 O O . HIS A 1 570 ? 3.704 7.774 -29.592 1.00 92.06 570 HIS A O 1
ATOM 4505 N N . LEU A 1 571 ? 4.638 9.627 -28.687 1.00 91.56 571 LEU A N 1
ATOM 4506 C CA . LEU A 1 571 ? 4.177 9.422 -27.325 1.00 91.56 571 LEU A CA 1
ATOM 4507 C C . LEU A 1 571 ? 3.498 10.694 -26.813 1.00 91.56 571 LEU A C 1
ATOM 4509 O O . LEU A 1 571 ? 4.034 11.797 -26.964 1.00 91.56 571 LEU A O 1
ATOM 4513 N N . GLY A 1 572 ? 2.331 10.544 -26.196 1.00 89.62 572 GLY A N 1
ATOM 4514 C CA . GLY A 1 572 ? 1.586 11.673 -25.657 1.00 89.62 572 GLY A CA 1
ATOM 4515 C C . GLY A 1 572 ? 0.403 11.214 -24.828 1.00 89.62 572 GLY A C 1
ATOM 4516 O O . GLY A 1 572 ? 0.603 10.763 -23.701 1.00 89.62 572 GLY A O 1
ATOM 4517 N N . LEU A 1 573 ? -0.816 11.367 -25.351 1.00 86.44 573 LEU A N 1
ATOM 4518 C CA . LEU A 1 573 ? -2.021 10.928 -24.633 1.00 86.44 573 LEU A CA 1
ATOM 4519 C C . LEU A 1 573 ? -2.189 9.405 -24.698 1.00 86.44 573 LEU A C 1
ATOM 4521 O O . LEU A 1 573 ? -2.556 8.779 -23.705 1.00 86.44 573 LEU A O 1
ATOM 4525 N N . ASP A 1 574 ? -1.869 8.815 -25.843 1.00 85.38 574 ASP A N 1
ATOM 4526 C CA . ASP A 1 574 ? -1.723 7.377 -26.041 1.00 85.38 574 ASP A CA 1
ATOM 4527 C C . ASP A 1 574 ? -0.227 7.010 -26.055 1.00 85.38 574 ASP A C 1
ATOM 4529 O O . ASP A 1 574 ? 0.644 7.836 -26.365 1.00 85.38 574 ASP A O 1
ATOM 4533 N N . THR A 1 575 ? 0.080 5.756 -25.7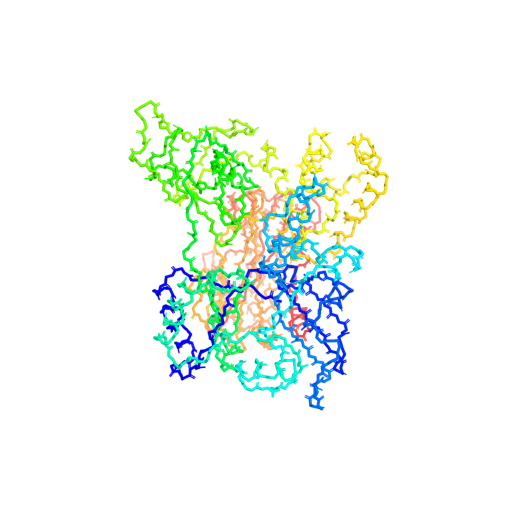24 1.00 85.88 575 THR A N 1
ATOM 4534 C CA . THR A 1 575 ? 1.412 5.177 -25.928 1.00 85.88 575 THR A CA 1
ATOM 4535 C C . THR A 1 575 ? 1.792 5.251 -27.402 1.00 85.88 575 THR A C 1
ATOM 4537 O O . THR A 1 575 ? 2.929 5.579 -27.718 1.00 85.88 575 THR A O 1
ATOM 4540 N N . HIS A 1 576 ? 0.829 5.039 -28.302 1.00 87.62 576 HIS A N 1
ATOM 4541 C CA . HIS A 1 576 ? 1.021 5.144 -29.749 1.00 87.62 576 HI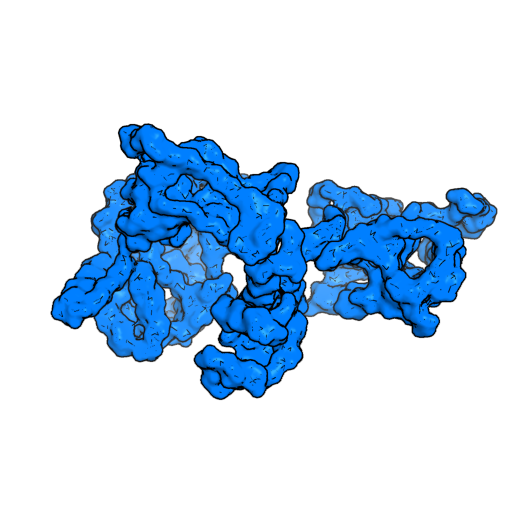S A CA 1
ATOM 4542 C C . HIS A 1 576 ? 0.210 6.306 -30.333 1.00 87.62 576 HIS A C 1
ATOM 4544 O O . HIS A 1 576 ? -0.716 6.101 -31.124 1.00 87.62 576 HIS A O 1
ATOM 4550 N N . ASP A 1 577 ? 0.559 7.538 -29.953 1.00 85.69 577 ASP A N 1
ATOM 4551 C CA . ASP A 1 577 ? -0.066 8.734 -30.525 1.00 85.69 577 ASP A CA 1
ATOM 4552 C C . ASP A 1 577 ? 0.053 8.726 -32.063 1.00 85.69 577 ASP A C 1
ATOM 4554 O O . ASP A 1 577 ? 1.044 8.283 -32.653 1.00 85.69 577 ASP A O 1
ATOM 4558 N N . TYR A 1 578 ? -0.976 9.216 -32.758 1.00 79.00 578 TYR A N 1
ATOM 4559 C CA . TYR A 1 578 ? -0.970 9.183 -34.219 1.00 79.00 578 TYR A CA 1
ATOM 4560 C C . TYR A 1 578 ? 0.070 10.148 -34.807 1.00 79.00 578 TYR A C 1
ATOM 4562 O O . TYR A 1 578 ? -0.027 11.368 -34.653 1.00 79.00 578 TYR A O 1
ATOM 4570 N N . GLY A 1 579 ? 1.004 9.599 -35.584 1.00 75.50 579 GLY A N 1
ATOM 4571 C CA . GLY A 1 579 ? 1.975 10.346 -36.380 1.00 75.50 579 GLY A CA 1
ATOM 4572 C C . GLY A 1 579 ? 1.913 9.986 -37.858 1.00 75.50 579 GLY A C 1
ATOM 4573 O O . GLY A 1 579 ? 1.905 8.816 -38.233 1.00 75.50 579 GLY A O 1
ATOM 4574 N N . GLN A 1 580 ? 1.912 10.987 -38.739 1.00 75.62 580 GLN A N 1
ATOM 4575 C CA . GLN A 1 580 ? 2.072 10.742 -40.175 1.00 75.62 580 GLN A CA 1
ATOM 4576 C C . GLN A 1 580 ? 3.559 10.578 -40.514 1.00 75.62 580 GLN A C 1
ATOM 4578 O O . GLN A 1 580 ? 4.343 11.497 -40.301 1.00 75.62 580 GLN A O 1
ATOM 4583 N N . LEU A 1 581 ? 3.930 9.463 -41.153 1.00 74.81 581 LEU A N 1
ATOM 4584 C CA . LEU A 1 581 ? 5.312 9.153 -41.575 1.00 74.81 581 LEU A CA 1
ATOM 4585 C C . LEU A 1 581 ? 5.988 10.243 -42.424 1.00 74.81 581 LEU A C 1
ATOM 4587 O O . LEU A 1 581 ? 7.214 10.338 -42.452 1.00 74.81 581 LEU A O 1
ATOM 4591 N N . LYS A 1 582 ? 5.186 11.048 -43.131 1.00 79.44 582 LYS A N 1
ATOM 4592 C CA . LYS A 1 582 ? 5.635 12.118 -44.036 1.00 79.44 582 LYS A CA 1
ATOM 4593 C C . LYS A 1 582 ? 5.614 13.508 -43.394 1.00 79.44 582 LYS A C 1
ATOM 4595 O O . LYS A 1 582 ? 5.886 14.489 -44.082 1.00 79.44 582 LYS A O 1
ATOM 4600 N N . THR A 1 583 ? 5.275 13.605 -42.112 1.00 83.25 583 THR A N 1
ATOM 4601 C CA . THR A 1 583 ? 5.285 14.874 -41.387 1.00 83.25 583 THR A CA 1
ATOM 4602 C C . THR A 1 583 ? 6.651 15.073 -40.736 1.00 83.25 583 THR A C 1
ATOM 4604 O O . THR A 1 583 ? 7.118 14.177 -40.033 1.00 83.25 583 THR A O 1
ATOM 4607 N N . PRO A 1 584 ? 7.303 16.230 -40.952 1.00 89.75 584 PRO A N 1
ATOM 4608 C CA . PRO A 1 584 ? 8.557 16.538 -40.286 1.00 89.75 584 PRO A CA 1
ATOM 4609 C C . PRO A 1 584 ? 8.391 16.610 -38.769 1.00 89.75 584 PRO A C 1
ATOM 4611 O O . PRO A 1 584 ? 7.439 17.219 -38.265 1.00 89.75 584 PRO A O 1
ATOM 4614 N N . MET A 1 585 ? 9.358 16.042 -38.056 1.00 92.12 585 MET A N 1
ATOM 4615 C CA . MET A 1 585 ? 9.493 16.176 -36.612 1.00 92.12 585 MET A CA 1
ATOM 4616 C C . MET A 1 585 ? 9.643 17.647 -36.215 1.00 92.12 585 MET A C 1
ATOM 4618 O O . MET A 1 585 ? 10.235 18.453 -36.941 1.00 92.12 585 MET A O 1
ATOM 4622 N N . LYS A 1 586 ? 9.105 18.012 -35.052 1.00 94.06 586 LYS A N 1
ATOM 4623 C CA . LYS A 1 586 ? 9.145 19.374 -34.510 1.00 94.06 586 LYS A CA 1
ATOM 4624 C C . LYS A 1 586 ? 9.677 19.353 -33.085 1.00 94.06 586 LYS A C 1
ATOM 4626 O O . LYS A 1 586 ? 9.554 18.352 -32.386 1.00 94.06 586 LYS A O 1
ATOM 4631 N N . ALA A 1 587 ? 10.215 20.488 -32.649 1.00 94.75 587 ALA A N 1
ATOM 4632 C CA . ALA A 1 587 ? 10.548 20.695 -31.248 1.00 94.75 587 ALA A CA 1
ATOM 4633 C C . ALA A 1 587 ? 9.323 20.442 -30.352 1.00 94.75 587 ALA A C 1
ATOM 4635 O O . ALA A 1 587 ? 8.190 20.702 -30.763 1.00 94.75 587 ALA A O 1
ATOM 4636 N N . GLN A 1 588 ? 9.573 19.964 -29.133 1.00 92.19 588 GLN A N 1
ATOM 4637 C CA . GLN A 1 588 ? 8.581 19.577 -28.121 1.00 92.19 588 GLN A CA 1
ATOM 4638 C C . GLN A 1 588 ? 7.754 18.324 -28.449 1.00 92.19 588 GLN A C 1
ATOM 4640 O O . GLN A 1 588 ? 6.944 17.911 -27.624 1.00 92.19 588 GLN A O 1
ATOM 4645 N N . MET A 1 589 ? 7.960 17.685 -29.604 1.00 92.88 589 MET A N 1
ATOM 4646 C CA . MET A 1 589 ? 7.431 16.339 -29.821 1.00 92.88 589 MET A CA 1
ATOM 4647 C C . MET A 1 589 ? 8.197 15.332 -28.961 1.00 92.88 589 MET A C 1
ATOM 4649 O O . MET A 1 589 ? 9.421 15.437 -28.824 1.00 92.88 589 MET A O 1
ATOM 4653 N N . VAL A 1 590 ? 7.470 14.358 -28.416 1.00 93.88 590 VAL A N 1
ATOM 4654 C CA . VAL A 1 590 ? 8.022 13.254 -27.630 1.00 93.88 590 VAL A CA 1
ATOM 4655 C C . VAL A 1 590 ? 7.956 11.977 -28.458 1.00 93.88 590 VAL A C 1
ATOM 4657 O O . VAL A 1 590 ? 6.935 11.682 -29.083 1.00 93.88 590 VAL A O 1
ATOM 4660 N N . PHE A 1 591 ? 9.065 11.248 -28.472 1.00 94.88 591 PHE A N 1
ATOM 4661 C CA . PHE A 1 591 ? 9.222 9.997 -29.201 1.00 94.88 591 PHE A CA 1
ATOM 4662 C C . PHE A 1 591 ? 9.850 8.936 -28.307 1.00 94.88 591 PHE A C 1
ATOM 4664 O O . PHE A 1 591 ? 10.657 9.250 -27.427 1.00 94.88 591 PHE A O 1
ATOM 4671 N N . THR A 1 592 ? 9.527 7.678 -28.578 1.00 95.75 592 THR A N 1
ATOM 4672 C CA . THR A 1 592 ? 10.301 6.541 -28.074 1.00 95.75 592 THR A CA 1
ATOM 4673 C C . THR A 1 592 ? 11.531 6.298 -28.949 1.00 95.75 592 THR A C 1
ATOM 4675 O O . THR A 1 592 ? 11.550 6.672 -30.124 1.00 95.75 592 THR A O 1
ATOM 4678 N N . VAL A 1 593 ? 12.584 5.702 -28.392 1.00 97.06 593 VAL A N 1
ATOM 4679 C CA . VAL A 1 593 ? 13.735 5.183 -29.149 1.00 97.06 593 VAL A CA 1
ATOM 4680 C C . VAL A 1 593 ? 13.996 3.761 -28.682 1.00 97.06 593 VAL A C 1
ATOM 4682 O O . VAL A 1 593 ? 14.697 3.565 -27.695 1.00 97.06 593 VAL A O 1
ATOM 4685 N N . GLU A 1 594 ? 13.434 2.791 -29.395 1.00 96.06 594 GLU A N 1
ATOM 4686 C CA . GLU A 1 594 ? 13.270 1.396 -28.973 1.00 96.06 594 GLU A CA 1
ATOM 4687 C C . GLU A 1 594 ? 13.926 0.367 -29.922 1.00 96.06 594 GLU A C 1
ATOM 4689 O O . GLU A 1 594 ? 13.252 -0.481 -30.507 1.00 96.06 594 GLU A O 1
ATOM 4694 N N . PRO A 1 595 ? 15.248 0.392 -30.165 1.00 97.88 595 PRO A N 1
ATOM 4695 C CA . PRO A 1 595 ? 15.875 -0.685 -30.923 1.00 97.88 595 PRO A CA 1
ATOM 4696 C C . PRO A 1 595 ? 15.839 -2.014 -30.153 1.00 97.88 595 PRO A C 1
ATOM 4698 O O . PRO A 1 595 ? 15.977 -2.065 -28.928 1.00 97.88 595 PRO A O 1
ATOM 4701 N N . GLY A 1 596 ? 15.754 -3.114 -30.900 1.00 97.75 596 GLY A N 1
ATOM 4702 C CA . GLY A 1 596 ? 15.872 -4.461 -30.353 1.00 97.75 596 GLY A CA 1
ATOM 4703 C C . GLY A 1 596 ? 16.553 -5.432 -31.311 1.00 97.75 596 GLY A C 1
ATOM 4704 O O . GLY A 1 596 ? 16.466 -5.278 -32.530 1.00 97.75 596 GLY A O 1
ATOM 4705 N N . ILE A 1 597 ? 17.237 -6.426 -30.747 1.00 98.50 597 ILE A N 1
ATOM 4706 C CA . ILE A 1 597 ? 17.812 -7.571 -31.460 1.00 98.50 597 ILE A CA 1
ATOM 4707 C C . ILE A 1 597 ? 17.236 -8.841 -30.835 1.00 98.50 597 ILE A C 1
ATOM 4709 O O . ILE A 1 597 ? 17.415 -9.083 -29.642 1.00 98.50 597 ILE A O 1
ATOM 4713 N N . TYR A 1 598 ? 16.569 -9.657 -31.644 1.00 98.19 598 TYR A N 1
ATOM 4714 C CA . TYR A 1 598 ? 15.880 -10.875 -31.218 1.00 98.19 598 TYR A CA 1
ATOM 4715 C C . TYR A 1 598 ? 16.519 -12.080 -31.896 1.00 98.19 598 TYR A C 1
ATOM 4717 O O . TYR A 1 598 ? 16.485 -12.151 -33.121 1.00 98.19 598 TYR A O 1
ATOM 4725 N N . ILE A 1 599 ? 17.104 -13.000 -31.126 1.00 97.75 599 ILE A N 1
ATOM 4726 C CA . ILE A 1 599 ? 17.889 -14.134 -31.628 1.00 97.75 599 ILE A CA 1
ATOM 4727 C C . ILE A 1 599 ? 17.261 -15.443 -31.115 1.00 97.75 599 ILE A C 1
ATOM 4729 O O . ILE A 1 599 ? 17.738 -16.020 -30.130 1.00 97.75 599 ILE A O 1
ATOM 4733 N N . PRO A 1 600 ? 16.172 -15.934 -31.742 1.00 96.12 600 PRO A N 1
ATOM 4734 C CA . PRO A 1 600 ? 15.516 -17.175 -31.331 1.00 96.12 600 PRO A CA 1
ATOM 4735 C C . PRO A 1 600 ? 16.472 -18.368 -31.256 1.00 96.12 600 PRO A C 1
ATOM 4737 O O . PRO A 1 600 ? 16.330 -19.205 -30.368 1.00 96.12 600 PRO A O 1
ATOM 4740 N N . GLU A 1 601 ? 17.476 -18.422 -32.136 1.00 96.62 601 GLU A N 1
ATOM 4741 C CA . GLU A 1 601 ? 18.467 -19.501 -32.185 1.00 96.62 601 GLU A CA 1
ATOM 4742 C C . GLU A 1 601 ? 19.397 -19.517 -30.963 1.00 96.62 601 GLU A C 1
ATOM 4744 O O . GLU A 1 601 ? 19.890 -20.576 -30.578 1.00 96.62 601 GLU A O 1
ATOM 4749 N N . GLU A 1 602 ? 19.630 -18.356 -30.345 1.00 96.75 602 GLU A N 1
ATOM 4750 C CA . GLU A 1 602 ? 20.411 -18.221 -29.108 1.00 96.75 602 GLU A CA 1
ATOM 4751 C C . GLU A 1 602 ? 19.515 -18.196 -27.856 1.00 96.75 602 GLU A C 1
ATOM 4753 O O . GLU A 1 602 ? 20.012 -18.162 -26.731 1.00 96.75 602 GLU A O 1
ATOM 4758 N N . GLY A 1 603 ? 18.191 -18.236 -28.034 1.00 95.56 603 GLY A N 1
ATOM 4759 C CA . GLY A 1 603 ? 17.215 -18.329 -26.954 1.00 95.56 603 GLY A CA 1
ATOM 4760 C C . GLY A 1 603 ? 17.021 -17.046 -26.141 1.00 95.56 603 GLY A C 1
ATOM 4761 O O . GLY A 1 603 ? 16.476 -17.106 -25.039 1.00 95.56 603 GLY A O 1
ATOM 4762 N N . PHE A 1 604 ? 17.433 -15.885 -26.659 1.00 97.38 604 PHE A N 1
ATOM 4763 C CA . PHE A 1 604 ? 17.182 -14.591 -26.018 1.00 97.38 604 PHE A CA 1
ATOM 4764 C C . PHE A 1 604 ? 17.057 -13.446 -27.033 1.00 97.38 604 PHE A C 1
ATOM 4766 O O . PHE A 1 604 ? 17.598 -13.498 -28.135 1.00 97.38 604 PHE A O 1
ATOM 4773 N N . GLY A 1 605 ? 16.361 -12.392 -26.624 1.00 97.81 605 GLY A N 1
ATOM 4774 C CA . GLY A 1 605 ? 16.281 -11.104 -27.292 1.00 97.81 605 GLY A CA 1
ATOM 4775 C C . GLY A 1 605 ? 16.590 -9.977 -26.310 1.00 97.81 605 GLY A C 1
ATOM 4776 O O . GLY A 1 605 ? 16.439 -10.127 -25.096 1.00 97.81 605 GLY A O 1
ATOM 4777 N N . ILE A 1 606 ? 17.060 -8.851 -26.839 1.00 98.50 606 ILE A N 1
ATOM 4778 C CA . ILE A 1 606 ? 17.363 -7.640 -26.076 1.00 98.50 606 ILE A CA 1
ATOM 4779 C C . ILE A 1 606 ? 16.680 -6.471 -26.766 1.00 98.50 606 ILE A C 1
ATOM 4781 O O . ILE A 1 606 ? 16.985 -6.174 -27.920 1.00 98.50 606 ILE A O 1
ATOM 4785 N N . ARG A 1 607 ? 15.807 -5.779 -26.036 1.00 98.25 607 ARG A N 1
ATOM 4786 C CA . ARG A 1 607 ? 15.247 -4.481 -26.423 1.00 98.25 607 ARG A CA 1
ATOM 4787 C C . ARG A 1 607 ? 15.545 -3.471 -25.324 1.00 98.25 607 ARG A C 1
ATOM 4789 O O . ARG A 1 607 ? 15.554 -3.820 -24.139 1.00 98.25 607 ARG A O 1
ATOM 4796 N N . LEU A 1 608 ? 15.835 -2.243 -25.734 1.00 98.00 608 LEU A N 1
ATOM 4797 C CA . LEU A 1 608 ? 16.077 -1.105 -24.854 1.00 98.00 608 LEU A CA 1
ATOM 4798 C C . LEU A 1 608 ? 15.309 0.084 -25.388 1.00 98.00 608 LEU A C 1
ATOM 4800 O O . LEU A 1 608 ? 15.284 0.282 -26.598 1.00 98.00 608 LEU A O 1
ATOM 4804 N N . GLU A 1 609 ? 14.742 0.881 -24.494 1.00 97.06 609 GLU A N 1
ATOM 4805 C CA . GLU A 1 609 ? 13.948 2.030 -24.898 1.00 97.06 609 GLU A CA 1
ATOM 4806 C C . GLU A 1 609 ? 14.051 3.191 -23.920 1.00 97.06 609 GLU A C 1
ATOM 4808 O O . GLU A 1 609 ? 13.984 3.000 -22.710 1.00 97.06 609 GLU A O 1
ATOM 4813 N N . ASP A 1 610 ? 14.164 4.402 -24.460 1.00 96.56 610 ASP A N 1
ATOM 4814 C CA . ASP A 1 610 ? 13.983 5.637 -23.702 1.00 96.56 610 ASP A CA 1
ATOM 4815 C C . ASP A 1 610 ? 12.955 6.543 -24.385 1.00 96.56 610 ASP A C 1
ATOM 4817 O O . ASP A 1 610 ? 12.801 6.529 -25.609 1.00 96.56 610 ASP A O 1
ATOM 4821 N N . ASN A 1 611 ? 12.294 7.393 -23.598 1.00 96.06 611 ASN A N 1
ATOM 4822 C CA . ASN A 1 611 ? 11.482 8.490 -24.120 1.00 96.06 611 ASN A CA 1
ATOM 4823 C C . ASN A 1 611 ? 12.328 9.755 -24.216 1.00 96.06 611 ASN A C 1
ATOM 4825 O O . ASN A 1 611 ? 13.018 10.135 -23.264 1.00 96.06 611 ASN A O 1
ATOM 4829 N N . VAL A 1 612 ? 12.240 10.441 -25.350 1.00 96.19 612 VAL A N 1
ATOM 4830 C CA . VAL A 1 612 ? 13.018 11.650 -25.608 1.00 96.19 612 VAL A CA 1
ATOM 4831 C C . VAL A 1 612 ? 12.130 12.776 -26.107 1.00 96.19 612 VAL A C 1
ATOM 4833 O O . VAL A 1 612 ? 11.167 12.547 -26.837 1.00 96.19 612 VAL A O 1
ATOM 4836 N N . VAL A 1 613 ? 12.466 14.009 -25.731 1.00 96.19 613 VAL A N 1
ATOM 4837 C CA . VAL A 1 613 ? 11.808 15.213 -26.248 1.00 96.19 613 VAL A CA 1
ATOM 4838 C C . VAL A 1 613 ? 12.742 15.957 -27.195 1.00 96.19 613 VAL A C 1
ATOM 4840 O O . VAL A 1 613 ? 13.881 16.281 -26.848 1.00 96.19 613 VAL A O 1
ATOM 4843 N N . ILE A 1 614 ? 12.252 16.236 -28.402 1.00 95.75 614 ILE A N 1
ATOM 4844 C CA . ILE A 1 614 ? 13.011 16.962 -29.422 1.00 95.75 614 ILE A CA 1
ATOM 4845 C C . ILE A 1 614 ? 13.187 18.416 -28.982 1.00 95.75 614 ILE A C 1
ATOM 4847 O O . ILE A 1 614 ? 12.214 19.113 -28.682 1.00 95.75 614 ILE A O 1
ATOM 4851 N N . GLN A 1 615 ? 14.429 18.893 -28.985 1.00 95.06 615 GLN A N 1
ATOM 4852 C CA . GLN A 1 615 ? 14.744 20.286 -28.687 1.00 95.06 615 GLN A CA 1
ATOM 4853 C C . GLN A 1 615 ? 14.663 21.160 -29.943 1.00 95.06 615 GLN A C 1
ATOM 4855 O O . GLN A 1 615 ? 14.772 20.686 -31.071 1.00 95.06 615 GLN A O 1
ATOM 4860 N N . GLU A 1 616 ? 14.495 22.470 -29.757 1.00 94.12 616 GLU A N 1
ATOM 4861 C CA . GLU A 1 616 ? 14.611 23.429 -30.863 1.00 94.12 616 GLU A CA 1
ATOM 4862 C C . GLU A 1 616 ? 16.040 23.462 -31.431 1.00 94.12 616 GLU A C 1
ATOM 4864 O O . GLU A 1 616 ? 16.234 23.629 -32.634 1.00 94.12 616 GLU A O 1
ATOM 4869 N N . LYS A 1 617 ? 17.041 23.282 -30.561 1.00 90.62 617 LYS A N 1
ATOM 4870 C CA . LYS A 1 617 ? 18.465 23.197 -30.901 1.00 90.62 617 LYS A CA 1
ATOM 4871 C C . LYS A 1 617 ? 19.146 22.170 -29.999 1.00 90.62 617 LYS A C 1
ATOM 4873 O O . LYS A 1 617 ? 18.829 22.100 -28.816 1.00 90.62 617 LYS A O 1
ATOM 4878 N N . GLY A 1 618 ? 20.134 21.463 -30.539 1.00 88.38 618 GLY A N 1
ATOM 4879 C CA . GLY A 1 618 ? 20.875 20.429 -29.812 1.00 88.38 618 GLY A CA 1
ATOM 4880 C C . GLY A 1 618 ? 20.185 19.058 -29.829 1.00 88.38 618 GLY A C 1
ATOM 4881 O O . GLY A 1 618 ? 19.128 18.918 -30.447 1.00 88.38 618 GLY A O 1
ATOM 4882 N N . PRO A 1 619 ? 20.797 18.048 -29.185 1.00 89.88 619 PRO A N 1
ATOM 4883 C CA . PRO A 1 619 ? 20.256 16.690 -29.134 1.00 89.88 619 PRO A CA 1
ATOM 4884 C C . PRO A 1 619 ? 18.958 16.636 -28.314 1.00 89.88 619 PRO A C 1
ATOM 4886 O O . PRO A 1 619 ? 18.739 17.514 -27.476 1.00 89.88 619 PRO A O 1
ATOM 4889 N N . PRO A 1 620 ? 18.091 15.629 -28.499 1.00 95.50 620 PRO A N 1
ATOM 4890 C CA . PRO A 1 620 ? 16.928 15.433 -27.637 1.00 95.50 620 PRO A CA 1
ATOM 4891 C C . PRO A 1 620 ? 17.280 15.340 -26.150 1.00 95.50 620 PRO A C 1
ATOM 4893 O O . PRO A 1 620 ? 18.339 14.837 -25.777 1.00 95.50 620 PRO A O 1
ATOM 4896 N N . ILE A 1 621 ? 16.356 15.760 -25.284 1.00 95.75 621 ILE A N 1
ATOM 4897 C CA . ILE A 1 621 ? 16.473 15.492 -23.844 1.00 95.75 621 ILE A CA 1
ATOM 4898 C C . ILE A 1 621 ? 15.925 14.092 -23.579 1.00 95.75 621 ILE A C 1
ATOM 4900 O O . ILE A 1 621 ? 14.762 13.819 -23.881 1.00 95.75 621 ILE A O 1
ATOM 4904 N N . ASN A 1 622 ? 16.741 13.229 -22.973 1.00 94.81 622 ASN A N 1
ATOM 4905 C CA . ASN A 1 622 ? 16.301 11.928 -22.483 1.00 94.81 622 ASN A CA 1
ATOM 4906 C C . ASN A 1 622 ? 15.504 12.094 -21.179 1.00 94.81 622 ASN A C 1
ATOM 4908 O O . ASN A 1 622 ? 16.056 12.465 -20.140 1.00 94.81 622 ASN A O 1
ATOM 4912 N N . LEU A 1 623 ? 14.206 11.792 -21.228 1.00 92.81 623 LEU A N 1
ATOM 4913 C CA . LEU A 1 623 ? 13.298 11.882 -20.081 1.00 92.81 623 LEU A CA 1
ATOM 4914 C C . LEU A 1 623 ? 13.542 10.766 -19.049 1.00 92.81 623 LEU A C 1
ATOM 4916 O O . LEU A 1 623 ? 13.022 10.828 -17.936 1.00 92.81 623 LEU A O 1
ATOM 4920 N N . MET A 1 624 ? 14.356 9.770 -19.403 1.00 90.38 624 MET A N 1
ATOM 4921 C CA . MET A 1 624 ? 14.653 8.565 -18.625 1.00 90.38 624 MET A CA 1
ATOM 4922 C C . MET A 1 624 ? 16.122 8.466 -18.205 1.00 90.38 624 MET A C 1
ATOM 4924 O O . MET A 1 624 ? 16.552 7.427 -17.719 1.00 90.38 624 MET A O 1
ATOM 4928 N N . GLN A 1 625 ? 16.890 9.555 -18.318 1.00 88.88 625 GLN A N 1
ATOM 4929 C CA . GLN A 1 625 ? 18.336 9.577 -18.044 1.00 88.88 625 GLN A CA 1
ATOM 4930 C C . GLN A 1 625 ? 18.754 9.108 -16.635 1.00 88.88 625 GLN A C 1
ATOM 4932 O O . GLN A 1 625 ? 19.916 8.793 -16.420 1.00 88.88 625 GLN A O 1
ATOM 4937 N N . ASN A 1 626 ? 17.826 9.084 -15.673 1.00 85.12 626 ASN A N 1
ATOM 4938 C CA . ASN A 1 626 ? 18.082 8.640 -14.299 1.00 85.12 626 ASN A CA 1
ATOM 4939 C C . ASN A 1 626 ? 17.740 7.156 -14.068 1.00 85.12 626 ASN A C 1
ATOM 4941 O O . ASN A 1 626 ? 17.838 6.682 -12.937 1.00 85.12 626 ASN A O 1
ATOM 4945 N N . ILE A 1 627 ? 17.271 6.445 -15.095 1.00 89.44 627 ILE A N 1
ATOM 4946 C CA . ILE A 1 627 ? 16.948 5.021 -15.021 1.00 89.44 627 ILE A CA 1
ATOM 4947 C C . ILE A 1 627 ? 18.138 4.239 -15.583 1.00 89.44 627 ILE A C 1
ATOM 4949 O O . ILE A 1 627 ? 18.455 4.431 -16.761 1.00 89.44 627 ILE A O 1
ATOM 4953 N N . PRO A 1 628 ? 18.748 3.330 -14.798 1.00 93.56 628 PRO A N 1
ATOM 4954 C CA . PRO A 1 628 ? 19.896 2.553 -15.242 1.00 93.56 628 PRO A CA 1
ATOM 4955 C C . PRO A 1 628 ? 19.661 1.876 -16.590 1.00 93.56 628 PRO A C 1
ATOM 4957 O O . PRO A 1 628 ? 18.618 1.254 -16.825 1.00 93.56 628 PRO A O 1
ATOM 4960 N N . ILE A 1 629 ? 20.636 2.008 -17.483 1.00 96.12 629 ILE A N 1
ATOM 4961 C CA . ILE A 1 629 ? 20.599 1.408 -18.824 1.00 96.12 629 ILE A CA 1
ATOM 4962 C C . ILE A 1 629 ? 21.961 0.862 -19.249 1.00 96.12 629 ILE A C 1
ATOM 4964 O O . ILE A 1 629 ? 22.033 0.026 -20.146 1.00 96.12 629 ILE A O 1
ATOM 4968 N N . GLU A 1 630 ? 23.050 1.277 -18.607 1.00 96.94 630 GLU A N 1
ATOM 4969 C CA . GLU A 1 630 ? 24.371 0.747 -18.917 1.00 96.94 630 GLU A CA 1
ATOM 4970 C C . GLU A 1 630 ? 24.515 -0.669 -18.349 1.00 96.94 630 GLU A C 1
ATOM 4972 O O . GLU A 1 630 ? 24.185 -0.930 -17.193 1.00 96.94 630 GLU A O 1
ATOM 4977 N N . ALA A 1 631 ? 25.042 -1.603 -19.146 1.00 96.81 631 ALA A N 1
ATOM 4978 C CA . ALA A 1 631 ? 25.173 -2.997 -18.712 1.00 96.81 631 ALA A CA 1
ATOM 4979 C C . ALA A 1 631 ? 26.013 -3.125 -17.429 1.00 96.81 631 ALA A C 1
ATOM 4981 O O . ALA A 1 631 ? 25.668 -3.898 -16.541 1.00 96.81 631 ALA A O 1
ATOM 4982 N N . ASP A 1 632 ? 27.098 -2.351 -17.326 1.00 96.38 632 ASP A N 1
ATOM 4983 C CA . ASP A 1 632 ? 27.999 -2.368 -16.169 1.00 96.38 632 ASP A CA 1
ATOM 4984 C C . ASP A 1 632 ? 27.345 -1.753 -14.916 1.00 96.38 632 ASP A C 1
ATOM 4986 O O . ASP A 1 632 ? 27.573 -2.227 -13.805 1.00 96.38 632 ASP A O 1
ATOM 4990 N N . GLU A 1 633 ? 26.491 -0.740 -15.090 1.00 96.00 633 GLU A N 1
ATOM 4991 C CA . GLU A 1 633 ? 25.710 -0.133 -14.007 1.00 96.00 633 GLU A CA 1
ATOM 4992 C C . GLU A 1 633 ? 24.647 -1.105 -13.481 1.00 96.00 633 GLU A C 1
ATOM 4994 O O . GLU A 1 633 ? 24.522 -1.289 -12.271 1.00 96.00 633 GLU A O 1
ATOM 4999 N N . ILE A 1 634 ? 23.923 -1.776 -14.382 1.00 96.00 634 ILE A N 1
ATOM 5000 C CA . ILE A 1 634 ? 22.920 -2.787 -14.025 1.00 96.00 634 ILE A CA 1
ATOM 5001 C C . ILE A 1 634 ? 23.577 -3.934 -13.251 1.00 96.00 634 ILE A C 1
ATOM 5003 O O . ILE A 1 634 ? 23.089 -4.316 -12.189 1.00 96.00 634 ILE A O 1
ATOM 5007 N N . GLU A 1 635 ? 24.706 -4.458 -13.739 1.00 96.88 635 GLU A N 1
ATOM 5008 C CA . GLU A 1 635 ? 25.459 -5.493 -13.023 1.00 96.88 635 GLU A CA 1
ATOM 5009 C C . GLU A 1 635 ? 25.909 -5.010 -11.643 1.00 96.88 635 GLU A C 1
ATOM 5011 O O . GLU A 1 635 ? 25.797 -5.754 -10.674 1.00 96.88 635 GLU A O 1
ATOM 5016 N N . TYR A 1 636 ? 26.394 -3.773 -11.524 1.00 95.50 636 TYR A N 1
ATOM 5017 C CA . TYR A 1 636 ? 26.774 -3.215 -10.230 1.00 95.50 636 TYR A CA 1
ATOM 5018 C C . TYR A 1 636 ? 25.583 -3.193 -9.262 1.00 95.50 636 TYR A C 1
ATOM 5020 O O . TYR A 1 636 ? 25.667 -3.813 -8.206 1.00 95.50 636 TYR A O 1
ATOM 5028 N N . ILE A 1 637 ? 24.459 -2.584 -9.656 1.00 92.00 637 ILE A N 1
ATOM 5029 C CA . ILE A 1 637 ? 23.256 -2.451 -8.815 1.00 92.00 637 ILE A CA 1
ATOM 5030 C C . ILE A 1 637 ? 22.704 -3.816 -8.393 1.00 92.00 637 ILE A C 1
ATOM 5032 O O . ILE A 1 637 ? 22.263 -3.979 -7.261 1.00 92.00 637 ILE A O 1
ATOM 5036 N N . MET A 1 638 ? 22.724 -4.810 -9.284 1.00 91.69 638 MET A N 1
ATOM 5037 C CA . MET A 1 638 ? 22.193 -6.144 -8.981 1.00 91.69 638 MET A CA 1
ATOM 5038 C C . MET A 1 638 ? 23.099 -6.983 -8.068 1.00 91.69 638 MET A C 1
ATOM 5040 O O . MET A 1 638 ? 22.652 -8.012 -7.564 1.00 91.69 638 MET A O 1
ATOM 5044 N N . ASN A 1 639 ? 24.361 -6.588 -7.875 1.00 90.12 639 ASN A N 1
ATOM 5045 C CA . ASN A 1 639 ? 25.345 -7.330 -7.074 1.00 90.12 639 ASN A CA 1
ATOM 5046 C C . ASN A 1 639 ? 25.793 -6.575 -5.806 1.00 90.12 639 ASN A C 1
ATOM 5048 O O . ASN A 1 639 ? 26.720 -7.032 -5.130 1.00 90.12 639 ASN A O 1
ATOM 5052 N N . THR A 1 640 ? 25.169 -5.438 -5.498 1.00 82.56 640 THR A N 1
ATOM 5053 C CA . THR A 1 640 ? 25.356 -4.651 -4.266 1.00 82.56 640 THR A CA 1
ATOM 5054 C C . THR A 1 640 ? 24.111 -4.719 -3.411 1.00 82.56 640 THR A C 1
ATOM 5056 O O . THR A 1 640 ? 24.261 -4.861 -2.177 1.00 82.56 640 THR A O 1
#

Organism: NCBI:txid1093978

Sequence (640 aa):
MYSLDNSYSEEDMISWYERVQKSLGRTDLGLTCELKYDGVSISLIYEKGALKRALTRGDGVQGDNVIENIKTIRTVPLILRGEDVPKEVEVRGEIVLPLEGFKKMNSERLKNGEEPYMNPRNTASGSLKIQDSSLVAKRPLECLAYGLVQYAGNIVPTHWESLKTLCNWGFKVPKQATLSGDLDQVLDFIRKWEHKRDALPYEIDGVVIKVNVLNYQDELGHTAKSPRWAIAYKYKTDQAETVLESVSYQVGRTGAITPVANLKPVSLGGTIVKRASLHNSDQMGYLGMRLGDYVFVEKGGEIIPKIVGVNISKRKEENRLITYIAQCPVCNTPLEKRQGEAQHHCPNLYGCPAQITGKIQHFVSRKAMDIEGLGSEIVEQLYREGLISNSADLYRLEKEQLLELGGMAEKSASNLIEGIKNSKKVPFERLVYALGIRGFAYQPIIACGENTNVLHYLQNNRQCKDGDLILLDVAAEYANYSSDMTRTIPVSGRYSKRQKEVYKAVLKVKNEATELLFPGVLWSEYHREVGKIMTAELLKLGLLDKADVQNQNSETPAYKKYFMHGTSHHLGLDTHDYGQLKTPMKAQMVFTVEPGIYIPEEGFGIRLEDNVVIQEKGPPINLMQNIPIEADEIEYIMNT

pLDDT: mean 90.6, std 6.97, range [51.66, 98.69]

Foldseek 3Di:
DFDFAEDADLVVVVVLVVVLCVLVVNDQQWKKKFFAFQAWKWKFKDAPQATDFIFTCPPVPHGDTLPLLVVLAPLDDRGFDDDPDDRMKIWMWGKWAFPVLLVVQQVVCVVVVHDRDQDGHVVRVVLSPDPDSVVSSSRNIHIATQDIDDDDDCPDQWSVVVLVSCVNRRHHHDPLMDTDRDSVVVVVSFVVCLVCQVVDRGHTFFMKMFRTGVVSQVSQQADPGHGSRMHTYGYFFDKDKWWQADWDWDQALQQWTWIKTQTDFDDGPRHTDGIATCGAPVSLVVQQDFHGFTFIWGDDPPDGIHTDHTDPVPDDPPTHGDDDDQADPQQRAGWDDDPPHRTIGRPPCQPGLNNQLNLLQLCCDCLALVQPLDDSVNSSQCVVVVQDRHNVSLLVDDLVVVVPPPPDDSVSSVSRNVSSVCSVVDDPVSNVSSLVFPDWLDDKDKAKFLRQLPPRHDPPPDDHDQQIKIWTWTWTAHPLFIDTWIFIAGPNLAHDPLRLLQLVLQVVLLVVLQQQQAFFDQQLVSQVVSLVSLVVSCVVSVVDDPVLCVPADPVRHSSCVFWVDTQKAWTTSHNHPDDDSGDTHDFQTKMKGWTKGRDSVNRHIGIGIFIWTHHNDDTTDTPCVVPDRNNVVSSVVSVD